Protein AF-A0A5C7LJS3-F1 (afdb_monomer_lite)

pLDDT: mean 74.93, std 19.71, range [31.5, 96.81]

Sequence (397 aa):
MSAGTLSPSPAVNRETEIKSALKTMIDAKRKWSLSEDRFFPDWLENAISAALNIALNGDVPASCIKIHTACVRLADAWGWIITDGEGLDQKTGIPGRQFWALFESVEVQMKSMDVSKSRSLRPVKELLEEYKNDGGRKWAYIARDYGWLDKSGEDHVWRGPFFQNGNVMQFLIEQEAREPGSVVPAGWHPEDENEKTRKNIIADSGSALARIRQHLKSQGKIQETPEDPATIEELLRQGQFVSVIARVKKVSEDEVRAVADRLKITALSKQDLYQKAQVEGAADDQVYRESMVGADDTSGGSGELMKAEVPSPEVSSSPAVNSEPEISDDDAGSSDSPDDLLAKLFEANPDIDTPRAMQALKTAGITITGQAVGRKLAAMRASKPATIQASAESSES

Secondary structure (DSSP, 8-state):
------PPPP---HHHHHHHHHHHHHHHHHHHHTSS--S--HHHHHHHHHHHHHHHSS---GGGHHHHHHHHHHHHHHHHHHHH-TTB-TTT-SBPHHHHHHHHHHHHHHHHHTT----PPPPHHHHHHHTTTSTTHHHHHHHHHS-EEE-SSTT-EEESTTEETTEE-HHHHHHHHHSTTSSS-TT--HHHHHHHHHHHHHTTHHHHHHHHHHHHHHTT-S---------HHHHHHTT--HHHHHHHHT--HHHHHHHHHHHT-----HHHHHHHHHHHHHHHHHHHHHHHS-S-------------PPPPPP---------PPPPP---------HHHHHHHHHHH-TT--HHHHHHHHHHTT----HHHHHHHHHHHHHTS-------------

Foldseek 3Di:
DDDDDPDPDPDDDLVVQLLVLLVQLVVLVVVVVPDPDLADDPSNLCSLLRSLLSLLDDDADLLCLQLSLLSLVLLVLSLCCLPPVPQQDPVRSHHHPVSVVSSVSNVVSSVVSVVPDQPPQDQLLVLCVVCVPVPPCSLVVNLPSFWDFDPPDPVGAIDGLQDDRRDGNVVSSVVCNVPPCPRAPVPRDNSSVVSVVSVVVSVPSVVSSVSSVVSCVVVVNDPDPPVPVPPLLRCLVVVHALVVSCVVVVHDSVVSVVVCVVVVGPHDHPVVVVVVCVVVVVVVVVVVVVVVVPDDDDDDDDDDDDDDDDDDDDDDDDDDDDDDDDDDDDDDDDPQDLLNLLVVVCVVPVPDDLVNSCVSCVVVVHDDDSVVSVVSSVVVVVPDPPPDPDDDDDDDD

Structure (mmCIF, N/CA/C/O backbone):
data_AF-A0A5C7LJS3-F1
#
_entry.id   AF-A0A5C7LJS3-F1
#
loop_
_atom_site.group_PDB
_atom_site.id
_atom_site.type_symbol
_atom_site.label_atom_id
_atom_site.label_alt_id
_atom_site.label_comp_id
_atom_site.label_asym_id
_atom_site.label_entity_id
_atom_site.label_seq_id
_atom_site.pdbx_PDB_ins_code
_atom_site.Cartn_x
_atom_site.Cartn_y
_atom_site.Cartn_z
_atom_site.occupancy
_atom_site.B_iso_or_equiv
_atom_site.auth_seq_id
_atom_site.auth_comp_id
_atom_site.auth_asym_id
_atom_site.auth_atom_id
_atom_site.pdbx_PDB_model_num
ATOM 1 N N . MET A 1 1 ? 22.559 -50.914 5.778 1.00 41.03 1 MET A N 1
ATOM 2 C CA . MET A 1 1 ? 22.353 -49.755 4.886 1.00 41.03 1 MET A CA 1
ATOM 3 C C . MET A 1 1 ? 21.277 -48.899 5.525 1.00 41.03 1 MET A C 1
ATOM 5 O O . MET A 1 1 ? 20.110 -49.253 5.449 1.00 41.03 1 MET A O 1
ATOM 9 N N . SER A 1 2 ? 21.680 -47.880 6.281 1.00 32.72 2 SER A N 1
ATOM 10 C CA . SER A 1 2 ? 20.750 -47.010 7.005 1.00 32.72 2 SER A CA 1
ATOM 11 C C . SER A 1 2 ? 20.243 -45.933 6.055 1.00 32.72 2 SER A C 1
ATOM 13 O O . SER A 1 2 ? 21.044 -45.196 5.482 1.00 32.72 2 SER A O 1
ATOM 15 N N . ALA A 1 3 ? 18.927 -45.883 5.862 1.00 39.19 3 ALA A N 1
ATOM 16 C CA . ALA A 1 3 ? 18.263 -44.837 5.104 1.00 39.19 3 ALA A CA 1
ATOM 17 C C . ALA A 1 3 ? 18.466 -43.500 5.829 1.00 39.19 3 ALA A C 1
ATOM 19 O O . ALA A 1 3 ? 17.999 -43.318 6.952 1.00 39.19 3 ALA A O 1
ATOM 20 N N . GLY A 1 4 ? 19.221 -42.599 5.202 1.00 35.88 4 GLY A N 1
ATOM 21 C CA . GLY A 1 4 ? 19.380 -41.230 5.665 1.00 35.88 4 GLY A CA 1
ATOM 22 C C . GLY A 1 4 ? 18.061 -40.492 5.495 1.00 35.88 4 GLY A C 1
ATOM 23 O O . GLY A 1 4 ? 17.633 -40.223 4.375 1.00 35.88 4 GLY A O 1
ATOM 24 N N . THR A 1 5 ? 17.414 -40.183 6.612 1.00 36.28 5 THR A N 1
ATOM 25 C CA . THR A 1 5 ? 16.289 -39.259 6.679 1.00 36.28 5 THR A CA 1
ATOM 26 C C . THR A 1 5 ? 16.794 -37.890 6.230 1.00 36.28 5 THR A C 1
ATOM 28 O O . THR A 1 5 ? 17.538 -37.224 6.950 1.00 36.28 5 THR A O 1
ATOM 31 N N . LEU A 1 6 ? 16.439 -37.487 5.008 1.00 36.75 6 LEU A N 1
ATOM 32 C CA . LEU A 1 6 ? 16.627 -36.119 4.535 1.00 36.75 6 LEU A CA 1
ATOM 33 C C . LEU A 1 6 ? 15.762 -35.215 5.412 1.00 36.75 6 LEU A C 1
ATOM 35 O O . LEU A 1 6 ? 14.539 -35.184 5.286 1.00 36.75 6 LEU A O 1
ATOM 39 N N . SER A 1 7 ? 16.412 -34.532 6.350 1.00 31.50 7 SER A N 1
ATOM 40 C CA . SER A 1 7 ? 15.787 -33.490 7.152 1.00 31.50 7 SER A CA 1
ATOM 41 C C . SER A 1 7 ? 15.275 -32.401 6.201 1.00 31.50 7 SER A C 1
ATOM 43 O O . SER A 1 7 ? 16.067 -31.907 5.393 1.00 31.50 7 SER A O 1
ATOM 45 N N . PRO A 1 8 ? 13.986 -32.018 6.252 1.00 39.09 8 PRO A N 1
ATOM 46 C CA . PRO A 1 8 ? 13.489 -30.905 5.460 1.00 39.09 8 PRO A CA 1
ATOM 47 C C . PRO A 1 8 ? 14.254 -29.640 5.860 1.00 39.09 8 PRO A C 1
ATOM 49 O O . PRO A 1 8 ? 14.424 -29.352 7.047 1.00 39.09 8 PRO A O 1
ATOM 52 N N . SER A 1 9 ? 14.762 -28.925 4.855 1.00 37.12 9 SER A N 1
ATOM 53 C CA . SER A 1 9 ? 15.405 -27.621 5.024 1.00 37.12 9 SER A CA 1
ATOM 54 C C . SER A 1 9 ? 14.495 -26.713 5.866 1.00 37.12 9 SER A C 1
ATOM 56 O O . SER A 1 9 ? 13.285 -26.707 5.618 1.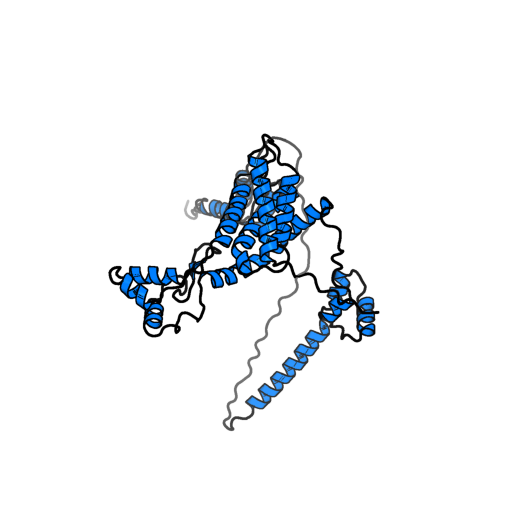00 37.12 9 SER A O 1
ATOM 58 N N . PRO A 1 10 ? 15.014 -25.979 6.869 1.00 43.34 10 PRO A N 1
ATOM 59 C CA . PRO A 1 10 ? 14.183 -25.106 7.686 1.00 43.34 10 PRO A CA 1
ATOM 60 C C . PRO A 1 10 ? 13.516 -24.079 6.771 1.00 43.34 10 PRO A C 1
ATOM 62 O O . PRO A 1 10 ? 14.202 -23.351 6.053 1.00 43.34 10 PRO A O 1
ATOM 65 N N . ALA A 1 11 ? 12.181 -24.055 6.770 1.00 50.94 11 ALA A N 1
ATOM 66 C CA . ALA A 1 11 ? 11.406 -23.062 6.043 1.00 50.94 11 ALA A CA 1
ATOM 67 C C . ALA A 1 11 ? 11.946 -21.675 6.413 1.00 50.94 11 ALA A C 1
ATOM 69 O O . ALA A 1 11 ? 11.902 -21.277 7.580 1.00 50.94 11 ALA A O 1
ATOM 70 N N . VAL A 1 12 ? 12.537 -20.980 5.439 1.00 60.66 12 VAL A N 1
ATOM 71 C CA . VAL A 1 12 ? 13.052 -19.627 5.645 1.00 60.66 12 VAL A CA 1
ATOM 72 C C . VAL A 1 12 ? 11.880 -18.788 6.136 1.00 60.66 12 VAL A C 1
ATOM 74 O O . VAL A 1 12 ? 10.824 -18.764 5.506 1.00 60.66 12 VAL A O 1
ATOM 77 N N . ASN A 1 13 ? 12.042 -18.147 7.296 1.00 84.75 13 ASN A N 1
ATOM 78 C CA . ASN A 1 13 ? 11.010 -17.281 7.845 1.00 84.75 13 ASN A CA 1
ATOM 79 C C . ASN A 1 13 ? 10.700 -16.196 6.807 1.00 84.75 13 ASN A C 1
ATOM 81 O O . ASN A 1 13 ? 11.559 -15.375 6.475 1.00 84.75 13 ASN A O 1
ATOM 85 N N . ARG A 1 14 ? 9.470 -16.216 6.296 1.00 85.50 14 ARG A N 1
ATOM 86 C CA . ARG A 1 14 ? 9.000 -15.349 5.217 1.00 85.50 14 ARG A CA 1
ATOM 87 C C . ARG A 1 14 ? 9.227 -13.866 5.511 1.00 85.50 14 ARG A C 1
ATOM 89 O O . ARG A 1 14 ? 9.609 -13.111 4.624 1.00 85.50 14 ARG A O 1
ATOM 96 N N . GLU A 1 15 ? 9.068 -13.456 6.768 1.00 87.00 15 GLU A N 1
ATOM 97 C CA . GLU A 1 15 ? 9.364 -12.087 7.197 1.00 87.00 15 GLU A CA 1
ATOM 98 C C . GLU A 1 15 ? 10.846 -11.740 6.991 1.00 87.00 15 GLU A C 1
ATOM 100 O O . GLU A 1 15 ? 11.177 -10.660 6.503 1.00 87.00 15 GLU A O 1
ATOM 105 N N . THR A 1 16 ? 11.751 -12.659 7.334 1.00 89.31 16 THR A N 1
ATOM 106 C CA . THR A 1 16 ? 13.197 -12.472 7.154 1.00 89.31 16 THR A CA 1
ATOM 107 C C . THR A 1 16 ? 13.569 -12.374 5.678 1.00 89.31 16 THR A C 1
ATOM 109 O O . THR A 1 16 ? 14.402 -11.545 5.316 1.00 89.31 16 THR A O 1
ATOM 112 N N . GLU A 1 17 ? 12.927 -13.169 4.824 1.00 91.06 17 GLU A N 1
ATOM 113 C CA . GLU A 1 17 ? 13.127 -13.126 3.375 1.00 91.06 17 GLU A CA 1
ATOM 114 C C . GLU A 1 17 ? 12.719 -11.766 2.786 1.00 91.06 17 GLU A C 1
ATOM 116 O O . GLU A 1 17 ? 13.524 -11.118 2.112 1.00 91.06 17 GLU A O 1
ATOM 121 N N . ILE A 1 18 ? 11.511 -11.286 3.114 1.00 91.12 18 ILE A N 1
ATOM 122 C CA . ILE A 1 18 ? 11.006 -9.976 2.674 1.00 91.12 18 ILE A CA 1
ATOM 123 C C . ILE A 1 18 ? 11.935 -8.856 3.161 1.00 91.12 18 ILE A C 1
ATOM 125 O O . ILE A 1 18 ? 12.358 -8.012 2.369 1.00 91.12 18 ILE A O 1
ATOM 129 N N . LYS A 1 19 ? 12.311 -8.865 4.449 1.00 92.12 19 LYS A N 1
ATOM 130 C CA . LYS A 1 19 ? 13.229 -7.866 5.017 1.00 92.12 19 LYS A CA 1
ATOM 131 C C . LYS A 1 19 ? 14.588 -7.880 4.321 1.00 92.12 19 LYS A C 1
ATOM 133 O O . LYS A 1 19 ? 15.116 -6.817 4.006 1.00 92.12 19 LYS A O 1
ATOM 138 N N . SER A 1 20 ? 15.155 -9.060 4.072 1.00 93.25 20 SER A N 1
ATOM 139 C CA . SER A 1 20 ? 16.452 -9.191 3.403 1.00 93.25 20 SER A CA 1
ATOM 140 C C . SER A 1 20 ? 16.405 -8.625 1.985 1.00 93.25 20 SER A C 1
ATOM 142 O O . SER A 1 20 ? 17.282 -7.850 1.611 1.00 93.25 20 SER A O 1
ATOM 144 N N . ALA A 1 21 ? 15.368 -8.956 1.214 1.00 94.31 21 ALA A N 1
ATOM 145 C CA . ALA A 1 21 ? 15.220 -8.484 -0.158 1.00 94.31 21 ALA A CA 1
ATOM 146 C C . ALA A 1 21 ? 15.065 -6.955 -0.232 1.00 94.31 21 ALA A C 1
ATOM 148 O O . ALA A 1 21 ? 15.764 -6.286 -0.997 1.00 94.31 21 ALA A O 1
ATOM 149 N N . LEU A 1 22 ? 14.210 -6.379 0.620 1.00 95.81 22 LEU A N 1
ATOM 150 C CA . LEU A 1 22 ? 14.022 -4.927 0.690 1.00 95.81 22 LEU A CA 1
ATOM 151 C C . LEU A 1 22 ? 15.283 -4.210 1.186 1.00 95.81 22 LEU A C 1
ATOM 153 O O . LEU A 1 22 ? 15.601 -3.128 0.695 1.00 95.81 22 LEU A O 1
ATOM 157 N N . LYS A 1 23 ? 16.059 -4.830 2.085 1.00 95.75 23 LYS A N 1
ATOM 158 C CA . LYS A 1 23 ? 17.366 -4.306 2.496 1.00 95.75 23 LYS A CA 1
ATOM 159 C C . LYS A 1 23 ? 18.315 -4.179 1.311 1.00 95.75 23 LYS A C 1
ATOM 161 O O . LYS A 1 23 ? 18.899 -3.118 1.118 1.00 95.75 23 LYS A O 1
ATOM 166 N N . THR A 1 24 ? 18.430 -5.234 0.503 1.00 95.56 24 THR A N 1
ATOM 167 C CA . THR A 1 24 ? 19.274 -5.237 -0.698 1.00 95.56 24 THR A CA 1
ATOM 168 C C . THR A 1 24 ? 18.881 -4.117 -1.659 1.00 95.56 24 THR A C 1
ATOM 170 O O . THR A 1 24 ? 19.756 -3.409 -2.152 1.00 95.56 24 THR A O 1
ATOM 173 N N . MET A 1 25 ? 17.581 -3.899 -1.873 1.00 96.81 25 MET A N 1
ATOM 174 C CA . MET A 1 25 ? 17.072 -2.794 -2.692 1.00 96.81 25 MET A CA 1
ATOM 175 C C . MET A 1 25 ? 17.450 -1.412 -2.129 1.00 96.81 25 MET A C 1
ATOM 177 O O . MET A 1 25 ? 17.894 -0.537 -2.873 1.00 96.81 25 MET A O 1
ATOM 181 N N . ILE A 1 26 ? 17.310 -1.198 -0.819 1.00 96.38 26 ILE A N 1
ATOM 182 C CA . ILE A 1 26 ? 17.641 0.085 -0.172 1.00 96.38 26 ILE A CA 1
ATOM 183 C C . ILE A 1 26 ? 19.149 0.350 -0.204 1.00 96.38 26 ILE A C 1
ATOM 185 O O . ILE A 1 26 ? 19.578 1.466 -0.504 1.00 96.38 26 ILE A O 1
ATOM 189 N N . ASP A 1 27 ? 19.961 -0.666 0.077 1.00 95.50 27 ASP A N 1
ATOM 190 C CA . ASP A 1 27 ? 21.419 -0.558 0.031 1.00 95.50 27 ASP A CA 1
ATOM 191 C C . ASP A 1 27 ? 21.903 -0.302 -1.404 1.00 95.50 27 ASP A C 1
ATOM 193 O O . ASP A 1 27 ? 22.801 0.516 -1.616 1.00 95.50 27 ASP A O 1
ATOM 197 N N . ALA A 1 28 ? 21.248 -0.910 -2.399 1.00 95.38 28 ALA A N 1
ATOM 198 C CA . ALA A 1 28 ? 21.481 -0.623 -3.806 1.00 95.38 28 ALA A CA 1
ATOM 199 C C . ALA A 1 28 ? 21.211 0.858 -4.134 1.00 95.38 28 ALA A C 1
ATOM 201 O O . ALA A 1 28 ? 22.078 1.545 -4.677 1.00 95.38 28 ALA A O 1
ATOM 202 N N . LYS A 1 29 ? 20.056 1.395 -3.724 1.00 95.25 29 LYS A N 1
ATOM 203 C CA . LYS A 1 29 ? 19.724 2.814 -3.928 1.00 95.25 29 LYS A CA 1
ATOM 204 C C . LYS A 1 29 ? 20.739 3.740 -3.262 1.00 95.25 29 LYS A C 1
ATOM 206 O O . LYS A 1 29 ? 21.177 4.705 -3.881 1.00 95.25 29 LYS A O 1
ATOM 211 N N . ARG A 1 30 ? 21.162 3.440 -2.028 1.00 94.69 30 ARG A N 1
ATOM 212 C CA . ARG A 1 30 ? 22.198 4.218 -1.322 1.00 94.69 30 ARG A CA 1
ATOM 213 C C . ARG A 1 30 ? 23.530 4.201 -2.057 1.00 94.69 30 ARG A C 1
ATOM 215 O O . ARG A 1 30 ? 24.144 5.252 -2.198 1.00 94.69 30 ARG A O 1
ATOM 222 N N . LYS A 1 31 ? 23.961 3.033 -2.542 1.00 94.56 31 LYS A N 1
ATOM 223 C CA . LYS A 1 31 ? 25.190 2.901 -3.330 1.00 94.56 31 LYS A CA 1
ATOM 224 C C . LYS A 1 31 ? 25.139 3.776 -4.582 1.00 94.56 31 LYS A C 1
ATOM 226 O O . LYS A 1 31 ? 26.120 4.444 -4.883 1.00 94.56 31 LYS A O 1
ATOM 231 N N . TRP A 1 32 ? 24.000 3.807 -5.271 1.00 94.06 32 TRP A N 1
ATOM 232 C CA . TRP A 1 32 ? 23.818 4.637 -6.460 1.00 94.06 32 TRP A CA 1
ATOM 233 C C . TRP A 1 32 ? 23.785 6.131 -6.119 1.00 94.06 32 TRP A C 1
ATOM 235 O O . TRP A 1 32 ? 24.467 6.917 -6.760 1.00 94.06 32 TRP A O 1
ATOM 245 N N . SER A 1 33 ? 23.095 6.529 -5.045 1.00 89.94 33 SER A N 1
ATOM 246 C CA . SER A 1 33 ? 23.076 7.931 -4.590 1.00 89.94 33 SER A CA 1
ATOM 247 C C . SER A 1 33 ? 24.456 8.471 -4.188 1.00 89.94 33 SER A C 1
ATOM 249 O O . SER A 1 33 ? 24.647 9.682 -4.154 1.00 89.94 33 SER A O 1
ATOM 251 N N . LEU A 1 34 ? 25.398 7.586 -3.848 1.00 90.88 34 LEU A N 1
ATOM 252 C CA . LEU A 1 34 ? 26.791 7.928 -3.544 1.00 90.88 34 LEU A CA 1
ATOM 253 C C . LEU A 1 34 ? 27.718 7.824 -4.763 1.00 90.88 34 LEU A C 1
ATOM 255 O O . LEU A 1 34 ? 28.882 8.206 -4.665 1.00 90.88 34 LEU A O 1
ATOM 259 N N . SER A 1 35 ? 27.238 7.278 -5.881 1.00 87.88 35 SER A N 1
ATOM 260 C CA . SER A 1 35 ? 28.008 7.182 -7.119 1.00 87.88 35 SER A CA 1
ATOM 261 C C . SER A 1 35 ? 27.945 8.491 -7.905 1.00 87.88 35 SER A C 1
ATOM 263 O O . SER A 1 35 ? 26.979 9.243 -7.806 1.00 87.88 35 SER A O 1
ATOM 265 N N . GLU A 1 36 ? 28.971 8.756 -8.713 1.00 83.25 36 GLU A N 1
ATOM 266 C CA . GLU A 1 36 ? 28.977 9.889 -9.651 1.00 83.25 36 GLU A CA 1
ATOM 267 C C . GLU A 1 36 ? 28.141 9.606 -10.917 1.00 83.25 36 GLU A C 1
ATOM 269 O O . GLU A 1 36 ? 27.979 10.480 -11.775 1.00 83.25 36 GLU A O 1
ATOM 274 N N . ASP A 1 37 ? 27.597 8.389 -11.032 1.00 78.69 37 ASP A N 1
ATOM 275 C 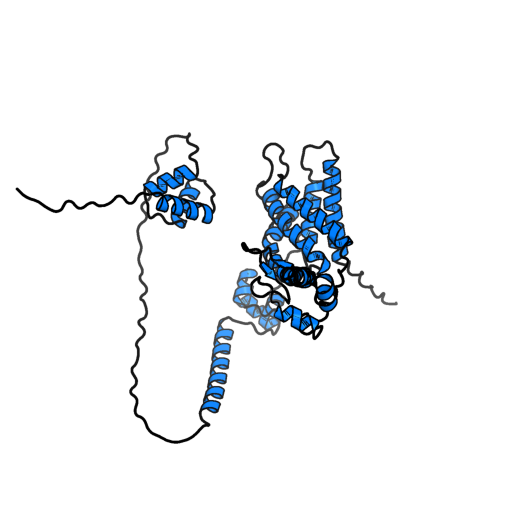CA . ASP A 1 37 ? 26.815 7.944 -12.176 1.00 78.69 37 ASP A CA 1
ATOM 276 C C . ASP A 1 37 ? 25.484 8.695 -12.239 1.00 78.69 37 ASP A C 1
ATOM 278 O O . ASP A 1 37 ? 24.624 8.592 -11.365 1.00 78.69 37 ASP A O 1
ATOM 282 N N . ARG A 1 38 ? 25.286 9.429 -13.336 1.00 76.12 38 ARG A N 1
ATOM 283 C CA . ARG A 1 38 ? 24.026 10.139 -13.610 1.00 76.12 38 ARG A CA 1
ATOM 284 C C . ARG A 1 38 ? 22.971 9.254 -14.263 1.00 76.12 38 ARG A C 1
ATOM 286 O O . ARG A 1 38 ? 21.862 9.718 -14.488 1.00 76.12 38 ARG A O 1
ATOM 293 N N . PHE A 1 39 ? 23.320 8.019 -14.605 1.00 82.81 39 PHE A N 1
ATOM 294 C CA . PHE A 1 39 ? 22.422 7.082 -15.265 1.00 82.81 39 PHE A CA 1
ATOM 295 C C . PHE A 1 39 ? 21.817 6.125 -14.254 1.00 82.81 39 PHE A C 1
ATOM 297 O O . PHE A 1 39 ? 22.440 5.804 -13.241 1.00 82.81 39 PHE A O 1
ATOM 304 N N . PHE A 1 40 ? 20.601 5.676 -14.545 1.00 85.94 40 PHE A N 1
ATOM 305 C CA . PHE A 1 40 ? 19.920 4.664 -13.758 1.00 85.94 40 PHE A CA 1
ATOM 306 C C . PHE A 1 40 ? 20.482 3.281 -14.123 1.00 85.94 40 PHE A C 1
ATOM 308 O O . PHE A 1 40 ? 20.330 2.865 -15.270 1.00 85.94 40 PHE A O 1
ATOM 315 N N . PRO A 1 41 ? 21.190 2.586 -13.217 1.00 89.56 41 PRO A N 1
ATOM 316 C CA . PRO A 1 41 ? 21.949 1.409 -13.607 1.00 89.56 41 PRO A CA 1
ATOM 317 C C . PRO A 1 41 ? 21.124 0.121 -13.500 1.00 89.56 41 PRO A C 1
ATOM 319 O O . PRO A 1 41 ? 20.381 -0.071 -12.534 1.00 89.56 41 PRO A O 1
ATOM 322 N N . ASP A 1 42 ? 21.373 -0.828 -14.407 1.00 88.38 42 ASP A N 1
ATOM 323 C CA . ASP A 1 42 ? 20.689 -2.130 -14.459 1.00 88.38 42 ASP A CA 1
ATOM 324 C C . ASP A 1 42 ? 20.718 -2.875 -13.119 1.00 88.38 42 ASP A C 1
ATOM 326 O O . ASP A 1 42 ? 19.776 -3.572 -12.753 1.00 88.38 42 ASP A O 1
ATOM 330 N N . TRP A 1 43 ? 21.803 -2.768 -12.348 1.00 91.75 43 TRP A N 1
ATOM 331 C CA . TRP A 1 43 ? 21.904 -3.464 -11.063 1.00 91.75 43 TRP A CA 1
ATOM 332 C C . TRP A 1 43 ? 20.943 -2.899 -10.005 1.00 91.75 43 TRP A C 1
ATOM 334 O O . TRP A 1 43 ? 20.499 -3.651 -9.137 1.00 91.75 43 TRP A O 1
ATOM 344 N N . LEU A 1 44 ? 20.598 -1.609 -10.075 1.00 92.75 44 LEU A N 1
ATOM 345 C CA . LEU A 1 44 ? 19.594 -0.994 -9.206 1.00 92.75 44 LEU A CA 1
ATOM 346 C C . LEU A 1 44 ? 18.187 -1.374 -9.671 1.00 92.75 44 LEU A C 1
ATOM 348 O O . LEU A 1 44 ? 17.363 -1.766 -8.846 1.00 92.75 44 LEU A O 1
ATOM 352 N N . GLU A 1 45 ? 17.950 -1.334 -10.983 1.00 91.12 45 GLU A N 1
ATOM 353 C CA . GLU A 1 45 ? 16.717 -1.812 -11.620 1.00 91.12 45 GLU A CA 1
ATOM 354 C C . GLU A 1 45 ? 16.388 -3.250 -11.188 1.00 91.12 45 GLU A C 1
ATOM 356 O O . GLU A 1 45 ? 15.315 -3.532 -10.653 1.00 91.12 45 GLU A O 1
ATOM 361 N N . ASN A 1 46 ? 17.369 -4.147 -11.316 1.00 89.38 46 ASN A N 1
ATOM 362 C CA . ASN A 1 46 ? 17.259 -5.546 -10.915 1.00 89.38 46 ASN A CA 1
ATOM 363 C C . ASN A 1 46 ? 16.994 -5.699 -9.412 1.00 89.38 46 ASN A C 1
ATOM 365 O O . ASN A 1 46 ? 16.185 -6.538 -9.016 1.00 89.38 46 ASN A O 1
ATOM 369 N N . ALA A 1 47 ? 17.657 -4.904 -8.564 1.00 93.75 47 ALA A N 1
ATOM 370 C CA . ALA A 1 47 ? 17.451 -4.961 -7.118 1.00 93.75 47 ALA A CA 1
ATOM 371 C C . ALA A 1 47 ? 16.022 -4.547 -6.729 1.00 93.75 47 ALA A C 1
ATOM 373 O O . ALA A 1 47 ? 15.424 -5.182 -5.860 1.00 93.75 47 ALA A O 1
ATOM 374 N N . ILE A 1 48 ? 15.462 -3.531 -7.395 1.00 94.38 48 ILE A N 1
ATOM 375 C CA . ILE A 1 48 ? 14.076 -3.084 -7.197 1.00 94.38 48 ILE A CA 1
ATOM 376 C C . ILE A 1 48 ? 13.100 -4.169 -7.653 1.00 94.38 48 ILE A C 1
ATOM 378 O O . ILE A 1 48 ? 12.271 -4.621 -6.862 1.00 94.38 48 ILE A O 1
ATOM 382 N N . SER A 1 49 ? 13.233 -4.646 -8.891 1.00 92.06 49 SER A N 1
ATOM 383 C CA . SER A 1 49 ? 12.347 -5.670 -9.454 1.00 92.06 49 SER A CA 1
ATOM 384 C C . SER A 1 49 ? 12.375 -6.970 -8.642 1.00 92.06 49 SER A C 1
ATOM 386 O O . SER A 1 49 ? 11.322 -7.530 -8.331 1.00 92.06 49 SER A O 1
ATOM 388 N N . ALA A 1 50 ? 13.560 -7.436 -8.232 1.00 90.31 50 ALA A N 1
ATOM 389 C CA . ALA A 1 50 ? 13.703 -8.640 -7.417 1.00 90.31 50 ALA A CA 1
ATOM 390 C C . ALA A 1 50 ? 13.079 -8.473 -6.026 1.00 90.31 50 ALA A C 1
ATOM 392 O O . ALA A 1 50 ? 12.343 -9.353 -5.574 1.00 90.31 50 ALA A O 1
ATOM 393 N N . ALA A 1 51 ? 13.330 -7.343 -5.357 1.00 94.19 51 ALA A N 1
ATOM 394 C CA . ALA A 1 51 ? 12.799 -7.103 -4.023 1.00 94.19 51 ALA A CA 1
ATOM 395 C C . ALA A 1 51 ? 11.276 -6.969 -4.016 1.00 94.19 51 ALA A C 1
ATOM 397 O O . ALA A 1 51 ? 10.629 -7.523 -3.132 1.00 94.19 51 ALA A O 1
ATOM 398 N N . LEU A 1 52 ? 10.698 -6.306 -5.020 1.00 93.00 52 LEU A N 1
ATOM 399 C CA . LEU A 1 52 ? 9.249 -6.206 -5.175 1.00 93.00 52 LEU A CA 1
ATOM 400 C C . LEU A 1 52 ? 8.616 -7.559 -5.509 1.00 93.00 52 LEU A C 1
ATOM 402 O O . LEU A 1 52 ? 7.609 -7.916 -4.904 1.00 93.00 52 LEU A O 1
ATOM 406 N N . ASN A 1 53 ? 9.220 -8.350 -6.401 1.00 88.56 53 ASN A N 1
ATOM 407 C CA . ASN A 1 53 ? 8.734 -9.699 -6.688 1.00 88.56 53 ASN A CA 1
ATOM 408 C C . ASN A 1 53 ? 8.763 -10.584 -5.434 1.00 88.56 53 ASN A C 1
ATOM 410 O O . ASN A 1 53 ? 7.799 -11.296 -5.173 1.00 88.56 53 ASN A O 1
ATOM 414 N N . ILE A 1 54 ? 9.826 -10.510 -4.625 1.00 89.56 54 ILE A N 1
ATOM 415 C CA . ILE A 1 54 ? 9.877 -11.230 -3.350 1.00 89.56 54 ILE A CA 1
ATOM 416 C C . ILE A 1 54 ? 8.824 -10.672 -2.398 1.00 89.56 54 ILE A C 1
ATOM 418 O O . ILE A 1 54 ? 8.040 -11.455 -1.897 1.00 89.56 54 ILE A O 1
ATOM 422 N N . ALA A 1 55 ? 8.744 -9.364 -2.157 1.00 89.38 55 ALA A N 1
ATOM 423 C CA . ALA A 1 55 ? 7.839 -8.783 -1.160 1.00 89.38 55 ALA A CA 1
ATOM 424 C C . ALA A 1 55 ? 6.345 -8.977 -1.470 1.00 89.38 55 ALA A C 1
ATOM 426 O O . ALA A 1 55 ? 5.527 -8.997 -0.546 1.00 89.38 55 ALA A O 1
ATOM 427 N N . LEU A 1 56 ? 5.992 -9.099 -2.752 1.00 86.56 56 LEU A N 1
ATOM 428 C CA . LEU A 1 56 ? 4.606 -9.173 -3.212 1.00 86.56 56 LEU A CA 1
ATOM 429 C C . LEU A 1 56 ? 4.117 -10.591 -3.537 1.00 86.56 56 LEU A C 1
ATOM 431 O O . LEU A 1 56 ? 2.916 -10.796 -3.668 1.00 86.56 56 LEU A O 1
ATOM 435 N N . ASN A 1 57 ? 5.015 -11.566 -3.680 1.00 82.88 57 ASN A N 1
ATOM 436 C CA . ASN A 1 57 ? 4.645 -12.938 -4.027 1.00 82.88 57 ASN A CA 1
ATOM 437 C C . ASN A 1 57 ? 4.353 -13.797 -2.784 1.00 82.88 57 ASN A C 1
ATOM 439 O O . ASN A 1 57 ? 5.062 -13.700 -1.795 1.00 82.88 57 ASN A O 1
ATOM 443 N N . GLY A 1 58 ? 3.383 -14.707 -2.838 1.00 77.44 58 GLY A N 1
ATOM 444 C CA . GLY A 1 58 ? 3.101 -15.649 -1.746 1.00 77.44 58 GLY A CA 1
ATOM 445 C C . GLY A 1 58 ? 2.501 -15.010 -0.488 1.00 77.44 58 GLY A C 1
ATOM 446 O O . GLY A 1 58 ? 2.015 -13.880 -0.513 1.00 77.44 58 GLY A O 1
ATOM 447 N N . ASP A 1 59 ? 2.524 -15.756 0.618 1.00 76.81 59 ASP A N 1
ATOM 448 C CA . ASP A 1 59 ? 1.882 -15.329 1.861 1.00 76.81 59 ASP A CA 1
ATOM 449 C C . ASP A 1 59 ? 2.596 -14.132 2.497 1.00 76.81 59 ASP A C 1
ATOM 451 O O . ASP A 1 59 ? 3.829 -14.077 2.591 1.00 76.81 59 ASP A O 1
ATOM 455 N N . VAL A 1 60 ? 1.793 -13.178 2.971 1.00 79.19 60 VAL A N 1
ATOM 456 C CA . VAL A 1 60 ? 2.253 -11.962 3.646 1.00 79.19 60 VAL A CA 1
ATOM 457 C C . VAL A 1 60 ? 2.046 -12.132 5.151 1.00 79.19 60 VAL A C 1
ATOM 459 O O . VAL A 1 60 ? 0.895 -12.175 5.602 1.00 79.19 60 VAL A O 1
ATOM 462 N N . PRO A 1 61 ? 3.126 -12.212 5.954 1.00 78.25 61 PRO A N 1
ATOM 463 C CA . PRO A 1 61 ? 3.009 -12.208 7.406 1.00 78.25 61 PRO A CA 1
ATOM 464 C C . PRO A 1 61 ? 2.298 -10.944 7.891 1.00 78.25 61 PRO A C 1
ATOM 466 O O . PRO A 1 61 ? 2.493 -9.871 7.319 1.00 78.25 61 PRO A O 1
ATOM 469 N N . ALA A 1 62 ? 1.526 -11.059 8.972 1.00 69.69 62 ALA A N 1
ATOM 470 C CA . ALA A 1 62 ? 0.815 -9.939 9.597 1.00 69.69 62 ALA A CA 1
ATOM 471 C C . ALA A 1 62 ? 1.744 -8.723 9.831 1.00 69.69 62 ALA A C 1
ATOM 473 O O . ALA A 1 62 ? 1.568 -7.643 9.261 1.00 69.69 62 ALA A O 1
ATOM 474 N N . SER A 1 63 ? 2.882 -8.976 10.486 1.00 75.31 63 SER A N 1
ATOM 475 C CA . SER A 1 63 ? 3.953 -7.998 10.731 1.00 75.31 63 SER A CA 1
ATOM 476 C C . SER A 1 63 ? 4.433 -7.241 9.481 1.00 75.31 63 SER A C 1
ATOM 478 O O . SER A 1 63 ? 4.955 -6.130 9.587 1.00 75.31 63 SER A O 1
ATOM 480 N N . CYS A 1 64 ? 4.258 -7.812 8.285 1.00 81.69 64 CYS A N 1
ATOM 481 C CA . CYS A 1 64 ? 4.713 -7.265 7.011 1.00 81.69 64 CYS A CA 1
ATOM 482 C C . CYS A 1 64 ? 3.635 -6.488 6.236 1.00 81.69 64 CYS A C 1
ATOM 484 O O . CYS A 1 64 ? 3.930 -5.948 5.172 1.00 81.69 64 CYS A O 1
ATOM 486 N N . ILE A 1 65 ? 2.394 -6.375 6.710 1.00 77.81 65 ILE A N 1
ATOM 487 C CA . ILE A 1 65 ? 1.312 -5.792 5.894 1.00 77.81 65 ILE A CA 1
ATOM 488 C C . ILE A 1 65 ? 1.541 -4.311 5.578 1.00 77.81 65 ILE A C 1
ATOM 490 O O . ILE A 1 65 ? 1.299 -3.864 4.450 1.00 77.81 65 ILE A O 1
ATOM 494 N N . LYS A 1 66 ? 2.047 -3.533 6.544 1.00 81.12 66 LYS A N 1
ATOM 495 C CA . LYS A 1 66 ? 2.359 -2.107 6.334 1.00 81.12 66 LYS A CA 1
ATOM 496 C C . LYS A 1 66 ? 3.420 -1.929 5.241 1.00 81.12 66 LYS A C 1
ATOM 498 O O . LYS A 1 66 ? 3.243 -1.085 4.361 1.00 81.12 66 LYS A O 1
ATOM 503 N N . ILE A 1 67 ? 4.482 -2.739 5.270 1.00 88.62 67 ILE A N 1
ATOM 504 C CA . ILE A 1 67 ? 5.548 -2.681 4.265 1.00 88.62 67 ILE A CA 1
ATOM 505 C C . ILE A 1 67 ? 5.086 -3.235 2.916 1.00 88.62 67 ILE A C 1
ATOM 507 O O . ILE A 1 67 ? 5.381 -2.632 1.889 1.00 88.62 67 ILE A O 1
ATOM 511 N N . HIS A 1 68 ? 4.282 -4.299 2.907 1.00 87.19 68 HIS A N 1
ATOM 512 C CA . HIS A 1 68 ? 3.717 -4.877 1.692 1.00 87.19 68 HIS A CA 1
ATOM 513 C C . HIS A 1 68 ? 2.819 -3.865 0.970 1.00 87.19 68 HIS A C 1
ATOM 515 O O . HIS A 1 68 ? 2.978 -3.646 -0.224 1.00 87.19 68 HIS A O 1
ATOM 521 N N . THR A 1 69 ? 1.962 -3.142 1.700 1.00 83.88 69 THR A N 1
ATOM 522 C CA . THR A 1 69 ? 1.132 -2.064 1.127 1.00 83.88 69 THR A CA 1
ATOM 523 C C . THR A 1 69 ? 1.988 -0.974 0.465 1.00 83.88 69 THR A C 1
ATOM 525 O O . THR A 1 69 ? 1.649 -0.475 -0.607 1.00 83.88 69 THR A O 1
ATOM 528 N N . ALA A 1 70 ? 3.109 -0.593 1.088 1.00 89.69 70 ALA A N 1
ATOM 529 C CA . ALA A 1 70 ? 4.043 0.363 0.494 1.00 89.69 70 ALA A CA 1
ATOM 530 C C . ALA A 1 70 ? 4.721 -0.214 -0.763 1.00 89.69 70 ALA A C 1
ATOM 532 O O . ALA A 1 70 ? 4.850 0.493 -1.762 1.00 89.69 70 ALA A O 1
ATOM 533 N N . CYS A 1 71 ? 5.077 -1.503 -0.741 1.00 92.06 71 CYS A N 1
ATOM 534 C CA . CYS A 1 71 ? 5.635 -2.210 -1.892 1.00 92.06 71 CYS A CA 1
ATOM 535 C C . CYS A 1 71 ? 4.644 -2.292 -3.057 1.00 92.06 71 CYS A C 1
ATOM 537 O O . CYS A 1 71 ? 5.074 -2.123 -4.187 1.00 92.06 71 CYS A O 1
ATOM 539 N N . VAL A 1 72 ? 3.339 -2.475 -2.816 1.00 87.62 72 VAL A N 1
ATOM 540 C CA . VAL A 1 72 ? 2.317 -2.482 -3.883 1.00 87.62 72 VAL A CA 1
ATOM 541 C C . VAL A 1 72 ? 2.297 -1.145 -4.619 1.00 87.62 72 VAL A C 1
ATOM 543 O O . VAL A 1 72 ? 2.352 -1.112 -5.843 1.00 87.62 72 VAL A O 1
ATOM 546 N N . ARG A 1 73 ? 2.285 -0.027 -3.882 1.00 88.06 73 ARG A N 1
ATOM 547 C CA . ARG A 1 73 ? 2.289 1.314 -4.491 1.00 88.06 73 ARG A CA 1
ATOM 548 C C . ARG A 1 73 ? 3.573 1.583 -5.270 1.00 88.06 73 ARG A C 1
ATOM 550 O O . ARG A 1 73 ? 3.521 2.142 -6.360 1.00 88.06 73 ARG A O 1
ATOM 557 N N . LEU A 1 74 ? 4.717 1.185 -4.708 1.00 93.69 74 LEU A N 1
ATOM 558 C CA . LEU A 1 74 ? 6.006 1.296 -5.386 1.00 93.69 74 LEU A CA 1
ATOM 559 C C . LEU A 1 74 ? 6.042 0.430 -6.651 1.00 93.69 74 LEU A C 1
ATOM 561 O O . LEU A 1 74 ? 6.498 0.900 -7.685 1.00 93.69 74 LEU A O 1
ATOM 565 N N . ALA A 1 75 ? 5.531 -0.798 -6.579 1.00 90.94 75 ALA A N 1
ATOM 566 C CA . ALA A 1 75 ? 5.454 -1.728 -7.696 1.00 90.94 75 ALA A CA 1
ATOM 567 C C . ALA A 1 75 ? 4.554 -1.242 -8.821 1.00 90.94 75 ALA A C 1
ATOM 569 O O . ALA A 1 75 ? 4.877 -1.470 -9.980 1.00 90.94 75 ALA A O 1
ATOM 570 N N . ASP A 1 76 ? 3.459 -0.565 -8.496 1.00 86.94 76 ASP A N 1
ATOM 571 C CA . ASP A 1 76 ? 2.578 -0.014 -9.515 1.00 86.94 76 ASP A CA 1
ATOM 572 C C . ASP A 1 76 ? 3.281 1.103 -10.298 1.00 86.94 76 ASP A C 1
ATOM 574 O O . ASP A 1 76 ? 3.378 1.034 -11.520 1.00 86.94 76 ASP A O 1
ATOM 578 N N . ALA A 1 77 ? 3.898 2.060 -9.593 1.00 89.94 77 ALA A N 1
ATOM 579 C CA . ALA A 1 77 ? 4.713 3.104 -10.219 1.00 89.94 77 ALA A CA 1
ATOM 580 C C . ALA A 1 77 ? 5.908 2.528 -10.997 1.00 89.94 77 ALA A C 1
ATOM 582 O O . ALA A 1 77 ? 6.229 2.996 -12.085 1.00 89.94 77 ALA A O 1
ATOM 583 N N . TRP A 1 78 ? 6.556 1.498 -10.451 1.00 93.25 78 TRP A N 1
ATOM 584 C CA . TRP A 1 78 ? 7.665 0.814 -11.106 1.00 93.25 78 TRP A CA 1
ATOM 585 C C . TRP A 1 78 ? 7.234 0.089 -12.379 1.00 93.25 78 TRP A C 1
ATOM 587 O O . TRP A 1 78 ? 7.932 0.154 -13.384 1.00 93.25 78 TRP A O 1
ATOM 597 N N . GLY A 1 79 ? 6.069 -0.561 -12.344 1.00 85.12 79 GLY A N 1
ATOM 598 C CA . GLY A 1 79 ? 5.475 -1.251 -13.480 1.00 85.12 79 GLY A CA 1
ATOM 599 C C . GLY A 1 79 ? 5.318 -0.330 -14.684 1.00 85.12 79 GLY A C 1
ATOM 600 O O . GLY A 1 79 ? 5.744 -0.705 -15.765 1.00 85.12 79 GLY A O 1
ATOM 601 N N . TRP A 1 80 ? 4.792 0.879 -14.483 1.00 84.62 80 TRP A N 1
ATOM 602 C CA . TRP A 1 80 ? 4.650 1.882 -15.546 1.00 84.62 80 TRP A CA 1
ATOM 603 C C . TRP A 1 80 ? 5.993 2.371 -16.104 1.00 84.62 80 TRP A C 1
ATOM 605 O O . TRP A 1 80 ? 6.144 2.528 -17.316 1.00 84.62 80 TRP A O 1
ATOM 615 N N . ILE A 1 81 ? 6.995 2.544 -15.237 1.00 88.25 81 ILE A N 1
ATOM 616 C CA . ILE A 1 81 ? 8.346 2.943 -15.652 1.00 88.25 81 ILE A CA 1
ATOM 617 C C . ILE A 1 81 ? 8.975 1.881 -16.562 1.00 88.25 81 ILE A C 1
ATOM 619 O O . ILE A 1 81 ? 9.528 2.222 -17.605 1.00 88.25 81 ILE A O 1
ATOM 623 N N . ILE A 1 82 ? 8.899 0.602 -16.188 1.00 85.00 82 ILE A N 1
ATOM 624 C CA . ILE A 1 82 ? 9.579 -0.476 -16.924 1.00 85.00 82 ILE A CA 1
ATOM 625 C C . ILE A 1 82 ? 8.836 -0.922 -18.189 1.00 85.00 82 ILE A C 1
ATOM 627 O O . ILE A 1 82 ? 9.475 -1.475 -19.083 1.00 85.00 82 ILE A O 1
ATOM 631 N N . THR A 1 83 ? 7.511 -0.737 -18.274 1.00 79.19 83 THR A N 1
ATOM 632 C CA . THR A 1 83 ? 6.737 -1.092 -19.478 1.00 79.19 83 THR A CA 1
ATOM 633 C C . THR A 1 83 ? 6.685 0.041 -20.487 1.00 79.19 83 THR A C 1
ATOM 635 O O . THR A 1 83 ? 6.920 -0.196 -21.669 1.00 79.19 83 THR A O 1
ATOM 638 N N . ASP A 1 84 ? 6.410 1.257 -20.021 1.00 80.00 84 ASP A N 1
ATOM 639 C CA . ASP A 1 84 ? 6.021 2.372 -20.889 1.00 80.00 84 ASP A CA 1
ATOM 640 C C . ASP A 1 84 ? 6.975 3.572 -20.774 1.00 80.00 84 ASP A C 1
ATOM 642 O O . ASP A 1 84 ? 6.832 4.560 -21.491 1.00 80.00 84 ASP A O 1
ATOM 646 N N . GLY A 1 85 ? 7.958 3.518 -19.864 1.00 83.44 85 GLY A N 1
ATOM 647 C CA . GLY A 1 85 ? 8.807 4.666 -19.532 1.00 83.44 85 GLY A CA 1
ATOM 648 C C . GLY A 1 85 ? 8.056 5.779 -18.790 1.00 83.44 85 GLY A C 1
ATOM 649 O O . GLY A 1 85 ? 8.622 6.844 -18.527 1.00 83.44 85 GLY A O 1
ATOM 650 N N . GLU A 1 86 ? 6.786 5.557 -18.438 1.00 83.06 86 GLU A N 1
ATOM 651 C CA . GLU A 1 86 ? 5.948 6.541 -17.765 1.00 83.06 86 GLU A CA 1
ATOM 652 C C . GLU A 1 86 ? 6.461 6.804 -16.348 1.00 83.06 86 GLU A C 1
ATOM 654 O O . GLU A 1 86 ? 6.624 5.896 -15.537 1.00 83.06 86 GLU A O 1
ATOM 659 N N . GLY A 1 87 ? 6.715 8.075 -16.032 1.00 83.31 87 GLY A N 1
ATOM 660 C CA . GLY A 1 87 ? 7.276 8.481 -14.742 1.00 83.31 87 GLY A CA 1
ATOM 661 C C . GLY A 1 87 ? 8.801 8.607 -14.723 1.00 83.31 87 GLY A C 1
ATOM 662 O O . GLY A 1 87 ? 9.350 8.988 -13.684 1.00 83.31 87 GLY A O 1
ATOM 663 N N . LEU A 1 88 ? 9.482 8.363 -15.848 1.00 87.75 88 LEU A N 1
ATOM 664 C CA . LEU A 1 88 ? 10.864 8.795 -16.046 1.00 87.75 88 LEU A CA 1
ATOM 665 C C . LEU A 1 88 ? 10.928 10.299 -16.338 1.00 87.75 88 LEU A C 1
ATOM 667 O O . LEU A 1 88 ? 10.116 10.861 -17.075 1.00 87.75 88 LEU A O 1
ATOM 671 N N . ASP A 1 89 ? 11.928 10.963 -15.772 1.00 85.06 89 ASP A N 1
ATOM 672 C CA . ASP A 1 89 ? 12.292 12.316 -16.163 1.00 85.06 89 ASP A CA 1
ATOM 673 C C . ASP A 1 89 ? 12.912 12.284 -17.569 1.00 85.06 89 ASP A C 1
ATOM 675 O O . ASP A 1 89 ? 13.933 11.638 -17.801 1.00 85.06 89 ASP A O 1
ATOM 679 N N . GLN A 1 90 ? 12.300 13.002 -18.512 1.00 80.38 90 GLN A N 1
ATOM 680 C CA . GLN A 1 90 ? 12.680 12.973 -19.931 1.00 80.38 90 GLN A CA 1
ATOM 681 C C . GLN A 1 90 ? 14.118 13.440 -20.205 1.00 80.38 90 GLN A C 1
ATOM 683 O O . GLN A 1 90 ? 14.679 13.114 -21.248 1.00 80.38 90 GLN A O 1
ATOM 688 N N . LYS A 1 91 ? 14.721 14.227 -19.305 1.00 81.00 91 LYS A N 1
ATOM 689 C CA . LYS A 1 91 ? 16.075 14.768 -19.491 1.00 81.00 91 LYS A CA 1
ATOM 690 C C . LYS A 1 91 ? 17.146 13.827 -18.965 1.00 81.00 91 LYS A C 1
ATOM 692 O O . LYS A 1 91 ? 18.265 13.838 -19.468 1.00 81.00 91 LYS A O 1
ATOM 697 N N . THR A 1 92 ? 16.826 13.070 -17.923 1.00 82.81 92 THR A N 1
ATOM 698 C CA . THR A 1 92 ? 17.799 12.251 -17.190 1.00 82.81 92 THR A CA 1
ATOM 699 C C . THR A 1 92 ? 17.588 10.752 -17.377 1.00 82.81 92 THR A C 1
ATOM 701 O O . THR A 1 92 ? 18.521 9.988 -17.152 1.00 82.81 92 THR A O 1
ATOM 704 N N . GLY A 1 93 ? 16.395 10.317 -17.795 1.00 83.88 93 GLY A N 1
ATOM 705 C CA . GLY A 1 93 ? 16.025 8.901 -17.864 1.00 83.88 93 GLY A CA 1
ATOM 706 C C . GLY A 1 93 ? 15.913 8.242 -16.485 1.00 83.88 93 GLY A C 1
ATOM 707 O O . GLY A 1 93 ? 15.950 7.022 -16.381 1.00 83.88 93 GLY A O 1
ATOM 708 N N . ILE A 1 94 ? 15.814 9.040 -15.418 1.00 89.12 94 ILE A N 1
ATOM 709 C CA . ILE A 1 94 ? 15.743 8.580 -14.027 1.00 89.12 94 ILE A CA 1
ATOM 710 C C . ILE A 1 94 ? 14.283 8.635 -13.560 1.00 89.12 94 ILE A C 1
ATOM 712 O O . ILE A 1 94 ? 13.563 9.558 -13.947 1.00 89.12 94 ILE A O 1
ATOM 716 N N . PRO A 1 95 ? 13.831 7.720 -12.682 1.00 91.88 95 PRO A N 1
ATOM 717 C CA . PRO A 1 95 ? 12.527 7.836 -12.044 1.00 91.88 95 PRO A CA 1
ATOM 718 C C . PRO A 1 95 ? 12.296 9.204 -11.389 1.00 91.88 95 PRO A C 1
ATOM 720 O O . PRO A 1 95 ? 13.164 9.747 -10.700 1.00 91.88 95 PRO A O 1
ATOM 723 N N . GLY A 1 96 ? 11.102 9.757 -11.587 1.00 90.38 96 GLY A N 1
ATOM 724 C CA . GLY A 1 96 ? 10.724 11.066 -11.073 1.00 90.38 96 GLY A CA 1
ATOM 725 C C . GLY A 1 96 ? 10.535 11.110 -9.552 1.00 90.38 96 GLY A C 1
ATOM 726 O O . GLY A 1 96 ? 10.517 10.102 -8.844 1.00 90.38 96 GLY A O 1
ATOM 727 N N . ARG A 1 97 ? 10.323 12.322 -9.025 1.00 90.62 97 ARG A N 1
ATOM 728 C CA . ARG A 1 97 ? 10.173 12.583 -7.579 1.00 90.62 97 ARG A CA 1
ATOM 729 C C . ARG A 1 97 ? 9.087 11.734 -6.909 1.00 90.62 97 ARG A C 1
ATOM 731 O O . ARG A 1 97 ? 9.252 11.327 -5.762 1.00 90.62 97 ARG A O 1
ATOM 738 N N . GLN A 1 98 ? 7.980 11.481 -7.604 1.00 89.75 98 GLN A N 1
ATOM 739 C CA . GLN A 1 98 ? 6.867 10.700 -7.062 1.00 89.75 98 GLN A CA 1
ATOM 740 C C . GLN A 1 98 ? 7.261 9.240 -6.805 1.00 89.75 98 GLN A C 1
ATOM 742 O O . GLN A 1 98 ? 6.933 8.706 -5.748 1.00 89.75 98 GLN A O 1
ATOM 747 N N . PHE A 1 99 ? 8.014 8.623 -7.720 1.00 94.25 99 PHE A N 1
ATOM 748 C CA . PHE A 1 99 ? 8.545 7.274 -7.534 1.00 94.25 99 PHE A CA 1
ATOM 749 C C . PHE A 1 99 ? 9.441 7.203 -6.293 1.00 94.25 99 PHE A C 1
ATOM 751 O O . PHE A 1 99 ? 9.254 6.344 -5.432 1.00 94.25 99 PHE A O 1
ATOM 758 N N . TRP A 1 100 ? 10.361 8.158 -6.140 1.00 94.69 100 TRP A N 1
ATOM 759 C CA . TRP A 1 100 ? 11.261 8.181 -4.987 1.00 94.69 100 TRP A CA 1
ATOM 760 C C . TRP A 1 100 ? 10.543 8.432 -3.660 1.00 94.69 100 TRP A C 1
ATOM 762 O O . TRP A 1 100 ? 10.930 7.848 -2.654 1.00 94.69 100 TRP A O 1
ATOM 772 N N . ALA A 1 101 ? 9.455 9.206 -3.646 1.00 92.50 101 ALA A N 1
ATOM 773 C CA . ALA A 1 101 ? 8.619 9.352 -2.453 1.00 92.50 101 ALA A CA 1
ATOM 774 C C . ALA A 1 101 ? 7.946 8.023 -2.047 1.00 92.50 101 ALA A C 1
ATOM 776 O O . ALA A 1 101 ? 7.842 7.708 -0.859 1.00 92.50 101 ALA A O 1
ATOM 777 N N . LEU A 1 102 ? 7.519 7.211 -3.022 1.00 92.94 102 LEU A N 1
ATOM 778 C CA . LEU A 1 102 ? 7.001 5.862 -2.764 1.00 92.94 102 LEU A CA 1
ATOM 779 C C . LEU A 1 102 ? 8.107 4.922 -2.266 1.00 92.94 102 LEU A C 1
ATOM 781 O O . LEU A 1 102 ? 7.877 4.144 -1.341 1.00 92.94 102 LEU A O 1
ATOM 785 N N . PHE A 1 103 ? 9.317 5.040 -2.814 1.00 96.06 103 PHE A N 1
ATOM 786 C CA . PHE A 1 103 ? 10.485 4.293 -2.349 1.00 96.06 103 PHE A CA 1
ATOM 787 C C . PHE A 1 103 ? 10.837 4.640 -0.895 1.00 96.06 103 PHE A C 1
ATOM 789 O O . PHE A 1 103 ? 11.009 3.754 -0.058 1.00 96.06 103 PHE A O 1
ATOM 796 N N . GLU A 1 104 ? 10.874 5.928 -0.552 1.00 94.56 104 GLU A N 1
ATOM 797 C CA . GLU A 1 104 ? 11.094 6.398 0.819 1.00 94.56 104 GLU A CA 1
ATOM 798 C C . GLU A 1 104 ? 10.009 5.899 1.779 1.00 94.56 104 GLU A C 1
ATOM 800 O O . GLU A 1 104 ? 10.311 5.545 2.919 1.00 94.56 104 GLU A O 1
ATOM 805 N N . SER A 1 105 ? 8.757 5.789 1.324 1.00 91.62 105 SER A N 1
ATOM 806 C CA . SER A 1 105 ? 7.696 5.171 2.122 1.00 91.62 105 SER A CA 1
ATOM 807 C C . SER A 1 105 ? 8.035 3.723 2.492 1.00 91.62 105 SER A C 1
ATOM 809 O O . SER A 1 105 ? 7.766 3.319 3.624 1.00 91.62 105 SER A O 1
ATOM 811 N N . VAL A 1 106 ? 8.639 2.943 1.588 1.00 94.31 106 VAL A N 1
ATOM 812 C CA . VAL A 1 106 ? 9.120 1.585 1.903 1.00 94.31 106 VAL A CA 1
ATOM 813 C C . VAL A 1 106 ? 10.250 1.641 2.934 1.00 94.31 106 VAL A C 1
ATOM 815 O O . VAL A 1 106 ? 10.186 0.919 3.929 1.00 94.31 106 VAL A O 1
ATOM 818 N N . GLU A 1 107 ? 11.229 2.542 2.776 1.00 93.62 107 GLU A N 1
ATOM 819 C CA . GLU A 1 107 ? 12.314 2.727 3.756 1.00 93.62 107 GLU A CA 1
ATOM 820 C C . GLU A 1 107 ? 11.782 3.057 5.165 1.00 93.62 107 GLU A C 1
ATOM 822 O O . GLU A 1 107 ? 12.279 2.532 6.165 1.00 93.62 107 GLU A O 1
ATOM 827 N N . VAL A 1 108 ? 10.767 3.922 5.261 1.00 90.88 108 VAL A N 1
ATOM 828 C CA . VAL A 1 108 ? 10.139 4.310 6.533 1.00 90.88 108 VAL A CA 1
ATOM 829 C C . VAL A 1 108 ? 9.416 3.130 7.176 1.00 90.88 108 VAL A C 1
ATOM 831 O O . VAL A 1 108 ? 9.588 2.904 8.375 1.00 90.88 108 VAL A O 1
ATOM 834 N N . GLN A 1 109 ? 8.641 2.357 6.405 1.00 89.81 109 GLN A N 1
ATOM 835 C CA . GLN A 1 109 ? 7.957 1.176 6.945 1.00 89.81 109 GLN A CA 1
ATOM 836 C C . GLN A 1 109 ? 8.944 0.079 7.356 1.00 89.81 109 GLN A C 1
ATOM 838 O O . GLN A 1 109 ? 8.731 -0.609 8.348 1.00 89.81 109 GLN A O 1
ATOM 843 N N . MET A 1 110 ? 10.066 -0.056 6.650 1.00 89.69 110 MET A N 1
ATOM 844 C CA . MET A 1 110 ? 11.096 -1.016 7.030 1.00 89.69 110 MET A CA 1
ATOM 845 C C . MET A 1 110 ? 11.737 -0.670 8.376 1.00 89.69 110 MET A C 1
ATOM 847 O O . MET A 1 110 ? 11.932 -1.550 9.209 1.00 89.69 110 MET A O 1
ATOM 851 N N . LYS A 1 111 ? 11.989 0.618 8.636 1.00 86.75 111 LYS A N 1
ATOM 852 C CA . LYS A 1 111 ? 12.482 1.082 9.942 1.00 86.75 111 LYS A CA 1
ATOM 853 C C . LYS A 1 111 ? 11.449 0.900 11.058 1.00 86.75 111 LYS A C 1
ATOM 855 O O . LYS A 1 111 ? 11.839 0.680 12.199 1.00 86.75 111 LYS A O 1
ATOM 860 N N . SER A 1 112 ? 10.150 1.003 10.764 1.00 79.06 112 SER A N 1
ATOM 861 C CA . SER A 1 112 ? 9.094 0.833 11.772 1.00 79.06 112 SER A CA 1
ATOM 862 C C . SER A 1 112 ? 8.817 -0.634 12.118 1.00 79.06 112 SER A C 1
ATOM 864 O O . SER A 1 112 ? 8.417 -0.920 13.249 1.00 79.06 112 SER A O 1
ATOM 866 N N . MET A 1 113 ? 9.093 -1.572 11.205 1.00 74.25 113 MET A N 1
ATOM 867 C CA . MET A 1 113 ? 9.005 -3.012 11.487 1.00 74.25 113 MET A CA 1
ATOM 868 C C . MET A 1 113 ? 9.955 -3.451 12.605 1.00 74.25 113 MET A C 1
ATOM 870 O O . MET A 1 113 ? 9.586 -4.292 13.418 1.00 74.25 113 MET A O 1
ATOM 874 N N . ASP A 1 114 ? 11.145 -2.854 12.696 1.00 62.66 114 ASP A N 1
ATOM 875 C CA . ASP A 1 114 ? 12.108 -3.168 13.762 1.00 62.66 114 ASP A CA 1
ATOM 876 C C . ASP A 1 114 ? 11.749 -2.504 15.107 1.00 62.66 114 ASP A C 1
ATOM 878 O O . ASP A 1 114 ? 12.321 -2.830 16.146 1.00 62.66 114 ASP A O 1
ATOM 882 N N . VAL A 1 115 ? 10.778 -1.580 15.106 1.00 57.16 115 VAL A N 1
ATOM 883 C CA . VAL A 1 115 ? 10.391 -0.753 16.264 1.00 57.16 115 VAL A CA 1
ATOM 884 C C . VAL A 1 115 ? 8.947 -1.015 16.700 1.00 57.16 115 VAL A C 1
ATOM 886 O O . VAL A 1 115 ? 8.433 -0.296 17.553 1.00 57.16 115 VAL A O 1
ATOM 889 N N . SER A 1 116 ? 8.282 -2.051 16.175 1.00 50.31 116 SER A N 1
ATOM 890 C CA . SER A 1 116 ? 6.903 -2.395 16.551 1.00 50.31 116 SER A CA 1
ATOM 891 C C . SER A 1 116 ? 6.844 -2.952 17.978 1.00 50.31 116 SER A C 1
ATOM 893 O O . SER A 1 116 ? 6.678 -4.140 18.227 1.00 50.31 116 SER A O 1
ATOM 895 N N . LYS A 1 117 ? 7.008 -2.054 18.949 1.00 49.31 117 LYS A N 1
ATOM 896 C CA . LYS A 1 117 ? 6.586 -2.240 20.326 1.00 49.31 117 LYS A CA 1
ATOM 897 C C . LYS A 1 117 ? 5.069 -2.219 20.278 1.00 49.31 117 LYS A C 1
ATOM 899 O O . LYS A 1 117 ? 4.498 -1.163 20.007 1.00 49.31 117 LYS A O 1
ATOM 904 N N . SER A 1 118 ? 4.425 -3.353 20.545 1.00 54.03 118 SER A N 1
ATOM 905 C CA . SER A 1 118 ? 3.002 -3.363 20.870 1.00 54.03 118 SER A CA 1
ATOM 906 C C . SER A 1 118 ? 2.807 -2.352 21.997 1.00 54.03 118 SER A C 1
ATOM 908 O O . SER A 1 118 ? 3.272 -2.562 23.123 1.00 54.03 118 SER A O 1
ATOM 910 N N . ARG A 1 119 ? 2.213 -1.197 21.695 1.00 57.19 119 ARG A N 1
ATOM 911 C CA . ARG A 1 119 ? 1.858 -0.238 22.734 1.00 57.19 119 ARG A CA 1
ATOM 912 C C . ARG A 1 119 ? 0.789 -0.946 23.556 1.00 57.19 119 ARG A C 1
ATOM 914 O O . ARG A 1 119 ? -0.312 -1.162 23.058 1.00 57.19 119 ARG A O 1
ATOM 921 N N . SER A 1 120 ? 1.136 -1.388 24.765 1.00 65.69 120 SER A N 1
ATOM 922 C CA . SER A 1 120 ? 0.154 -1.986 25.665 1.00 65.69 120 SER A CA 1
ATOM 923 C C . SER A 1 120 ? -0.935 -0.942 25.894 1.00 65.69 120 SER A C 1
ATOM 925 O O . SER A 1 120 ? -0.634 0.163 26.360 1.00 65.69 120 SER A O 1
ATOM 927 N N . LEU A 1 121 ? -2.169 -1.254 25.508 1.00 80.56 121 LEU A N 1
ATOM 928 C CA . LEU A 1 121 ? -3.290 -0.350 25.726 1.00 80.56 121 LEU A CA 1
ATOM 929 C C . LEU A 1 121 ? -3.486 -0.180 27.232 1.00 80.56 121 LEU A C 1
ATOM 931 O O . LEU A 1 121 ? -3.531 -1.159 27.977 1.00 80.56 121 LEU A O 1
ATOM 935 N N . ARG A 1 122 ? -3.551 1.074 27.682 1.00 87.25 122 ARG A N 1
ATOM 936 C CA . ARG A 1 122 ? -3.811 1.400 29.088 1.00 87.25 122 ARG A CA 1
ATOM 937 C C . ARG A 1 122 ? -5.307 1.272 29.357 1.00 87.25 122 ARG A C 1
ATOM 939 O O . ARG A 1 122 ? -6.065 1.787 28.533 1.00 87.25 122 ARG A O 1
ATOM 946 N N . PRO A 1 123 ? -5.748 0.662 30.470 1.00 90.75 123 PRO A N 1
ATOM 947 C CA . PRO A 1 123 ? -7.165 0.513 30.787 1.00 90.75 123 PRO A CA 1
ATOM 948 C C . PRO A 1 123 ? -7.941 1.832 30.678 1.00 90.75 123 PRO 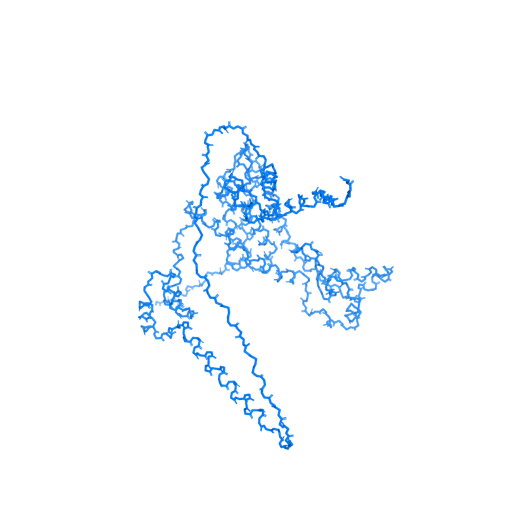A C 1
ATOM 950 O O . PRO A 1 123 ? -7.482 2.871 31.154 1.00 90.75 123 PRO A O 1
ATOM 953 N N . VAL A 1 124 ? -9.149 1.795 30.105 1.00 92.12 124 VAL A N 1
ATOM 954 C CA . VAL A 1 124 ? -9.994 2.993 29.910 1.00 92.12 124 VAL A CA 1
ATOM 955 C C . VAL A 1 124 ? -10.210 3.766 31.212 1.00 92.12 124 VAL A C 1
ATOM 957 O O . VAL A 1 124 ? -10.186 4.996 31.221 1.00 92.12 124 VAL A O 1
ATOM 960 N N . LYS A 1 125 ? -10.361 3.049 32.329 1.00 92.12 125 LYS A N 1
ATOM 961 C CA . LYS A 1 125 ? -10.533 3.643 33.657 1.00 92.12 125 LYS A CA 1
ATOM 962 C C . LYS A 1 125 ? -9.358 4.543 34.065 1.00 92.12 125 LYS A C 1
ATOM 964 O O . LYS A 1 125 ? -9.588 5.600 34.638 1.00 92.12 125 LYS A O 1
ATOM 969 N N . GLU A 1 126 ? -8.123 4.161 33.740 1.00 92.19 126 GLU A N 1
ATOM 970 C CA . GLU A 1 126 ? -6.932 4.973 34.031 1.00 92.19 126 GLU A CA 1
ATOM 971 C C . GLU A 1 126 ? -6.892 6.234 33.163 1.00 92.19 126 GLU A C 1
ATOM 973 O O . GLU A 1 126 ? -6.603 7.323 33.656 1.00 92.19 126 GLU A O 1
ATOM 978 N N . LEU A 1 127 ? -7.249 6.105 31.883 1.00 91.69 127 LEU A N 1
ATOM 979 C CA . LEU A 1 127 ? -7.292 7.237 30.957 1.00 91.69 127 LEU A CA 1
ATOM 980 C C . LEU A 1 127 ? -8.375 8.255 31.334 1.00 91.69 127 LEU A C 1
ATOM 982 O O . LEU A 1 127 ? -8.186 9.457 31.161 1.00 91.69 127 LEU A O 1
ATOM 986 N N . LEU A 1 128 ? -9.513 7.797 31.862 1.00 92.12 128 LEU A N 1
ATOM 987 C CA . LEU A 1 128 ? -10.572 8.688 32.341 1.00 92.12 128 LEU A CA 1
ATOM 988 C C . LEU A 1 128 ? -10.132 9.531 33.539 1.00 92.12 128 LEU A C 1
ATOM 990 O O . LEU A 1 128 ? -10.535 10.691 33.633 1.00 92.12 128 LEU A O 1
ATOM 994 N N . GLU A 1 129 ? -9.306 8.970 34.421 1.00 91.31 129 GLU A N 1
ATOM 995 C CA . GLU A 1 129 ? -8.715 9.706 35.541 1.00 91.31 129 GLU A CA 1
ATOM 996 C C . GLU A 1 129 ? -7.637 10.691 35.075 1.00 91.31 129 GLU A C 1
ATOM 998 O O . GLU A 1 129 ? -7.602 11.829 35.548 1.00 91.31 129 GLU A O 1
ATOM 1003 N N . GLU A 1 130 ? -6.796 10.289 34.115 1.00 89.50 130 GLU A N 1
ATOM 1004 C CA . GLU A 1 130 ? -5.783 11.160 33.503 1.00 89.50 130 GLU A CA 1
ATOM 1005 C C . GLU A 1 130 ? -6.432 12.388 32.848 1.00 89.50 130 GLU A C 1
ATOM 1007 O O . GLU A 1 130 ? -6.044 13.523 33.125 1.00 89.50 130 GLU A O 1
ATOM 1012 N N . TYR A 1 131 ? -7.479 12.171 32.049 1.00 91.06 131 TYR A N 1
ATOM 1013 C CA . TYR A 1 131 ? -8.157 13.218 31.279 1.00 91.06 131 TYR A CA 1
ATOM 1014 C C . TYR A 1 131 ? -9.383 13.816 31.983 1.00 91.06 131 TYR A C 1
ATOM 1016 O O . TYR A 1 131 ? -10.250 14.424 31.344 1.00 91.06 131 TYR A O 1
ATOM 1024 N N . LYS A 1 132 ? -9.499 13.670 33.310 1.00 89.94 132 LYS A N 1
ATOM 1025 C CA . LYS A 1 132 ? -10.674 14.148 34.064 1.00 89.94 132 LYS A CA 1
ATOM 1026 C C . LYS A 1 132 ? -10.935 15.651 33.904 1.00 89.94 132 LYS A C 1
ATOM 1028 O O . LYS A 1 132 ? -12.088 16.078 33.954 1.00 89.94 132 LYS A O 1
ATOM 1033 N N . ASN A 1 133 ? -9.878 16.430 33.663 1.00 90.19 133 ASN A N 1
ATOM 1034 C CA . ASN A 1 133 ? -9.925 17.887 33.531 1.00 90.19 133 ASN A CA 1
ATOM 1035 C C . ASN A 1 133 ? -10.129 18.372 32.081 1.00 90.19 133 ASN A C 1
ATOM 1037 O O . ASN A 1 133 ? -10.345 19.562 31.870 1.00 90.19 133 ASN A O 1
ATOM 1041 N N . ASP A 1 134 ? -10.111 17.482 31.083 1.00 87.81 134 ASP A N 1
ATOM 1042 C CA . ASP A 1 134 ? -10.174 17.852 29.656 1.00 87.81 134 ASP A CA 1
ATOM 1043 C C . ASP A 1 134 ? -11.604 18.027 29.112 1.00 87.81 134 ASP A C 1
ATOM 1045 O O . ASP A 1 134 ? -11.829 18.153 27.901 1.00 87.81 134 ASP A O 1
ATOM 1049 N N . GLY A 1 135 ? -12.601 18.035 30.000 1.00 86.38 135 GLY A N 1
ATOM 1050 C CA . GLY A 1 135 ? -14.005 18.231 29.645 1.00 86.38 135 GLY A CA 1
ATOM 1051 C C . GLY A 1 135 ? -14.487 17.215 28.604 1.00 86.38 135 GLY A C 1
ATOM 1052 O O . GLY A 1 135 ? -14.231 16.020 28.725 1.00 86.38 135 GLY A O 1
ATOM 1053 N N . GLY A 1 136 ? -15.184 17.681 27.563 1.00 84.19 136 GLY A N 1
ATOM 1054 C CA . GLY A 1 136 ? -15.698 16.817 26.491 1.00 84.19 136 GLY A CA 1
ATOM 1055 C C . GLY A 1 136 ? -14.627 16.244 25.551 1.00 84.19 136 GLY A C 1
ATOM 1056 O O . GLY A 1 136 ? -14.904 15.290 24.828 1.00 84.19 136 GLY A O 1
ATOM 1057 N N . ARG A 1 137 ? -13.394 16.778 25.555 1.00 89.06 137 ARG A N 1
ATOM 1058 C CA . ARG A 1 137 ? -12.324 16.317 24.647 1.00 89.06 137 ARG A CA 1
ATOM 1059 C C . ARG A 1 137 ? -11.719 14.981 25.069 1.00 89.06 137 ARG A C 1
ATOM 1061 O O . ARG A 1 137 ? -11.222 14.257 24.207 1.00 89.06 137 ARG A O 1
ATOM 1068 N N . LYS A 1 138 ? -11.819 14.624 26.354 1.00 92.56 138 LYS A N 1
ATOM 1069 C CA . LYS A 1 138 ? -11.304 13.357 26.895 1.00 92.56 138 LYS A CA 1
ATOM 1070 C C . LYS A 1 138 ? -11.818 12.137 26.136 1.00 92.56 138 LYS A C 1
ATOM 1072 O O . LYS A 1 138 ? -11.056 11.219 25.859 1.00 92.56 138 LYS A O 1
ATOM 1077 N N . TRP A 1 139 ? -13.086 12.163 25.722 1.00 93.88 139 TRP A N 1
ATOM 1078 C CA . TRP A 1 139 ? -13.711 11.067 24.986 1.00 93.88 139 TRP A CA 1
ATOM 1079 C C . TRP A 1 139 ? -13.025 10.827 23.646 1.00 93.88 139 TRP A C 1
ATOM 1081 O O . TRP A 1 139 ? -12.746 9.688 23.292 1.00 93.88 139 TRP A O 1
ATOM 1091 N N . ALA A 1 140 ? -12.685 11.901 22.931 1.00 91.81 140 ALA A N 1
ATOM 1092 C CA . ALA A 1 140 ? -11.970 11.800 21.668 1.00 91.81 140 ALA A CA 1
ATOM 1093 C C . ALA A 1 140 ? -10.538 11.285 21.855 1.00 91.81 140 ALA A C 1
ATOM 1095 O O . ALA A 1 140 ? -10.067 10.511 21.026 1.00 91.81 140 ALA A O 1
ATOM 1096 N N . TYR A 1 141 ? -9.844 11.680 22.926 1.00 91.38 141 TYR A N 1
ATOM 1097 C CA . TYR A 1 141 ? -8.494 11.180 23.209 1.00 91.38 141 TYR A CA 1
ATOM 1098 C C . TYR A 1 141 ? -8.495 9.690 23.539 1.00 91.38 141 TYR A C 1
ATOM 1100 O O . TYR A 1 141 ? -7.746 8.933 22.927 1.00 91.38 141 TYR A O 1
ATOM 1108 N N . ILE A 1 142 ? -9.404 9.261 24.414 1.00 92.75 142 ILE A N 1
ATOM 1109 C CA . ILE A 1 142 ? -9.561 7.851 24.776 1.00 92.75 142 ILE A CA 1
ATOM 1110 C C . ILE A 1 142 ? -9.960 7.026 23.552 1.00 92.75 142 ILE A C 1
ATOM 1112 O O . ILE A 1 142 ? -9.342 6.003 23.277 1.00 92.75 142 ILE A O 1
ATOM 1116 N N . ALA A 1 143 ? -10.935 7.492 22.765 1.00 92.94 143 ALA A N 1
ATOM 1117 C CA . ALA A 1 143 ? -11.364 6.785 21.563 1.00 92.94 143 ALA A CA 1
ATOM 1118 C C . ALA A 1 143 ? -10.215 6.583 20.563 1.00 92.94 143 ALA A C 1
ATOM 1120 O O . ALA A 1 143 ? -10.082 5.505 19.989 1.00 92.94 143 ALA A O 1
ATOM 1121 N N . ARG A 1 144 ? -9.352 7.592 20.388 1.00 90.25 144 ARG A N 1
ATOM 1122 C CA . ARG A 1 144 ? -8.199 7.531 19.476 1.00 90.25 144 ARG A CA 1
ATOM 1123 C C . ARG A 1 144 ? -7.103 6.574 19.934 1.00 90.25 144 ARG A C 1
ATOM 1125 O O . ARG A 1 144 ? -6.465 5.986 19.071 1.00 90.25 144 ARG A O 1
ATOM 1132 N N . ASP A 1 145 ? -6.900 6.390 21.238 1.00 88.56 145 ASP A N 1
ATOM 1133 C CA . ASP A 1 145 ? -5.932 5.405 21.749 1.00 88.56 145 ASP A CA 1
ATOM 1134 C C . ASP A 1 145 ? -6.350 3.959 21.404 1.00 88.56 145 ASP A C 1
ATOM 1136 O O . ASP A 1 145 ? -5.498 3.080 21.290 1.00 88.56 145 ASP A O 1
ATOM 1140 N N . TYR A 1 146 ? -7.648 3.725 21.175 1.00 90.56 146 TYR A N 1
ATOM 1141 C CA . TYR A 1 146 ? -8.232 2.416 20.853 1.00 90.56 146 TYR A CA 1
ATOM 1142 C C . TYR A 1 146 ? -8.708 2.278 19.401 1.00 90.56 146 TYR A C 1
ATOM 1144 O O . TYR A 1 146 ? -9.195 1.214 19.010 1.00 90.56 146 TYR A O 1
ATOM 1152 N N . GLY A 1 147 ? -8.580 3.334 18.601 1.00 89.00 147 GLY A N 1
ATOM 1153 C CA . GLY A 1 147 ? -9.037 3.379 17.220 1.00 89.00 147 GLY A CA 1
ATOM 1154 C C . GLY A 1 147 ? -7.917 3.682 16.236 1.00 89.00 147 GLY A C 1
ATOM 1155 O O . GLY A 1 147 ? -6.784 3.987 16.600 1.00 89.00 147 GLY A O 1
ATOM 1156 N N . TRP A 1 148 ? -8.249 3.619 14.956 1.00 86.62 148 TRP A N 1
ATOM 1157 C CA . TRP A 1 148 ? -7.361 4.015 13.874 1.00 86.62 148 TRP A CA 1
ATOM 1158 C C . TRP A 1 148 ? -8.108 4.883 12.869 1.00 86.62 148 TRP A C 1
ATOM 1160 O O . TRP A 1 148 ? -9.330 4.824 12.740 1.00 86.62 148 TRP A O 1
ATOM 1170 N N . LEU A 1 149 ? -7.349 5.698 12.144 1.00 83.50 149 LEU A N 1
ATOM 1171 C CA . LEU A 1 149 ? -7.881 6.485 11.045 1.00 83.50 149 LEU A CA 1
ATOM 1172 C C . LEU A 1 149 ? -7.827 5.654 9.763 1.00 83.50 149 LEU A C 1
ATOM 1174 O O . LEU A 1 149 ? -6.737 5.325 9.281 1.00 83.50 149 LEU A O 1
ATOM 1178 N N . ASP A 1 150 ? -8.993 5.328 9.219 1.00 79.81 150 ASP A N 1
ATOM 1179 C CA . ASP A 1 150 ? -9.123 4.713 7.908 1.00 79.81 150 ASP A CA 1
ATOM 1180 C C . ASP A 1 150 ? -8.951 5.784 6.826 1.00 79.81 150 ASP A C 1
ATOM 1182 O O . ASP A 1 150 ? -9.743 6.719 6.713 1.00 79.81 150 ASP A O 1
ATOM 1186 N N . LYS A 1 151 ? -7.873 5.664 6.050 1.00 75.38 151 LYS A N 1
ATOM 1187 C CA . LYS A 1 151 ? -7.522 6.610 4.982 1.00 75.38 151 LYS A CA 1
ATOM 1188 C C . LYS A 1 151 ? -7.848 6.078 3.586 1.00 75.38 151 LYS A C 1
ATOM 1190 O O . LYS A 1 151 ? -7.398 6.680 2.617 1.00 75.38 151 LYS A O 1
ATOM 1195 N N . SER A 1 152 ? -8.539 4.942 3.464 1.00 62.19 152 SER A N 1
ATOM 1196 C CA . SER A 1 152 ? -8.801 4.340 2.151 1.00 62.19 152 SER A CA 1
ATOM 1197 C C . SER A 1 152 ? -9.898 5.054 1.354 1.00 62.19 152 SER A C 1
ATOM 1199 O O . SER A 1 152 ? -9.940 4.890 0.141 1.00 62.19 152 SER A O 1
ATOM 1201 N N . GLY A 1 153 ? -10.763 5.839 2.006 1.00 61.97 153 GLY A N 1
ATOM 1202 C CA . GLY A 1 153 ? -11.814 6.645 1.365 1.00 61.97 153 GLY A CA 1
ATOM 1203 C C . GLY A 1 153 ? -11.562 8.157 1.424 1.00 61.97 153 GLY A C 1
ATOM 1204 O O . GLY A 1 153 ? -10.685 8.615 2.164 1.00 61.97 153 GLY A O 1
ATOM 1205 N N . GLU A 1 154 ? -12.363 8.923 0.670 1.00 57.78 154 GLU A N 1
ATOM 1206 C CA . GLU A 1 154 ? -12.292 10.396 0.592 1.00 57.78 154 GLU A CA 1
ATOM 1207 C C . GLU A 1 154 ? -12.521 11.074 1.957 1.00 57.78 154 GLU A C 1
ATOM 1209 O O . GLU A 1 154 ? -11.841 12.045 2.279 1.00 57.78 154 GLU A O 1
ATOM 1214 N N . ASP A 1 155 ? -13.384 10.504 2.804 1.00 70.56 155 ASP A N 1
ATOM 1215 C CA . ASP A 1 155 ? -13.841 11.151 4.045 1.00 70.56 155 ASP A CA 1
ATOM 1216 C C . ASP A 1 155 ? -13.022 10.826 5.306 1.00 70.56 155 ASP A C 1
ATOM 1218 O O . ASP A 1 155 ? -13.412 11.224 6.400 1.00 70.56 155 ASP A O 1
ATOM 1222 N N . HIS A 1 156 ? -11.892 10.115 5.186 1.00 78.75 156 HIS A N 1
ATOM 1223 C CA . HIS A 1 156 ? -10.975 9.782 6.295 1.00 78.75 156 HIS A CA 1
ATOM 1224 C C . HIS A 1 156 ? -11.675 9.483 7.640 1.00 78.75 156 HIS A C 1
ATOM 1226 O O . HIS A 1 156 ? -11.719 10.314 8.552 1.00 78.75 156 HIS A O 1
ATOM 1232 N N . VAL A 1 157 ? -12.211 8.273 7.787 1.00 86.00 157 VAL A N 1
ATOM 1233 C CA . VAL A 1 157 ? -13.123 7.938 8.890 1.00 86.00 157 VAL A CA 1
ATOM 1234 C C . VAL A 1 157 ? -12.380 7.233 10.026 1.00 86.00 157 VAL A C 1
ATOM 1236 O O . VAL A 1 157 ? -11.626 6.287 9.805 1.00 86.00 157 VAL A O 1
ATOM 1239 N N . TRP A 1 158 ? -12.594 7.660 11.272 1.00 87.75 158 TRP A N 1
ATOM 1240 C CA . TRP A 1 158 ? -12.087 6.924 12.434 1.00 87.75 158 TRP A CA 1
ATOM 1241 C C . TRP A 1 158 ? -12.884 5.637 12.662 1.00 87.75 158 TRP A C 1
ATOM 1243 O O . TRP A 1 158 ? -14.116 5.641 12.652 1.00 87.75 158 TRP A O 1
ATOM 1253 N N . ARG A 1 159 ? -12.171 4.537 12.904 1.00 87.25 159 ARG A N 1
ATOM 1254 C CA . ARG A 1 159 ? -12.731 3.218 13.213 1.00 87.25 159 ARG A CA 1
ATOM 1255 C C . ARG A 1 159 ? -12.152 2.686 14.519 1.00 87.25 159 ARG A C 1
ATOM 1257 O O . ARG A 1 159 ? -11.042 3.043 14.909 1.00 87.25 159 ARG A O 1
ATOM 1264 N N . GLY A 1 160 ? -12.915 1.843 15.204 1.00 90.38 160 GLY A N 1
ATOM 1265 C CA . GLY A 1 160 ? -12.525 1.224 16.469 1.00 90.38 160 GLY A CA 1
ATOM 1266 C C . GLY A 1 160 ? -13.733 0.932 17.361 1.00 90.38 160 GLY A C 1
ATOM 1267 O O . GLY A 1 160 ? -14.854 1.271 16.984 1.00 90.38 160 GLY A O 1
ATOM 1268 N N . PRO A 1 161 ? -13.523 0.360 18.558 1.00 92.19 161 PRO A N 1
ATOM 1269 C CA . PRO A 1 161 ? -14.599 -0.120 19.430 1.00 92.19 161 PRO A CA 1
ATOM 1270 C C . PRO A 1 161 ? -15.485 1.020 19.940 1.00 92.19 161 PRO A C 1
ATOM 1272 O O . PRO A 1 161 ? -16.655 0.825 20.242 1.00 92.19 161 PRO A O 1
ATOM 1275 N N . PHE A 1 162 ? -14.929 2.231 19.998 1.00 95.50 162 PHE A N 1
ATOM 1276 C CA . PHE A 1 162 ? -15.614 3.435 20.463 1.00 95.50 162 PHE A CA 1
ATOM 1277 C C . PHE A 1 162 ? -16.111 4.337 19.330 1.00 95.50 162 PHE A C 1
ATOM 1279 O O . PHE A 1 162 ? -16.558 5.451 19.604 1.00 95.50 162 PHE A O 1
ATOM 1286 N N . PHE A 1 163 ? -16.027 3.895 18.072 1.00 93.25 163 PHE A N 1
ATOM 1287 C CA . PHE A 1 163 ? -16.485 4.665 16.918 1.00 93.25 163 PHE A CA 1
ATOM 1288 C C . PHE A 1 163 ? -17.696 4.006 16.257 1.00 93.25 163 PHE A C 1
ATOM 1290 O O . PHE A 1 163 ? -17.667 2.824 15.927 1.00 93.25 163 PHE A O 1
ATOM 1297 N N . GLN A 1 164 ? -18.736 4.794 15.986 1.00 90.81 164 GLN A N 1
ATOM 1298 C CA . GLN A 1 164 ? -19.838 4.411 15.100 1.00 90.81 164 GLN A CA 1
ATOM 1299 C C . GLN A 1 164 ? -19.996 5.479 14.020 1.00 90.81 164 GLN A C 1
ATOM 1301 O O . GLN A 1 164 ? -20.179 6.656 14.326 1.00 90.81 164 GLN A O 1
ATOM 1306 N N . ASN A 1 165 ? -19.885 5.077 12.750 1.00 84.94 165 ASN A N 1
ATOM 1307 C CA . ASN A 1 165 ? -19.928 5.982 11.593 1.00 84.94 165 ASN A CA 1
ATOM 1308 C C . ASN A 1 165 ? -18.971 7.186 11.730 1.00 84.94 165 ASN A C 1
ATOM 1310 O O . ASN A 1 165 ? -19.339 8.318 11.436 1.00 84.94 165 ASN A O 1
ATOM 1314 N N . GLY A 1 166 ? -17.760 6.956 12.253 1.00 85.19 166 GLY A N 1
ATOM 1315 C CA . GLY A 1 166 ? -16.753 8.001 12.481 1.00 85.19 166 GLY A CA 1
ATOM 1316 C C . GLY A 1 166 ? -16.953 8.854 13.737 1.00 85.19 166 GLY A C 1
ATOM 1317 O O . GLY A 1 166 ? -16.048 9.603 14.105 1.00 85.19 166 GLY A O 1
ATOM 1318 N N . ASN A 1 167 ? -18.084 8.719 14.431 1.00 91.75 167 ASN A N 1
ATOM 1319 C CA . ASN A 1 167 ? -18.389 9.481 15.637 1.00 91.75 167 ASN A CA 1
ATOM 1320 C C . ASN A 1 167 ? -17.984 8.723 16.901 1.00 91.75 167 ASN A C 1
ATOM 1322 O O . ASN A 1 167 ? -18.172 7.511 17.000 1.00 91.75 167 ASN A O 1
ATOM 1326 N N . VAL A 1 168 ? -17.447 9.456 17.878 1.00 94.75 168 VAL A N 1
ATOM 1327 C CA . VAL A 1 168 ? -17.067 8.908 19.185 1.00 94.75 168 VAL A CA 1
ATOM 1328 C C . VAL A 1 168 ? -18.319 8.624 20.008 1.00 94.75 168 VAL A C 1
ATOM 1330 O O . VAL A 1 168 ? -19.106 9.528 20.285 1.00 94.75 168 VAL A O 1
ATOM 1333 N N . MET A 1 169 ? -18.460 7.383 20.457 1.00 95.31 169 MET A N 1
ATOM 1334 C CA . MET A 1 169 ? -19.580 6.932 21.273 1.00 95.31 169 MET A CA 1
ATOM 1335 C C . MET A 1 169 ? -19.194 6.918 22.751 1.00 95.31 169 MET A C 1
ATOM 1337 O O . MET A 1 169 ? -18.629 5.949 23.255 1.00 95.31 169 MET A O 1
ATOM 1341 N N . GLN A 1 170 ? -19.521 8.002 23.463 1.00 94.25 170 GLN A N 1
ATOM 1342 C CA . GLN A 1 170 ? -19.206 8.164 24.890 1.00 94.25 170 GLN A CA 1
ATOM 1343 C C . GLN A 1 170 ? -19.718 6.997 25.746 1.00 94.25 170 GLN A C 1
ATOM 1345 O O . GLN A 1 170 ? -18.989 6.508 26.605 1.00 94.25 170 GLN A O 1
ATOM 1350 N N . PHE A 1 171 ? -20.941 6.521 25.495 1.00 94.88 171 PHE A N 1
ATOM 1351 C CA . PHE A 1 171 ? -21.543 5.453 26.299 1.00 94.88 171 PHE A CA 1
ATOM 1352 C C . PHE A 1 171 ? -20.746 4.140 26.236 1.00 94.88 171 PHE A C 1
ATOM 1354 O O . PHE A 1 171 ? -20.687 3.424 27.229 1.00 94.88 171 PHE A O 1
ATOM 1361 N N . LEU A 1 172 ? -20.082 3.852 25.110 1.00 95.25 172 LEU A N 1
ATOM 1362 C CA . LEU A 1 172 ? -19.227 2.672 24.961 1.00 95.25 172 LEU A CA 1
ATOM 1363 C C . LEU A 1 172 ? -17.942 2.797 25.793 1.00 95.25 172 LEU A C 1
ATOM 1365 O O . LEU A 1 172 ? -17.487 1.825 26.389 1.00 95.25 172 LEU A O 1
ATOM 1369 N N . ILE A 1 173 ? -17.383 4.006 25.891 1.00 94.69 173 ILE A N 1
ATOM 1370 C CA . ILE A 1 173 ? -16.211 4.277 26.737 1.00 94.69 173 ILE A CA 1
ATOM 1371 C C . ILE A 1 173 ? -16.579 4.112 28.217 1.00 94.69 173 ILE A C 1
ATOM 1373 O O . ILE A 1 173 ? -15.835 3.510 28.988 1.00 94.69 173 ILE A O 1
ATOM 1377 N N . GLU A 1 174 ? -17.737 4.629 28.627 1.00 94.00 174 GLU A N 1
ATOM 1378 C CA . GLU A 1 174 ? -18.227 4.489 30.002 1.00 94.00 174 GLU A CA 1
ATOM 1379 C C . GLU A 1 174 ? -18.565 3.036 30.359 1.00 94.00 174 GLU A C 1
ATOM 1381 O O . GLU A 1 174 ? -18.316 2.608 31.488 1.00 94.00 174 GLU A O 1
ATOM 1386 N N . GLN A 1 175 ? -19.099 2.274 29.401 1.00 94.31 175 GLN A N 1
ATOM 1387 C CA . GLN A 1 175 ? -19.375 0.849 29.557 1.00 94.31 175 GLN A CA 1
ATOM 1388 C C . GLN A 1 175 ? -18.080 0.058 29.781 1.00 94.31 175 GLN A C 1
ATOM 1390 O O . GLN A 1 175 ? -17.974 -0.642 30.786 1.00 94.31 175 GLN A O 1
ATOM 1395 N N . GLU A 1 176 ? -17.066 0.258 28.936 1.00 95.31 176 GLU A N 1
ATOM 1396 C CA . GLU A 1 176 ? -15.749 -0.375 29.091 1.00 95.31 176 GLU A CA 1
ATOM 1397 C C . GLU A 1 176 ? -15.061 0.017 30.411 1.00 95.31 176 GLU A C 1
ATOM 1399 O O . GLU A 1 176 ? -14.392 -0.793 31.047 1.00 95.31 176 GLU A O 1
ATOM 1404 N N . ALA A 1 177 ? -15.237 1.261 30.870 1.00 93.38 177 ALA A N 1
ATOM 1405 C CA . ALA A 1 177 ? -14.684 1.713 32.146 1.00 93.38 177 ALA A CA 1
ATOM 1406 C C . ALA A 1 177 ? -15.328 1.028 33.362 1.00 93.38 177 ALA A C 1
ATOM 1408 O O . ALA A 1 177 ? -14.670 0.847 34.393 1.00 93.38 177 ALA A O 1
ATOM 1409 N N . ARG A 1 178 ? -16.621 0.694 33.263 1.00 94.00 178 ARG A N 1
ATOM 1410 C CA . ARG A 1 178 ? -17.379 0.004 34.314 1.00 94.00 178 ARG A CA 1
ATOM 1411 C C . ARG A 1 178 ? -17.101 -1.494 34.304 1.00 94.00 178 ARG A C 1
ATOM 1413 O O . ARG A 1 178 ? -16.932 -2.079 35.370 1.00 94.00 178 ARG A O 1
ATOM 1420 N N . GLU A 1 179 ? -17.048 -2.080 33.115 1.00 92.38 179 GLU A N 1
ATOM 1421 C CA . GLU A 1 179 ? -16.853 -3.506 32.884 1.00 92.38 179 GLU A CA 1
ATOM 1422 C C . GLU A 1 179 ? -15.775 -3.704 31.805 1.00 92.38 179 GLU A C 1
ATOM 1424 O O . GLU A 1 179 ? -16.090 -3.729 30.610 1.00 92.38 179 GLU A O 1
ATOM 1429 N N . PRO A 1 180 ? -14.493 -3.802 32.207 1.00 90.69 180 PRO A N 1
ATOM 1430 C CA . PRO A 1 180 ? -13.393 -4.004 31.270 1.00 90.69 180 PRO A CA 1
ATOM 1431 C C . PRO A 1 180 ? -13.569 -5.293 30.460 1.00 90.69 180 PRO A C 1
ATOM 1433 O O . PRO A 1 180 ? -13.830 -6.354 31.027 1.00 90.69 180 PRO A O 1
ATOM 1436 N N . GLY A 1 181 ? -13.397 -5.203 29.143 1.00 86.81 181 GLY A N 1
ATOM 1437 C CA . GLY A 1 181 ? -13.600 -6.289 28.186 1.00 86.81 181 GLY A CA 1
ATOM 1438 C C . GLY A 1 181 ? -15.015 -6.383 27.604 1.00 86.81 181 GLY A C 1
ATOM 1439 O O . GLY A 1 181 ? -15.266 -7.270 26.790 1.00 86.81 181 GLY A O 1
ATOM 1440 N N . SER A 1 182 ? -15.946 -5.507 28.005 1.00 91.88 182 SER A N 1
ATOM 1441 C CA . SER A 1 182 ? -17.334 -5.525 27.511 1.00 91.88 182 SER A CA 1
ATOM 1442 C C . SER A 1 182 ? -17.488 -4.924 26.112 1.00 91.88 182 SER A C 1
ATOM 1444 O O . SER A 1 182 ? -18.341 -5.366 25.343 1.00 91.88 182 SER A O 1
ATOM 1446 N N . VAL A 1 183 ? -16.668 -3.928 25.772 1.00 91.62 183 VAL A N 1
ATOM 1447 C CA . VAL A 1 183 ? -16.669 -3.254 24.468 1.00 91.62 183 VAL A CA 1
ATOM 1448 C C . VAL A 1 183 ? -15.382 -3.548 23.710 1.00 91.62 183 VAL A C 1
ATOM 1450 O O . VAL A 1 183 ? -15.418 -3.743 22.497 1.00 91.62 183 VAL A O 1
ATOM 1453 N N . VAL A 1 184 ? -14.243 -3.570 24.405 1.00 88.44 184 VAL A N 1
ATOM 1454 C CA . VAL A 1 184 ? -12.935 -3.843 23.805 1.00 88.44 184 VAL A CA 1
ATOM 1455 C C . VAL A 1 184 ? -12.652 -5.348 23.884 1.00 88.44 184 VAL A C 1
ATOM 1457 O O . VAL A 1 184 ? -12.473 -5.870 24.983 1.00 88.44 184 VAL A O 1
ATOM 1460 N N . PRO A 1 185 ? -12.578 -6.072 22.750 1.00 83.44 185 PRO A N 1
ATOM 1461 C CA . PRO A 1 185 ? -12.314 -7.508 22.763 1.00 83.44 185 PRO A CA 1
ATOM 1462 C C . PRO A 1 185 ? -10.970 -7.861 23.412 1.00 83.44 185 PRO A C 1
ATOM 1464 O O . PRO A 1 185 ? -10.000 -7.103 23.340 1.00 83.44 185 PRO A O 1
ATOM 1467 N N . ALA A 1 186 ? -10.876 -9.058 23.993 1.00 78.19 186 ALA A N 1
ATOM 1468 C CA . ALA A 1 186 ? -9.612 -9.561 24.523 1.00 78.19 186 ALA A CA 1
ATOM 1469 C C . ALA A 1 186 ? -8.541 -9.631 23.417 1.00 78.19 186 ALA A C 1
ATOM 1471 O O . ALA A 1 186 ? -8.779 -10.191 22.348 1.00 78.19 186 ALA A O 1
ATOM 1472 N N . GLY A 1 187 ? -7.359 -9.063 23.679 1.00 72.69 187 GLY A N 1
ATOM 1473 C CA . GLY A 1 187 ? -6.267 -8.991 22.700 1.00 72.69 187 GLY A CA 1
ATOM 1474 C C . GLY A 1 187 ? -6.470 -7.951 21.593 1.00 72.69 187 GLY A C 1
ATOM 1475 O O . GLY A 1 187 ? -5.733 -7.969 20.613 1.00 72.69 187 GLY A O 1
ATOM 1476 N N . TRP A 1 188 ? -7.452 -7.053 21.724 1.00 79.31 188 TRP A N 1
ATOM 1477 C CA . TRP A 1 188 ? -7.665 -5.971 20.769 1.00 79.31 188 TRP A CA 1
ATOM 1478 C C . TRP A 1 188 ? -6.438 -5.065 20.646 1.00 79.31 188 TRP A C 1
ATOM 1480 O O . TRP A 1 188 ? -5.991 -4.467 21.626 1.00 79.31 188 TRP A O 1
ATOM 1490 N N . HIS A 1 189 ? -5.977 -4.873 19.412 1.00 77.50 189 HIS A N 1
ATOM 1491 C CA . HIS A 1 189 ? -5.024 -3.834 19.057 1.00 77.50 189 HIS A CA 1
ATOM 1492 C C . HIS A 1 189 ? -5.514 -3.079 17.811 1.00 77.50 189 HIS A C 1
ATOM 1494 O O . HIS A 1 189 ? -5.855 -3.709 16.808 1.00 77.50 189 HIS A O 1
ATOM 1500 N N . PRO A 1 190 ? -5.524 -1.729 17.819 1.00 73.62 190 PRO A N 1
ATOM 1501 C CA . PRO A 1 190 ? -5.995 -0.939 16.677 1.00 73.62 190 PRO A CA 1
ATOM 1502 C C . PRO A 1 190 ? -5.177 -1.190 15.404 1.00 73.62 190 PRO A C 1
ATOM 1504 O O . PRO A 1 190 ? -5.661 -0.987 14.292 1.00 73.62 190 PRO A O 1
ATOM 1507 N N . GLU A 1 191 ? -3.918 -1.607 15.565 1.00 67.19 191 GLU A N 1
ATOM 1508 C CA . GLU A 1 191 ? -3.028 -1.920 14.451 1.00 67.19 191 GLU A CA 1
ATOM 1509 C C . GLU A 1 191 ? -3.445 -3.202 13.720 1.00 67.19 191 GLU A C 1
ATOM 1511 O O . GLU A 1 191 ? -3.454 -3.187 12.491 1.00 67.19 191 GLU A O 1
ATOM 1516 N N . ASP A 1 192 ? -3.883 -4.234 14.447 1.00 65.25 192 ASP A N 1
ATOM 1517 C CA . ASP A 1 192 ? -4.239 -5.556 13.909 1.00 65.25 192 ASP A CA 1
ATOM 1518 C C . ASP A 1 192 ? -5.514 -5.508 13.042 1.00 65.25 192 ASP A C 1
ATOM 1520 O O . ASP A 1 192 ? -5.636 -6.194 12.025 1.00 65.25 192 ASP A O 1
ATOM 1524 N N . GLU A 1 193 ? -6.475 -4.655 13.398 1.00 64.81 193 GLU A N 1
ATOM 1525 C CA . GLU A 1 193 ? -7.731 -4.478 12.650 1.00 64.81 193 GLU A CA 1
ATOM 1526 C C . GLU A 1 193 ? -7.581 -3.546 11.437 1.00 64.81 193 GLU A C 1
ATOM 1528 O O . GLU A 1 193 ? -8.146 -3.791 10.362 1.00 64.81 193 GLU A O 1
ATOM 1533 N N . ASN A 1 194 ? -6.728 -2.522 11.552 1.00 62.47 194 ASN A N 1
ATOM 1534 C CA . ASN A 1 194 ? -6.243 -1.771 10.392 1.00 62.47 194 ASN A CA 1
ATOM 1535 C C . ASN A 1 194 ? -5.523 -2.716 9.414 1.00 62.47 194 ASN A C 1
ATOM 1537 O O . ASN A 1 194 ? -5.675 -2.604 8.199 1.00 62.47 194 ASN A O 1
ATOM 1541 N N . GLU A 1 195 ? -4.792 -3.695 9.944 1.00 59.34 195 GLU A N 1
ATOM 1542 C CA . GLU A 1 195 ? -4.146 -4.753 9.176 1.00 59.34 195 GLU A CA 1
ATOM 1543 C C . GLU A 1 195 ? -5.135 -5.635 8.411 1.00 59.34 195 GLU A C 1
ATOM 1545 O O . GLU A 1 195 ? -4.963 -5.829 7.206 1.00 59.34 195 GLU A O 1
ATOM 1550 N N . LYS A 1 196 ? -6.207 -6.112 9.059 1.00 60.50 196 LYS A N 1
ATOM 1551 C CA . LYS A 1 196 ? -7.281 -6.872 8.390 1.00 60.50 196 LYS A CA 1
ATOM 1552 C C . LYS A 1 196 ? -7.942 -6.070 7.272 1.00 60.50 196 LYS A C 1
ATOM 1554 O O . LYS A 1 196 ? -8.157 -6.601 6.188 1.00 60.50 196 LYS A O 1
ATOM 1559 N N . THR A 1 197 ? -8.196 -4.783 7.497 1.00 57.81 197 THR A N 1
ATOM 1560 C CA . THR A 1 197 ? -8.778 -3.896 6.475 1.00 57.81 197 THR A CA 1
ATOM 1561 C C . THR A 1 197 ? -7.817 -3.698 5.295 1.00 57.81 197 THR A C 1
ATOM 1563 O O . THR A 1 197 ? -8.233 -3.689 4.137 1.00 57.81 197 THR A O 1
ATOM 1566 N N . ARG A 1 198 ? -6.505 -3.621 5.557 1.00 59.03 198 ARG A N 1
ATOM 1567 C CA . ARG A 1 198 ? -5.469 -3.542 4.513 1.00 59.03 198 ARG A CA 1
ATOM 1568 C C . ARG A 1 198 ? -5.269 -4.844 3.748 1.00 59.03 198 ARG A C 1
ATOM 1570 O O . ARG A 1 198 ? -4.872 -4.767 2.592 1.00 59.03 198 ARG A O 1
ATOM 1577 N N . LYS A 1 199 ? -5.587 -6.016 4.313 1.00 56.97 199 LYS A N 1
ATOM 1578 C CA . LYS A 1 199 ? -5.583 -7.278 3.547 1.00 56.97 199 LYS A CA 1
ATOM 1579 C C . LYS A 1 199 ? -6.516 -7.226 2.335 1.00 56.97 199 LYS A C 1
ATOM 1581 O O . LYS A 1 199 ? -6.192 -7.819 1.317 1.00 56.97 199 LYS A O 1
ATOM 1586 N N . ASN A 1 200 ? -7.598 -6.449 2.384 1.00 52.81 200 ASN A N 1
ATOM 1587 C CA . ASN A 1 200 ? -8.468 -6.266 1.219 1.00 52.81 200 ASN A CA 1
ATOM 1588 C C . ASN A 1 200 ? -7.808 -5.424 0.108 1.00 52.81 200 ASN A C 1
ATOM 1590 O O . ASN A 1 200 ? -8.098 -5.647 -1.059 1.00 52.81 200 ASN A O 1
ATOM 1594 N N . ILE A 1 201 ? -6.865 -4.530 0.439 1.00 54.44 201 ILE A N 1
ATOM 1595 C CA . ILE A 1 201 ? -6.052 -3.781 -0.545 1.00 54.44 201 ILE A CA 1
ATOM 1596 C C . ILE A 1 201 ? -5.027 -4.707 -1.234 1.00 54.44 201 ILE A C 1
ATOM 1598 O O . ILE A 1 201 ? -4.605 -4.447 -2.357 1.00 54.44 201 ILE A O 1
ATOM 1602 N N . ILE A 1 202 ? -4.645 -5.823 -0.600 1.00 56.38 202 ILE A N 1
ATOM 1603 C CA . ILE A 1 202 ? -3.722 -6.817 -1.180 1.00 56.38 202 ILE A CA 1
ATOM 1604 C C . ILE A 1 202 ? -4.350 -7.520 -2.397 1.00 56.38 202 ILE A C 1
ATOM 1606 O O . ILE A 1 202 ? -3.616 -7.946 -3.289 1.00 56.38 202 ILE A O 1
ATOM 1610 N N . ALA A 1 203 ? -5.684 -7.567 -2.504 1.00 54.50 203 ALA A N 1
ATOM 1611 C CA . ALA A 1 203 ? -6.375 -8.133 -3.666 1.00 54.50 203 ALA A CA 1
ATOM 1612 C C . ALA A 1 203 ? -6.059 -7.393 -4.988 1.00 54.50 203 ALA A C 1
ATOM 1614 O O . ALA A 1 203 ? -6.108 -8.012 -6.049 1.00 54.50 203 ALA A O 1
ATOM 1615 N N . ASP A 1 204 ? -5.628 -6.125 -4.927 1.00 53.78 204 ASP A N 1
ATOM 1616 C CA . ASP A 1 204 ? -5.271 -5.312 -6.103 1.00 53.78 204 ASP A CA 1
ATOM 1617 C C . ASP A 1 204 ? -3.790 -5.433 -6.519 1.00 53.78 204 ASP A C 1
ATOM 1619 O O . ASP A 1 204 ? -3.374 -4.891 -7.543 1.00 53.78 204 ASP A O 1
ATOM 1623 N N . SER A 1 205 ? -2.967 -6.176 -5.769 1.00 59.69 205 SER A N 1
ATOM 1624 C CA . SER A 1 205 ? -1.530 -6.337 -6.060 1.00 59.69 205 SER A CA 1
ATOM 1625 C C . SER A 1 205 ? -1.229 -7.171 -7.317 1.00 59.69 205 SER A C 1
ATOM 1627 O O . SER A 1 205 ? -0.107 -7.135 -7.831 1.00 59.69 205 SER A O 1
ATOM 1629 N N . GLY A 1 206 ? -2.221 -7.897 -7.845 1.00 63.75 206 GLY A N 1
ATOM 1630 C CA . GLY A 1 206 ? -2.048 -8.828 -8.961 1.00 63.75 206 GLY A CA 1
ATOM 1631 C C . GLY A 1 206 ? -1.589 -8.170 -10.267 1.00 63.75 206 GLY A C 1
ATOM 1632 O O . GLY A 1 206 ? -0.761 -8.742 -10.976 1.00 63.75 206 GLY A O 1
ATOM 1633 N N . SER A 1 207 ? -2.063 -6.959 -10.578 1.00 67.62 207 SER A N 1
ATOM 1634 C CA . SER A 1 207 ? -1.712 -6.254 -11.824 1.00 67.62 207 SER A CA 1
ATOM 1635 C C . SER A 1 207 ? -0.273 -5.721 -11.808 1.00 67.62 207 SER A C 1
ATOM 1637 O O . SER A 1 207 ? 0.476 -5.915 -12.768 1.00 67.62 207 SER A O 1
ATOM 1639 N N . ALA A 1 208 ? 0.152 -5.114 -10.696 1.00 67.31 208 ALA A N 1
ATOM 1640 C CA . ALA A 1 208 ? 1.519 -4.635 -10.503 1.00 67.31 208 ALA A CA 1
ATOM 1641 C C . ALA A 1 208 ? 2.525 -5.799 -10.465 1.00 67.31 208 ALA A C 1
ATOM 1643 O O . ALA A 1 208 ? 3.567 -5.749 -11.122 1.00 67.31 208 ALA A O 1
ATOM 1644 N N . LEU A 1 209 ? 2.183 -6.891 -9.770 1.00 74.62 209 LEU A N 1
ATOM 1645 C CA . LEU A 1 209 ? 2.999 -8.105 -9.735 1.00 74.62 209 LEU A CA 1
ATOM 1646 C C . LEU A 1 209 ? 3.157 -8.726 -11.132 1.00 74.62 209 LEU A C 1
ATOM 1648 O O . LEU A 1 209 ? 4.258 -9.138 -11.499 1.00 74.62 209 LEU A O 1
ATOM 1652 N N . ALA A 1 210 ? 2.080 -8.780 -11.923 1.00 77.06 210 ALA A N 1
ATOM 1653 C CA . ALA A 1 210 ? 2.115 -9.323 -13.279 1.00 77.06 210 ALA A CA 1
ATOM 1654 C C . ALA A 1 210 ? 3.092 -8.552 -14.182 1.00 77.06 210 ALA A C 1
ATOM 1656 O O . ALA A 1 210 ? 3.904 -9.181 -14.864 1.00 77.06 210 ALA A O 1
ATOM 1657 N N . ARG A 1 211 ? 3.085 -7.211 -14.122 1.00 78.12 211 ARG A N 1
ATOM 1658 C CA . ARG A 1 211 ? 4.026 -6.355 -14.871 1.00 78.12 211 ARG A CA 1
ATOM 1659 C C . ARG A 1 211 ? 5.479 -6.609 -14.480 1.00 78.12 211 ARG A C 1
ATOM 1661 O O . ARG A 1 211 ? 6.321 -6.841 -15.345 1.00 78.12 211 ARG A O 1
ATOM 1668 N N . ILE A 1 212 ? 5.767 -6.655 -13.178 1.00 77.00 212 ILE A N 1
ATOM 1669 C CA . ILE A 1 212 ? 7.124 -6.921 -12.674 1.00 77.00 212 ILE A CA 1
ATOM 1670 C C . ILE A 1 212 ? 7.603 -8.313 -13.095 1.00 77.00 212 ILE A C 1
ATOM 1672 O O . ILE A 1 212 ? 8.739 -8.470 -13.543 1.00 77.00 212 ILE A O 1
ATOM 1676 N N . ARG A 1 213 ? 6.740 -9.332 -13.007 1.00 77.62 213 ARG A N 1
ATOM 1677 C CA . ARG A 1 213 ? 7.069 -10.692 -13.454 1.00 77.62 213 ARG A CA 1
ATOM 1678 C C . ARG A 1 213 ? 7.336 -10.749 -14.952 1.00 77.62 213 ARG A C 1
ATOM 1680 O O . ARG A 1 213 ? 8.287 -11.407 -15.356 1.00 77.62 213 ARG A O 1
ATOM 1687 N N . GLN A 1 214 ? 6.528 -10.081 -15.772 1.00 76.69 214 GLN A N 1
ATOM 1688 C CA . GLN A 1 214 ? 6.748 -10.020 -17.217 1.00 76.69 214 GLN A CA 1
ATOM 1689 C C . GLN A 1 214 ? 8.099 -9.374 -17.552 1.00 76.69 214 GLN A C 1
ATOM 1691 O O . GLN A 1 214 ? 8.845 -9.906 -18.373 1.00 76.69 214 GLN A O 1
ATOM 1696 N N . HIS A 1 215 ? 8.451 -8.285 -16.873 1.00 75.56 215 HIS A N 1
ATOM 1697 C CA . HIS A 1 215 ? 9.741 -7.629 -17.052 1.00 75.56 215 HIS A CA 1
ATOM 1698 C C . HIS A 1 215 ? 10.917 -8.531 -16.626 1.00 75.56 215 HIS A C 1
ATOM 1700 O O . HIS A 1 215 ? 11.828 -8.772 -17.419 1.00 75.56 215 HIS A O 1
ATOM 1706 N N . LEU A 1 216 ? 10.859 -9.147 -15.441 1.00 74.31 216 LEU A N 1
ATOM 1707 C CA . LEU A 1 216 ? 11.886 -10.097 -14.982 1.00 74.31 216 LEU A CA 1
ATOM 1708 C C . LEU A 1 216 ? 12.021 -11.328 -15.899 1.00 74.31 216 LEU A C 1
ATOM 1710 O O . LEU A 1 216 ? 13.126 -11.853 -16.069 1.00 74.31 216 LEU A O 1
ATOM 1714 N N . LYS A 1 217 ? 10.916 -11.776 -16.514 1.00 77.25 217 LYS A N 1
ATOM 1715 C CA . LYS A 1 217 ? 10.918 -12.815 -17.557 1.00 77.25 217 LYS A CA 1
ATOM 1716 C C . LYS A 1 217 ? 11.652 -12.340 -18.810 1.00 77.25 217 LYS A C 1
ATOM 1718 O O . LYS A 1 217 ? 12.517 -13.059 -19.298 1.00 77.25 217 LYS A O 1
ATOM 1723 N N . SER A 1 218 ? 11.371 -11.128 -19.298 1.00 74.19 218 SER A N 1
ATOM 1724 C CA . SER A 1 218 ? 12.051 -10.569 -20.480 1.00 74.19 218 SER A CA 1
ATOM 1725 C C . SER A 1 218 ? 13.569 -10.430 -20.297 1.00 74.19 218 SER A C 1
ATOM 1727 O O . SER A 1 218 ? 14.320 -10.567 -21.256 1.00 74.19 218 SER A O 1
ATOM 1729 N N . GLN A 1 219 ? 14.030 -10.256 -19.054 1.00 74.62 219 GLN A N 1
ATOM 1730 C CA . GLN A 1 219 ? 15.451 -10.201 -18.694 1.00 74.62 219 GLN A CA 1
ATOM 1731 C C . GLN A 1 219 ? 16.087 -11.582 -18.425 1.00 74.62 219 GLN A C 1
ATOM 1733 O O . GLN A 1 219 ? 17.251 -11.658 -18.024 1.00 74.62 219 GLN A O 1
ATOM 1738 N N . GLY A 1 220 ? 15.339 -12.682 -18.587 1.00 71.81 220 GLY A N 1
ATOM 1739 C CA . GLY A 1 220 ? 15.819 -14.048 -18.338 1.00 71.81 220 GLY A CA 1
ATOM 1740 C C . GLY A 1 220 ? 16.169 -14.338 -16.873 1.00 71.81 220 GLY A C 1
ATOM 1741 O O . GLY A 1 220 ? 16.914 -15.275 -16.588 1.00 71.81 220 GLY A O 1
ATOM 1742 N N . LYS A 1 221 ? 15.679 -13.521 -15.931 1.00 67.06 221 LYS A N 1
ATOM 1743 C CA . LYS A 1 221 ? 15.996 -13.620 -14.493 1.00 67.06 221 LYS A CA 1
ATOM 1744 C C . LYS A 1 221 ? 15.089 -14.588 -13.744 1.00 67.06 221 LYS A C 1
ATOM 1746 O O . LYS A 1 221 ? 15.466 -15.087 -12.688 1.00 67.06 221 LYS A O 1
ATOM 1751 N N . ILE A 1 222 ? 13.911 -14.857 -14.295 1.00 59.81 222 ILE A N 1
ATOM 1752 C CA . ILE A 1 222 ? 13.013 -15.915 -13.844 1.00 59.81 222 ILE A CA 1
ATOM 1753 C C . ILE A 1 222 ? 12.986 -16.945 -14.971 1.00 59.81 222 ILE A C 1
ATOM 1755 O O . ILE A 1 222 ? 12.542 -16.631 -16.074 1.00 59.81 222 ILE A O 1
ATOM 1759 N N . GLN A 1 223 ? 13.502 -18.149 -14.711 1.00 45.75 223 GLN A N 1
ATOM 1760 C CA . GLN A 1 223 ? 13.283 -19.276 -15.617 1.00 45.75 223 GLN A CA 1
ATOM 1761 C C . GLN A 1 223 ? 11.783 -19.557 -15.668 1.00 45.75 223 GLN A C 1
ATOM 1763 O O . GLN A 1 223 ? 11.106 -19.453 -14.643 1.00 45.75 223 GLN A O 1
ATOM 1768 N N . GLU A 1 224 ? 11.269 -19.928 -16.839 1.00 44.19 224 GLU A N 1
ATOM 1769 C CA . GLU A 1 224 ? 10.004 -20.647 -16.908 1.00 44.19 224 GLU A CA 1
ATOM 1770 C C . GLU A 1 224 ? 10.132 -21.875 -15.992 1.00 44.19 224 GLU A C 1
ATOM 1772 O O . GLU A 1 224 ? 10.584 -22.936 -16.401 1.00 44.19 224 GLU A O 1
ATOM 1777 N N . THR A 1 225 ? 9.685 -21.782 -14.742 1.00 41.06 225 THR A N 1
ATOM 1778 C CA . THR A 1 225 ? 8.690 -22.777 -14.393 1.00 41.06 225 THR A CA 1
ATOM 1779 C C . THR A 1 225 ? 7.557 -22.450 -15.339 1.00 41.06 225 THR A C 1
ATOM 1781 O O . THR A 1 225 ? 7.065 -21.313 -15.288 1.00 41.06 225 THR A O 1
ATOM 1784 N N . PRO A 1 226 ? 7.154 -23.370 -16.226 1.00 43.50 226 PRO A N 1
ATOM 1785 C CA . PRO A 1 226 ? 5.786 -23.326 -16.674 1.00 43.50 226 PRO A CA 1
ATOM 1786 C C . PRO A 1 226 ? 4.997 -23.115 -15.380 1.00 43.50 226 PRO A C 1
ATOM 1788 O O . PRO A 1 226 ? 5.049 -23.950 -14.474 1.00 43.50 226 PRO A O 1
ATOM 1791 N N . GLU A 1 227 ? 4.327 -21.972 -15.229 1.00 45.88 227 GLU A N 1
ATOM 1792 C CA . GLU A 1 227 ? 3.036 -22.033 -14.568 1.00 45.88 227 GLU A CA 1
ATOM 1793 C C . GLU A 1 227 ? 2.291 -22.974 -15.498 1.00 45.88 227 GLU A C 1
ATOM 1795 O O . GLU A 1 227 ? 1.710 -22.529 -16.479 1.00 45.88 227 GLU A O 1
ATOM 1800 N N . ASP A 1 228 ? 2.482 -24.282 -15.313 1.00 48.56 228 ASP A N 1
ATOM 1801 C CA . ASP A 1 228 ? 1.628 -25.260 -15.918 1.00 48.56 228 ASP A CA 1
ATOM 1802 C C . ASP A 1 228 ? 0.316 -24.869 -15.254 1.00 48.56 228 ASP A C 1
ATOM 1804 O O . ASP A 1 228 ? 0.200 -25.009 -14.027 1.00 48.56 228 ASP A O 1
ATOM 1808 N N . PRO A 1 229 ? -0.620 -24.215 -15.978 1.00 54.22 229 PRO A N 1
ATOM 1809 C CA . PRO A 1 229 ? -1.920 -23.981 -15.379 1.00 54.22 229 PRO A CA 1
ATOM 1810 C C . PRO A 1 229 ? -2.335 -25.366 -14.897 1.00 54.22 229 PRO A C 1
ATOM 1812 O O . PRO A 1 229 ? -2.082 -26.310 -15.633 1.00 54.22 229 PRO A O 1
ATOM 1815 N N . ALA A 1 230 ? -2.795 -25.529 -13.661 1.00 64.38 230 ALA A N 1
ATOM 1816 C CA . ALA A 1 230 ? -3.032 -26.844 -13.059 1.00 64.38 230 ALA A CA 1
ATOM 1817 C C . ALA A 1 230 ? -3.471 -27.895 -14.106 1.00 64.38 230 ALA A C 1
ATOM 1819 O O . ALA A 1 230 ? -4.299 -27.604 -14.982 1.00 64.38 230 ALA A O 1
ATOM 1820 N N . THR A 1 231 ? -2.832 -29.068 -14.119 1.00 78.19 231 THR A N 1
ATOM 1821 C CA . THR A 1 231 ? -3.123 -30.117 -15.117 1.00 78.19 231 THR A CA 1
ATOM 1822 C C . THR A 1 231 ? -4.635 -30.367 -15.193 1.00 78.19 231 THR A C 1
ATOM 1824 O O . THR A 1 231 ? -5.358 -30.096 -14.234 1.00 78.19 231 THR A O 1
ATOM 1827 N N . ILE A 1 232 ? -5.150 -30.884 -16.320 1.00 79.62 232 ILE A N 1
ATOM 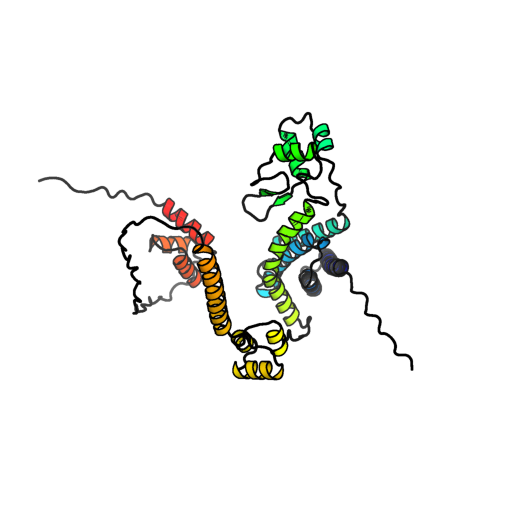1828 C CA . ILE A 1 232 ? -6.588 -31.220 -16.444 1.00 79.62 232 ILE A CA 1
ATOM 1829 C C . ILE A 1 232 ? -7.050 -32.020 -15.209 1.00 79.62 232 ILE A C 1
ATOM 1831 O O . ILE A 1 232 ? -8.125 -31.776 -14.673 1.00 79.62 232 ILE A O 1
ATOM 1835 N N . GLU A 1 233 ? -6.182 -32.895 -14.700 1.00 82.38 233 GLU A N 1
ATOM 1836 C CA . GLU A 1 233 ? -6.380 -33.704 -13.497 1.00 82.38 233 GLU A CA 1
ATOM 1837 C C . GLU A 1 233 ? -6.527 -32.874 -12.210 1.00 82.38 233 GLU A C 1
ATOM 1839 O O . GLU A 1 233 ? -7.441 -33.109 -11.420 1.00 82.38 233 GLU A O 1
ATOM 1844 N N . GLU A 1 234 ? -5.651 -31.894 -11.984 1.00 78.44 234 GLU A N 1
ATOM 1845 C CA . GLU A 1 234 ? -5.714 -31.005 -10.819 1.00 78.44 234 GLU A CA 1
ATOM 1846 C C . GLU A 1 234 ? -6.930 -30.081 -10.869 1.00 78.44 234 GLU A C 1
ATOM 1848 O O . GLU A 1 234 ? -7.603 -29.914 -9.854 1.00 78.44 234 GLU A O 1
ATOM 1853 N N . LEU A 1 235 ? -7.262 -29.536 -12.043 1.00 83.44 235 LEU A N 1
ATOM 1854 C CA . LEU A 1 235 ? -8.454 -28.702 -12.215 1.00 83.44 235 LEU A CA 1
ATOM 1855 C C . LEU A 1 235 ? -9.744 -29.502 -11.987 1.00 83.44 235 LEU A C 1
ATOM 1857 O O . LEU A 1 235 ? -10.684 -28.993 -11.374 1.00 83.44 235 LEU A O 1
ATOM 1861 N N . LEU A 1 236 ? -9.775 -30.769 -12.416 1.00 84.06 236 LEU A N 1
ATOM 1862 C CA . LEU A 1 236 ? -10.878 -31.687 -12.124 1.00 84.06 236 LEU A CA 1
ATOM 1863 C C . LEU A 1 236 ? -10.985 -31.980 -10.620 1.00 84.06 236 LEU A C 1
ATOM 1865 O O . LEU A 1 236 ? -12.084 -31.938 -10.072 1.00 84.06 236 LEU A O 1
ATOM 1869 N N . ARG A 1 237 ? -9.864 -32.212 -9.921 1.00 81.56 237 ARG A N 1
ATOM 1870 C CA . ARG A 1 237 ? -9.860 -32.400 -8.454 1.00 81.56 237 ARG A CA 1
ATOM 1871 C C . ARG A 1 237 ? -10.304 -31.155 -7.688 1.00 81.56 237 ARG A C 1
ATOM 1873 O O . ARG A 1 237 ? -10.907 -31.285 -6.629 1.00 81.56 237 ARG A O 1
ATOM 1880 N N . GLN A 1 238 ? -10.029 -29.967 -8.221 1.00 78.94 238 GLN A N 1
ATOM 1881 C CA . GLN A 1 238 ? -10.487 -28.686 -7.673 1.00 78.94 238 GLN A CA 1
ATOM 1882 C C . GLN A 1 238 ? -11.975 -28.402 -7.954 1.00 78.94 238 GLN A C 1
ATOM 1884 O O . GLN A 1 238 ? -12.481 -27.364 -7.532 1.00 78.94 238 GLN A O 1
ATOM 1889 N N . GLY A 1 239 ? -12.683 -29.291 -8.661 1.00 80.44 239 GLY A N 1
ATOM 1890 C CA . GLY A 1 239 ? -14.108 -29.135 -8.958 1.00 80.44 239 GLY A CA 1
ATOM 1891 C C . GLY A 1 239 ? -14.413 -28.068 -10.012 1.00 80.44 239 GLY A C 1
ATOM 1892 O O . GLY A 1 239 ? -15.514 -27.523 -10.032 1.00 80.44 239 GLY A O 1
ATOM 1893 N N . GLN A 1 240 ? -13.456 -27.736 -10.883 1.00 82.62 240 GLN A N 1
ATOM 1894 C CA . GLN A 1 240 ? -13.685 -26.790 -11.978 1.00 82.62 240 GLN A CA 1
ATOM 1895 C C . GLN A 1 240 ? -14.538 -27.418 -13.092 1.00 82.62 240 GLN A C 1
ATOM 1897 O O . GLN A 1 240 ? -14.464 -28.617 -13.361 1.00 82.62 240 GLN A O 1
ATOM 1902 N N . PHE A 1 241 ? -15.339 -26.599 -13.782 1.00 86.19 241 PHE A N 1
ATOM 1903 C CA . PHE A 1 241 ? -16.206 -27.085 -14.862 1.00 86.19 241 PHE A CA 1
ATOM 1904 C C . PHE A 1 241 ? -15.415 -27.528 -16.089 1.00 86.19 241 PHE A C 1
ATOM 1906 O O . PHE A 1 241 ? -14.508 -26.824 -16.540 1.00 86.19 241 PHE A O 1
ATOM 1913 N N . VAL A 1 242 ? -15.882 -28.597 -16.736 1.00 86.50 242 VAL A N 1
ATOM 1914 C CA . VAL A 1 242 ? -15.316 -29.133 -17.988 1.00 86.50 242 VAL A CA 1
ATOM 1915 C C . VAL A 1 242 ? -15.109 -28.041 -19.046 1.00 86.50 242 VAL A C 1
ATOM 1917 O O . VAL A 1 242 ? -14.022 -27.917 -19.603 1.00 86.50 242 VAL A O 1
ATOM 1920 N N . SER A 1 243 ? -16.106 -27.171 -19.254 1.00 83.94 243 SER A N 1
ATOM 1921 C CA . SER A 1 243 ? -16.042 -26.077 -20.239 1.00 83.94 243 SER A CA 1
ATOM 1922 C C . SER A 1 243 ? -14.980 -25.010 -19.923 1.00 83.94 243 SER A C 1
ATOM 1924 O O . SER A 1 243 ? -14.498 -24.312 -20.815 1.00 83.94 243 SER A O 1
ATOM 1926 N N . VAL A 1 244 ? -14.646 -24.835 -18.638 1.00 79.94 244 VAL A N 1
ATOM 1927 C CA . VAL A 1 244 ? -13.627 -23.875 -18.185 1.00 79.94 244 VAL A CA 1
ATOM 1928 C C . VAL A 1 244 ? -12.246 -24.486 -18.385 1.00 79.94 244 VAL A C 1
ATOM 1930 O O . VAL A 1 244 ? -11.374 -23.839 -18.960 1.00 79.94 244 VAL A O 1
ATOM 1933 N N . ILE A 1 245 ? -12.080 -25.755 -18.008 1.00 83.12 245 ILE A N 1
ATOM 1934 C CA . ILE A 1 245 ? -10.840 -26.511 -18.205 1.00 83.12 245 ILE A CA 1
ATOM 1935 C C . ILE A 1 245 ? -10.493 -26.590 -19.694 1.00 83.12 245 ILE A C 1
ATOM 1937 O O . ILE A 1 245 ? -9.384 -26.223 -20.074 1.00 83.12 245 ILE A O 1
ATOM 1941 N N . ALA A 1 246 ? -11.453 -26.971 -20.543 1.00 84.56 246 ALA A N 1
ATOM 1942 C CA . ALA A 1 246 ? -11.280 -27.065 -21.994 1.00 84.56 246 ALA A CA 1
ATOM 1943 C C . ALA A 1 246 ? -10.787 -25.745 -22.609 1.00 84.56 246 ALA A C 1
ATOM 1945 O O . ALA A 1 246 ? -9.858 -25.723 -23.416 1.00 84.56 246 ALA A O 1
ATOM 1946 N N . ARG A 1 247 ? -11.343 -24.617 -22.154 1.00 82.00 247 ARG A N 1
ATOM 1947 C CA . ARG A 1 247 ? -10.964 -23.276 -22.617 1.00 82.00 247 ARG A CA 1
ATOM 1948 C C . ARG A 1 247 ? -9.569 -22.861 -22.161 1.00 82.00 247 ARG A C 1
ATOM 1950 O O . ARG A 1 247 ? -8.801 -22.344 -22.966 1.00 82.00 247 ARG A O 1
ATOM 1957 N N . VAL A 1 248 ? -9.247 -23.075 -20.885 1.00 79.56 248 VAL A N 1
ATOM 1958 C CA . VAL A 1 248 ? -7.950 -22.699 -20.297 1.00 79.56 248 VAL A CA 1
ATOM 1959 C C . VAL A 1 248 ? -6.825 -23.559 -20.871 1.00 79.56 248 VAL A C 1
ATOM 1961 O O . VAL A 1 248 ? -5.742 -23.053 -21.155 1.00 79.56 248 VAL A O 1
ATOM 1964 N N . LYS A 1 249 ? -7.095 -24.849 -21.095 1.00 81.69 249 LYS A N 1
ATOM 1965 C CA . LYS A 1 249 ? -6.129 -25.818 -21.623 1.00 81.69 249 LYS A CA 1
ATOM 1966 C C . LYS A 1 249 ? -6.126 -25.945 -23.144 1.00 81.69 249 LYS A C 1
ATOM 1968 O O . LYS A 1 249 ? -5.261 -26.632 -23.671 1.00 81.69 249 LYS A O 1
ATOM 1973 N N . LYS A 1 250 ? -7.029 -25.247 -23.841 1.00 78.62 250 LYS A N 1
ATOM 1974 C CA . LYS A 1 250 ? -7.191 -25.301 -25.305 1.00 78.62 250 LYS A CA 1
ATOM 1975 C C . LYS A 1 250 ? -7.350 -26.738 -25.829 1.00 78.62 250 LYS A C 1
ATOM 1977 O O . LYS A 1 250 ? -6.805 -27.084 -26.872 1.00 78.62 250 LYS A O 1
ATOM 1982 N N . VAL A 1 251 ? -8.104 -27.555 -25.096 1.00 86.94 251 VAL A N 1
ATOM 1983 C CA . VAL A 1 251 ? -8.443 -28.948 -25.434 1.00 86.94 251 VAL A CA 1
ATOM 1984 C C . VAL A 1 251 ? -9.947 -29.081 -25.656 1.00 86.94 251 VAL A C 1
ATOM 1986 O O . VAL A 1 251 ? -10.716 -28.187 -25.299 1.00 86.94 251 VAL A O 1
ATOM 1989 N N . SER A 1 252 ? -10.384 -30.193 -26.244 1.00 87.81 252 SER A N 1
ATOM 1990 C CA . SER A 1 252 ? -11.817 -30.466 -26.403 1.00 87.81 252 SER A CA 1
ATOM 1991 C C . SER A 1 252 ? -12.473 -30.826 -25.062 1.00 87.81 252 SER A C 1
ATOM 1993 O O . SER A 1 252 ? -11.827 -31.356 -24.158 1.00 87.81 252 SER A O 1
ATOM 1995 N N . GLU A 1 253 ? -13.775 -30.567 -24.916 1.00 86.19 253 GLU A N 1
ATOM 1996 C CA . GLU A 1 253 ? -14.507 -31.002 -23.717 1.00 86.19 253 GLU A CA 1
ATOM 1997 C C . GLU A 1 253 ? -14.532 -32.531 -23.575 1.00 86.19 253 GLU A C 1
ATOM 1999 O O . GLU A 1 253 ? -14.524 -33.040 -22.456 1.00 86.19 253 GLU A O 1
ATOM 2004 N N . ASP A 1 254 ? -14.513 -33.259 -24.693 1.00 87.19 254 ASP A N 1
ATOM 2005 C CA . ASP A 1 254 ? -14.482 -34.725 -24.710 1.00 87.19 254 ASP A CA 1
ATOM 2006 C C . ASP A 1 254 ? -13.166 -35.273 -24.159 1.00 87.19 254 ASP A C 1
ATOM 2008 O O . ASP A 1 254 ? -13.160 -36.251 -23.416 1.00 87.19 254 ASP A O 1
ATOM 2012 N N . GLU A 1 255 ? -12.056 -34.595 -24.441 1.00 85.31 255 GLU A N 1
ATOM 2013 C CA . GLU A 1 255 ? -10.750 -34.925 -23.875 1.00 85.31 255 GLU A CA 1
ATOM 2014 C C . GLU A 1 255 ? -10.725 -34.709 -22.354 1.00 85.31 255 GLU A C 1
ATOM 2016 O O . GLU A 1 255 ? -10.224 -35.551 -21.611 1.00 85.31 255 GLU A O 1
ATOM 2021 N N . VAL A 1 256 ? -11.349 -33.634 -21.862 1.00 87.69 256 VAL A N 1
ATOM 2022 C CA . VAL A 1 256 ? -11.484 -33.384 -20.417 1.00 87.69 256 VAL A CA 1
ATOM 2023 C C . VAL A 1 256 ? -12.385 -34.431 -19.747 1.00 87.69 256 VAL A C 1
ATOM 2025 O O . VAL A 1 256 ? -12.048 -34.907 -18.661 1.00 87.69 256 VAL A O 1
ATOM 2028 N N . ARG A 1 257 ? -13.493 -34.842 -20.387 1.00 87.50 257 ARG A N 1
ATOM 2029 C CA . ARG A 1 257 ? -14.367 -35.927 -19.892 1.00 87.50 257 ARG A CA 1
ATOM 2030 C C . ARG A 1 257 ? -13.639 -37.269 -19.851 1.00 87.50 257 ARG A C 1
ATOM 2032 O O . ARG A 1 257 ? -13.696 -37.948 -18.834 1.00 87.50 257 ARG A O 1
ATOM 2039 N N . ALA A 1 258 ? -12.874 -37.602 -20.891 1.00 86.50 258 ALA A N 1
ATOM 2040 C CA . ALA A 1 258 ? -12.079 -38.828 -20.927 1.00 86.50 258 ALA A CA 1
ATOM 2041 C C . ALA A 1 258 ? -11.048 -38.886 -19.782 1.00 86.50 258 ALA A C 1
ATOM 2043 O O . ALA A 1 258 ? -10.823 -39.945 -19.192 1.00 86.50 258 ALA A O 1
ATOM 2044 N N . VAL A 1 259 ? -10.442 -37.745 -19.426 1.00 86.19 259 VAL A N 1
ATOM 2045 C CA . VAL A 1 259 ? -9.542 -37.647 -18.265 1.00 86.19 259 VAL A CA 1
ATOM 2046 C C . VAL A 1 259 ? -10.310 -37.788 -16.944 1.00 86.19 259 VAL A C 1
ATOM 2048 O O . VAL A 1 259 ? -9.834 -38.481 -16.043 1.00 86.19 259 VAL A O 1
ATOM 2051 N N . ALA A 1 260 ? -11.500 -37.196 -16.822 1.00 88.25 260 ALA A N 1
ATOM 2052 C CA . ALA A 1 260 ? -12.351 -37.337 -15.638 1.00 88.25 260 ALA A CA 1
ATOM 2053 C C . ALA A 1 260 ? -12.796 -38.792 -15.405 1.00 88.25 260 ALA A C 1
ATOM 2055 O O . ALA A 1 260 ? -12.659 -39.298 -14.288 1.00 88.25 260 ALA A O 1
ATOM 2056 N N . ASP A 1 261 ? -13.212 -39.489 -16.466 1.00 87.06 261 ASP A N 1
ATOM 2057 C CA . ASP A 1 261 ? -13.601 -40.903 -16.435 1.00 87.06 261 ASP A CA 1
ATOM 2058 C C . ASP A 1 261 ? -12.426 -41.798 -16.030 1.00 87.06 261 ASP A C 1
ATOM 2060 O O . ASP A 1 261 ? -12.559 -42.665 -15.160 1.00 87.06 261 ASP A O 1
ATOM 2064 N N . ARG A 1 262 ? -11.236 -41.543 -16.592 1.00 87.25 262 ARG A N 1
ATOM 2065 C CA . ARG A 1 262 ? -9.998 -42.252 -16.228 1.00 87.25 262 ARG A CA 1
ATOM 2066 C C . ARG A 1 262 ? -9.668 -42.104 -14.742 1.00 87.25 262 ARG A C 1
ATOM 2068 O O . ARG A 1 262 ? -9.195 -43.055 -14.121 1.00 87.25 262 ARG A O 1
ATOM 2075 N N . LEU A 1 263 ? -9.904 -40.921 -14.177 1.00 84.88 263 LEU A N 1
ATOM 2076 C CA . LEU A 1 263 ? -9.608 -40.599 -12.780 1.00 84.88 263 LEU A CA 1
ATOM 2077 C C . LEU A 1 263 ? -10.766 -40.901 -11.818 1.00 84.88 263 LEU A C 1
ATOM 2079 O O . LEU A 1 263 ? -10.587 -40.749 -10.610 1.00 84.88 263 LEU A O 1
ATOM 2083 N N . LYS A 1 264 ? -11.925 -41.344 -12.328 1.00 85.62 264 LYS A N 1
ATOM 2084 C CA . LYS A 1 264 ? -13.169 -41.539 -11.563 1.00 85.62 264 LYS A CA 1
ATOM 2085 C C . LYS A 1 264 ? -13.600 -40.280 -10.793 1.00 85.62 264 LYS A C 1
ATOM 2087 O O . LYS A 1 264 ? -14.082 -40.375 -9.666 1.00 85.62 264 LYS A O 1
ATOM 2092 N N . ILE A 1 265 ? -13.400 -39.104 -11.387 1.00 82.50 265 ILE A N 1
ATOM 2093 C CA . ILE A 1 265 ? -13.832 -37.817 -10.829 1.00 82.50 265 ILE A CA 1
ATOM 2094 C C . ILE A 1 265 ? -15.138 -37.419 -11.514 1.00 82.50 265 ILE A C 1
ATOM 2096 O O . ILE A 1 265 ? -15.214 -37.424 -12.740 1.00 82.50 265 ILE A O 1
ATOM 2100 N N . THR A 1 266 ? -16.159 -37.045 -10.739 1.00 81.38 266 THR A N 1
ATOM 2101 C CA . THR A 1 266 ? -17.424 -36.550 -11.295 1.00 81.38 266 THR A CA 1
ATOM 2102 C C . THR A 1 266 ? -17.185 -35.234 -12.027 1.00 81.38 266 THR A C 1
ATOM 2104 O O . THR A 1 266 ? -16.956 -34.196 -11.406 1.00 81.38 266 THR A O 1
ATOM 2107 N N . ALA A 1 267 ? -17.227 -35.277 -13.356 1.00 78.31 267 ALA A N 1
ATOM 2108 C CA . ALA A 1 267 ? -17.100 -34.098 -14.195 1.00 78.31 267 ALA A CA 1
ATOM 2109 C C . ALA A 1 267 ? -18.330 -33.198 -14.013 1.00 78.31 267 ALA A C 1
ATOM 2111 O O . ALA A 1 267 ? -19.442 -33.584 -14.362 1.00 78.31 267 ALA A O 1
ATOM 2112 N N . LEU A 1 268 ? -18.138 -31.998 -13.466 1.00 75.69 268 LEU A N 1
ATOM 2113 C CA . LEU A 1 268 ? -19.228 -31.045 -13.273 1.00 75.69 268 LEU A CA 1
ATOM 2114 C C . LEU A 1 268 ? -19.523 -30.312 -14.584 1.00 75.69 268 LEU A C 1
ATOM 2116 O O . LEU A 1 268 ? -18.649 -29.637 -15.146 1.00 75.69 268 LEU A O 1
ATOM 2120 N N . SER A 1 269 ? -20.769 -30.389 -15.051 1.00 73.88 269 SER A N 1
ATOM 2121 C CA . SER A 1 269 ? -21.290 -29.484 -16.071 1.00 73.88 269 SER A CA 1
ATOM 2122 C C . SER A 1 269 ? -22.099 -28.353 -15.432 1.00 73.88 269 SER A C 1
ATOM 2124 O O . SER A 1 269 ? -22.637 -28.471 -14.329 1.00 73.88 269 SER A O 1
ATOM 2126 N N . LYS A 1 270 ? -22.220 -27.223 -16.140 1.00 65.69 270 LYS A N 1
ATOM 2127 C CA . LYS A 1 270 ? -23.112 -26.137 -15.703 1.00 65.69 270 LYS A CA 1
ATOM 2128 C C . LYS A 1 270 ? -24.567 -26.606 -15.612 1.00 65.69 270 LYS A C 1
ATOM 2130 O O . LYS A 1 270 ? -25.292 -26.126 -14.751 1.00 65.69 270 LYS A O 1
ATOM 2135 N N . GLN A 1 271 ? -24.981 -27.528 -16.481 1.00 63.91 271 GLN A N 1
ATOM 2136 C CA . GLN A 1 271 ? -26.342 -28.068 -16.501 1.00 63.91 271 GLN A CA 1
ATOM 2137 C C . GLN A 1 271 ? -26.639 -28.911 -15.254 1.00 63.91 271 GLN A C 1
ATOM 2139 O O . GLN A 1 271 ? -27.745 -28.816 -14.726 1.00 63.91 271 GLN A O 1
ATOM 2144 N N . ASP A 1 272 ? -25.646 -29.623 -14.717 1.00 63.16 272 ASP A N 1
ATOM 2145 C CA . ASP A 1 272 ? -25.811 -30.430 -13.499 1.00 63.16 272 ASP A CA 1
ATOM 2146 C C . ASP A 1 272 ? -26.075 -29.565 -12.262 1.00 63.16 272 ASP A C 1
ATOM 2148 O O . ASP A 1 272 ? -26.853 -29.949 -11.392 1.00 63.16 272 ASP A O 1
ATOM 2152 N N . LEU A 1 273 ? -25.487 -28.364 -12.189 1.00 60.56 273 LEU A N 1
ATOM 2153 C CA . LEU A 1 273 ? -25.782 -27.419 -11.106 1.00 60.56 273 LEU A CA 1
ATOM 2154 C C . LEU A 1 273 ? -27.194 -26.844 -11.197 1.00 60.56 273 LEU A C 1
ATOM 2156 O O . LEU A 1 273 ? -27.844 -26.691 -10.167 1.00 60.56 273 LEU A O 1
ATOM 2160 N N . TYR A 1 274 ? -27.687 -26.560 -12.405 1.00 58.44 274 TYR A N 1
ATOM 2161 C CA . TYR A 1 274 ? -29.066 -26.096 -12.582 1.00 58.44 274 TYR A CA 1
ATOM 2162 C C . TYR A 1 274 ? -30.084 -27.188 -12.238 1.00 58.44 274 TYR A C 1
ATOM 2164 O O . TYR A 1 274 ? -31.098 -26.894 -11.611 1.00 58.44 274 TYR A O 1
ATOM 2172 N N . GLN A 1 275 ? -29.800 -28.447 -12.583 1.00 58.97 275 GLN A N 1
ATOM 2173 C CA . GLN A 1 275 ? -30.662 -29.571 -12.211 1.00 58.97 275 GLN A CA 1
ATOM 2174 C C . GLN A 1 275 ? -30.617 -29.850 -10.707 1.00 58.97 275 GLN A C 1
ATOM 2176 O O . GLN A 1 275 ? -31.664 -30.029 -10.090 1.00 58.97 2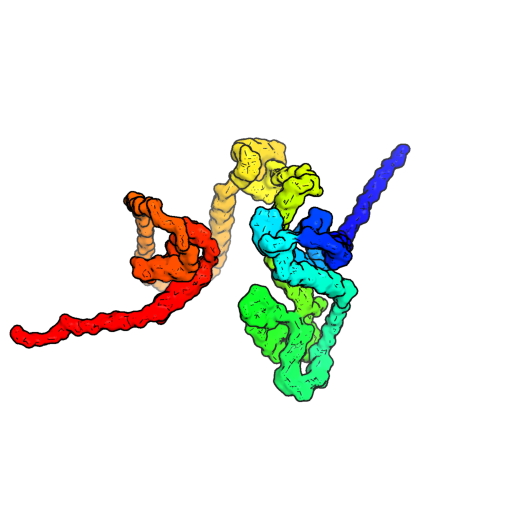75 GLN A O 1
ATOM 2181 N N . LYS A 1 276 ? -29.432 -29.820 -10.086 1.00 56.31 276 LYS A N 1
ATOM 2182 C CA . LYS A 1 276 ? -29.300 -30.028 -8.640 1.00 56.31 276 LYS A CA 1
ATOM 2183 C C . LYS A 1 276 ? -29.985 -28.920 -7.831 1.00 56.31 276 LYS A C 1
ATOM 2185 O O . LYS A 1 276 ? -30.697 -29.231 -6.883 1.00 56.31 276 LYS A O 1
ATOM 2190 N N . ALA A 1 277 ? -29.868 -27.662 -8.259 1.00 52.47 277 ALA A N 1
ATOM 2191 C CA . ALA A 1 277 ? -30.570 -26.539 -7.636 1.00 52.47 277 ALA A CA 1
ATOM 2192 C C . ALA A 1 277 ? -32.102 -26.623 -7.793 1.00 52.47 277 ALA A C 1
ATOM 2194 O O . ALA A 1 277 ? -32.828 -26.238 -6.881 1.00 52.47 277 ALA A O 1
ATOM 2195 N N . GLN A 1 278 ? -32.612 -27.160 -8.909 1.00 52.53 278 GLN A N 1
ATOM 2196 C CA . GLN A 1 278 ? -34.050 -27.413 -9.072 1.00 52.53 278 GLN A CA 1
ATOM 2197 C C . GLN A 1 278 ? -34.561 -28.544 -8.172 1.00 52.53 278 GLN A C 1
ATOM 2199 O O . GLN A 1 278 ? -35.671 -28.452 -7.656 1.00 52.53 278 GLN A O 1
ATOM 2204 N N . VAL A 1 279 ? -33.766 -29.597 -7.969 1.00 56.44 279 VAL A N 1
ATOM 2205 C CA . VAL A 1 279 ? -34.145 -30.731 -7.111 1.00 56.44 279 VAL A CA 1
ATOM 2206 C C . VAL A 1 279 ? -34.076 -30.356 -5.625 1.00 56.44 279 VAL A C 1
ATOM 2208 O O . VAL A 1 279 ? -34.986 -30.702 -4.877 1.00 56.44 279 VAL A O 1
ATOM 2211 N N . GLU A 1 280 ? -33.053 -29.610 -5.197 1.00 52.84 280 GLU A N 1
ATOM 2212 C CA . GLU A 1 280 ? -32.933 -29.126 -3.810 1.00 52.84 280 GLU A CA 1
ATOM 2213 C C . GLU A 1 280 ? -33.985 -28.049 -3.490 1.00 52.84 280 GLU A C 1
ATOM 2215 O O . GLU A 1 280 ? -34.615 -28.111 -2.437 1.00 52.84 280 GLU A O 1
ATOM 2220 N N . GLY A 1 281 ? -34.279 -27.141 -4.429 1.00 47.28 281 GLY A N 1
ATOM 2221 C CA . GLY A 1 281 ? -35.362 -26.164 -4.274 1.00 47.28 281 GLY A CA 1
ATOM 2222 C C . GLY A 1 281 ? -36.758 -26.797 -4.210 1.00 47.28 281 GLY A C 1
ATOM 2223 O O . GLY A 1 281 ? -37.612 -26.307 -3.481 1.00 47.28 281 GLY A O 1
ATOM 2224 N N . ALA A 1 282 ? -36.991 -27.909 -4.916 1.00 50.41 282 ALA A N 1
ATOM 2225 C CA . ALA A 1 282 ? -38.258 -28.641 -4.850 1.00 50.41 282 ALA A CA 1
ATOM 2226 C C . ALA A 1 282 ? -38.429 -29.441 -3.544 1.00 50.41 282 ALA A C 1
ATOM 2228 O O . ALA A 1 282 ? -39.556 -29.617 -3.082 1.00 50.41 282 ALA A O 1
ATOM 2229 N N . ALA A 1 283 ? -37.331 -29.914 -2.945 1.00 50.41 283 ALA A N 1
ATOM 2230 C CA . ALA A 1 283 ? -37.360 -30.630 -1.671 1.00 50.41 283 ALA A CA 1
ATOM 2231 C C . ALA A 1 283 ? -37.644 -29.687 -0.487 1.00 50.41 283 ALA A C 1
ATOM 2233 O O . ALA A 1 283 ? -38.463 -30.021 0.371 1.00 50.41 283 ALA A O 1
ATOM 2234 N N . ASP A 1 284 ? -37.044 -28.492 -0.475 1.00 51.34 284 ASP A N 1
ATOM 2235 C CA . ASP A 1 284 ? -37.309 -27.479 0.557 1.00 51.34 284 ASP A CA 1
ATOM 2236 C C . ASP A 1 284 ? -38.744 -26.931 0.477 1.00 51.34 284 ASP A C 1
ATOM 2238 O O . ASP A 1 284 ? -39.390 -26.745 1.509 1.00 51.34 284 ASP A O 1
ATOM 2242 N N . ASP A 1 285 ? -39.301 -26.769 -0.729 1.00 52.56 285 ASP A N 1
ATOM 2243 C CA . ASP A 1 285 ? -40.696 -26.339 -0.914 1.00 52.56 285 ASP A CA 1
ATOM 2244 C C . ASP A 1 285 ? -41.709 -27.384 -0.409 1.00 52.56 285 ASP A C 1
ATOM 2246 O O . ASP A 1 285 ? -42.812 -27.043 0.030 1.00 52.56 285 ASP A O 1
ATOM 2250 N N . GLN A 1 286 ? -41.343 -28.670 -0.436 1.00 54.34 286 GLN A N 1
ATOM 2251 C CA . GLN A 1 286 ? -42.188 -29.759 0.054 1.00 54.34 286 GLN A CA 1
ATOM 2252 C C . GLN A 1 286 ? -42.193 -29.823 1.591 1.00 54.34 286 GLN A C 1
ATOM 2254 O O . GLN A 1 286 ? -43.262 -29.935 2.190 1.00 54.34 286 GLN A O 1
ATOM 2259 N N . VAL A 1 287 ? -41.033 -29.630 2.231 1.00 54.97 287 VAL A N 1
ATOM 2260 C CA . VAL A 1 287 ? -40.910 -29.527 3.700 1.00 54.97 287 VAL A CA 1
ATOM 2261 C C . VAL A 1 287 ? -41.585 -28.254 4.229 1.00 54.97 287 VAL A C 1
ATOM 2263 O O . VAL A 1 287 ? -42.230 -28.276 5.284 1.00 54.97 287 VAL A O 1
ATOM 2266 N N . TYR A 1 288 ? -41.503 -27.150 3.480 1.00 53.09 288 TYR A N 1
ATOM 2267 C CA . TYR A 1 288 ? -42.170 -25.895 3.824 1.00 53.09 288 TYR A CA 1
ATOM 2268 C C . TYR A 1 288 ? -43.697 -25.987 3.662 1.00 53.09 288 TYR A C 1
ATOM 2270 O O . TYR A 1 288 ? -44.437 -25.511 4.525 1.00 53.09 288 TYR A O 1
ATOM 2278 N N . ARG A 1 289 ? -44.193 -26.672 2.618 1.00 55.53 289 ARG A N 1
ATOM 2279 C CA . ARG A 1 289 ? -45.630 -26.972 2.470 1.00 55.53 289 ARG A CA 1
ATOM 2280 C C . ARG A 1 289 ? -46.156 -27.884 3.568 1.00 55.53 289 ARG A C 1
ATOM 2282 O O . ARG A 1 289 ? -47.209 -27.589 4.120 1.00 55.53 289 ARG A O 1
ATOM 2289 N N . GLU A 1 290 ? -45.449 -28.957 3.910 1.00 53.56 290 GLU A N 1
ATOM 2290 C CA . GLU A 1 290 ? -45.892 -29.875 4.968 1.00 53.56 290 GLU A CA 1
ATOM 2291 C C . GLU A 1 290 ? -45.875 -29.214 6.357 1.00 53.56 290 GLU A C 1
ATOM 2293 O O . GLU A 1 290 ? -46.739 -29.509 7.180 1.00 53.56 290 GLU A O 1
ATOM 2298 N N . SER A 1 291 ? -44.987 -28.239 6.591 1.00 55.91 291 SER A N 1
ATOM 2299 C CA . SER A 1 291 ? -44.979 -27.441 7.830 1.00 55.91 291 SER A CA 1
ATOM 2300 C C . SER A 1 291 ? -46.065 -26.354 7.894 1.00 55.91 291 SER A C 1
ATOM 2302 O O . SER A 1 291 ? -46.398 -25.898 8.985 1.00 55.91 291 SER A O 1
ATOM 2304 N N . MET A 1 292 ? -46.643 -25.939 6.760 1.00 51.22 292 MET A N 1
ATOM 2305 C CA . MET A 1 292 ? -47.697 -24.909 6.691 1.00 51.22 292 MET A CA 1
ATOM 2306 C C . MET A 1 292 ? -49.132 -25.468 6.746 1.00 51.22 292 MET A C 1
ATOM 2308 O O . MET A 1 292 ? -50.071 -24.696 6.907 1.00 51.22 292 MET A O 1
ATOM 2312 N N . VAL A 1 293 ? -49.334 -26.786 6.632 1.00 53.34 293 VAL A N 1
ATOM 2313 C CA . VAL A 1 293 ? -50.679 -27.413 6.585 1.00 53.34 293 VAL A CA 1
ATOM 2314 C C . VAL A 1 293 ? -51.142 -27.933 7.966 1.00 53.34 293 VAL A C 1
ATOM 2316 O O . VAL A 1 293 ? -52.196 -28.547 8.092 1.00 53.34 293 VAL A O 1
ATOM 2319 N N . GLY A 1 294 ? -50.389 -27.654 9.035 1.00 47.59 294 GLY A N 1
ATOM 2320 C CA . GLY A 1 294 ? -50.650 -28.167 10.388 1.00 47.59 294 GLY A CA 1
ATOM 2321 C C . GLY A 1 294 ? -51.399 -27.248 11.363 1.00 47.59 294 GLY A C 1
ATOM 2322 O O . GLY A 1 294 ? -51.446 -27.585 12.543 1.00 47.59 294 GLY A O 1
ATOM 2323 N N . ALA A 1 295 ? -51.950 -26.107 10.936 1.00 42.12 295 ALA A N 1
ATOM 2324 C CA . ALA A 1 295 ? -52.654 -25.183 11.832 1.00 42.12 295 ALA A CA 1
ATOM 2325 C C . ALA A 1 295 ? -54.078 -24.871 11.339 1.00 42.12 295 ALA A C 1
ATOM 2327 O O . ALA A 1 295 ? -54.264 -24.091 10.412 1.00 42.12 295 ALA A O 1
ATOM 2328 N N . ASP A 1 296 ? -55.035 -25.525 12.000 1.00 37.94 296 ASP A N 1
ATOM 2329 C CA . ASP A 1 296 ? -56.439 -25.173 12.244 1.00 37.94 296 ASP A CA 1
ATOM 2330 C C . ASP A 1 296 ? -57.332 -24.657 11.098 1.00 37.94 296 ASP A C 1
ATOM 2332 O O . ASP A 1 296 ? -57.286 -23.513 10.657 1.00 37.94 296 ASP A O 1
ATOM 2336 N N . ASP A 1 297 ? -58.233 -25.556 10.697 1.00 45.53 297 ASP A N 1
ATOM 2337 C CA . ASP A 1 297 ? -59.695 -25.450 10.803 1.00 45.53 297 ASP A CA 1
ATOM 2338 C C . ASP A 1 297 ? -60.381 -24.061 10.807 1.00 45.53 297 ASP A C 1
ATOM 2340 O O . ASP A 1 297 ? -60.128 -23.182 11.625 1.00 45.53 297 ASP A O 1
ATOM 2344 N N . THR A 1 298 ? -61.463 -24.018 10.017 1.00 41.97 298 THR A N 1
ATOM 2345 C CA . THR A 1 298 ? -62.621 -23.100 10.022 1.00 41.97 298 THR A CA 1
ATOM 2346 C C . THR A 1 298 ? -62.580 -21.787 9.229 1.00 41.97 298 THR A C 1
ATOM 2348 O O . THR A 1 298 ? -61.646 -21.000 9.261 1.00 41.97 298 THR A O 1
ATOM 2351 N N . SER A 1 299 ? -63.751 -21.527 8.629 1.00 38.16 299 SER A N 1
ATOM 2352 C CA . SER A 1 299 ? -64.278 -20.248 8.141 1.00 38.16 299 SER A CA 1
ATOM 2353 C C . SER A 1 299 ? -64.028 -19.922 6.670 1.00 38.16 299 SER A C 1
ATOM 2355 O O . SER A 1 299 ? -62.924 -19.623 6.230 1.00 38.16 299 SER A O 1
ATOM 2357 N N . GLY A 1 300 ? -65.129 -19.936 5.916 1.00 39.41 300 GLY A N 1
ATOM 2358 C CA . GLY A 1 300 ? -65.177 -19.581 4.509 1.00 39.41 300 GLY A CA 1
ATOM 2359 C C . GLY A 1 300 ? -64.915 -18.104 4.232 1.00 39.41 300 GLY A C 1
ATOM 2360 O O . GLY A 1 300 ? -64.964 -17.244 5.108 1.00 39.41 300 GLY A O 1
ATOM 2361 N N . GLY A 1 301 ? -64.673 -17.825 2.958 1.00 34.22 301 GLY A N 1
ATOM 2362 C CA . GLY A 1 301 ? -64.444 -16.478 2.470 1.00 34.22 301 GLY A CA 1
ATOM 2363 C C . GLY A 1 301 ? -64.009 -16.515 1.019 1.00 34.22 301 GLY A C 1
ATOM 2364 O O . GLY A 1 301 ? -62.822 -16.579 0.723 1.00 34.22 301 GLY A O 1
ATOM 2365 N N . SER A 1 302 ? -64.992 -16.520 0.123 1.00 46.25 302 SER A N 1
ATOM 2366 C CA . SER A 1 302 ? -64.821 -16.294 -1.308 1.00 46.25 302 SER A CA 1
ATOM 2367 C C . SER A 1 302 ? -64.003 -15.023 -1.559 1.00 46.25 302 SER A C 1
ATOM 2369 O O . SER A 1 302 ? -64.353 -13.958 -1.056 1.00 46.25 302 SER A O 1
ATOM 2371 N N . GLY A 1 303 ? -62.945 -15.133 -2.360 1.00 36.38 303 GLY A N 1
ATOM 2372 C CA . GLY A 1 303 ? -62.112 -14.008 -2.775 1.00 36.38 303 GLY A CA 1
ATOM 2373 C C . GLY A 1 303 ? -61.489 -14.285 -4.136 1.00 36.38 303 GLY A C 1
ATOM 2374 O O . GLY A 1 303 ? -60.576 -15.093 -4.257 1.00 36.38 303 GLY A O 1
ATOM 2375 N N . GLU A 1 304 ? -62.057 -13.644 -5.150 1.00 37.88 304 GLU A N 1
ATOM 2376 C CA . GLU A 1 304 ? -61.736 -13.708 -6.574 1.00 37.88 304 GLU A CA 1
ATOM 2377 C C . GLU A 1 304 ? -60.254 -13.465 -6.906 1.00 37.88 304 GLU A C 1
ATOM 2379 O O . GLU A 1 304 ? -59.628 -12.505 -6.460 1.00 37.88 304 GLU A O 1
ATOM 2384 N N . LEU A 1 305 ? -59.733 -14.328 -7.779 1.00 40.38 305 LEU A N 1
ATOM 2385 C CA . LEU A 1 305 ? -58.449 -14.214 -8.464 1.00 40.38 305 LEU A CA 1
ATOM 2386 C C . LEU A 1 305 ? -58.488 -13.076 -9.496 1.00 40.38 305 LEU A C 1
ATOM 2388 O O . LEU A 1 305 ? -59.119 -13.221 -10.543 1.00 40.38 305 LEU A O 1
ATOM 2392 N N . MET A 1 306 ? -57.732 -11.999 -9.270 1.00 37.44 306 MET A N 1
ATOM 2393 C CA . MET A 1 306 ? -57.302 -11.111 -10.354 1.00 37.44 306 MET A CA 1
ATOM 2394 C C . MET A 1 306 ? -55.870 -11.441 -10.773 1.00 37.44 306 MET A C 1
ATOM 2396 O O . MET A 1 306 ? -54.899 -11.274 -10.039 1.00 37.44 306 MET A O 1
ATOM 2400 N N . LYS A 1 307 ? -55.796 -11.965 -11.993 1.00 40.28 307 LYS A N 1
ATOM 2401 C CA . LYS A 1 307 ? -54.618 -12.372 -12.748 1.00 40.28 307 LYS A CA 1
ATOM 2402 C C . LYS A 1 307 ? -53.954 -11.109 -13.310 1.00 40.28 307 LYS A C 1
ATOM 2404 O O . LYS A 1 307 ? -54.499 -10.495 -14.220 1.00 40.28 307 LYS A O 1
ATOM 2409 N N . ALA A 1 308 ? -52.812 -10.704 -12.758 1.00 37.56 308 ALA A N 1
ATOM 2410 C CA . ALA A 1 308 ? -52.006 -9.622 -13.321 1.00 37.56 308 ALA A CA 1
ATOM 2411 C C . ALA A 1 308 ? -51.045 -10.196 -14.375 1.00 37.56 308 ALA A C 1
ATOM 2413 O O . ALA A 1 308 ? -50.089 -10.904 -14.058 1.00 37.56 308 ALA A O 1
ATOM 2414 N N . GLU A 1 309 ? -51.364 -9.924 -15.636 1.00 35.28 309 GLU A N 1
ATOM 2415 C CA . GLU A 1 309 ? -50.549 -10.182 -16.822 1.00 35.28 309 GLU A CA 1
ATOM 2416 C C . GLU A 1 309 ? -49.308 -9.276 -16.805 1.00 35.28 309 GLU A C 1
ATOM 2418 O O . GLU A 1 309 ? -49.418 -8.053 -16.726 1.00 35.28 309 GLU A O 1
ATOM 2423 N N . VAL A 1 310 ? -48.119 -9.876 -16.868 1.00 41.50 310 VAL A N 1
ATOM 2424 C CA . VAL A 1 310 ? -46.842 -9.165 -17.020 1.00 41.50 310 VAL A CA 1
ATOM 2425 C C . VAL A 1 310 ? -46.523 -9.092 -18.517 1.00 41.50 310 VAL A C 1
ATOM 2427 O O . VAL A 1 310 ? -46.367 -10.148 -19.136 1.00 41.50 310 VAL A O 1
ATOM 2430 N N . PRO A 1 311 ? -46.406 -7.900 -19.132 1.00 41.53 311 PRO A N 1
ATOM 2431 C CA . PRO A 1 311 ? -46.014 -7.799 -20.529 1.00 41.53 311 PRO A CA 1
ATOM 2432 C C . PRO A 1 311 ? -44.500 -7.998 -20.672 1.00 41.53 311 PRO A C 1
ATOM 2434 O O . PRO A 1 311 ? -43.693 -7.345 -20.010 1.00 41.53 311 PRO A O 1
ATOM 2437 N N . SER A 1 312 ? -44.126 -8.917 -21.561 1.00 46.56 312 SER A N 1
ATOM 2438 C CA . SER A 1 312 ? -42.754 -9.095 -22.043 1.00 46.56 312 SER A CA 1
ATOM 2439 C C . SER A 1 312 ? -42.383 -7.956 -22.999 1.00 46.56 312 SER A C 1
ATOM 2441 O O . SER A 1 312 ? -43.180 -7.663 -23.890 1.00 46.56 312 SER A O 1
ATOM 2443 N N . PRO A 1 313 ? -41.197 -7.331 -22.886 1.00 42.16 313 PRO A N 1
ATOM 2444 C CA . PRO A 1 313 ? -40.726 -6.418 -23.913 1.00 42.16 313 PRO A CA 1
ATOM 2445 C C . PRO A 1 313 ? -40.083 -7.188 -25.073 1.00 42.16 313 PRO A C 1
ATOM 2447 O O . PRO A 1 313 ? -39.235 -8.063 -24.890 1.00 42.16 313 PRO A O 1
ATOM 2450 N N . GLU A 1 314 ? -40.541 -6.831 -26.269 1.00 36.62 314 GLU A N 1
ATOM 2451 C CA . GLU A 1 314 ? -40.148 -7.364 -27.564 1.00 36.62 314 GLU A CA 1
ATOM 2452 C C . GLU A 1 314 ? -38.692 -7.050 -27.930 1.00 36.62 314 GLU A C 1
ATOM 2454 O O . GLU A 1 314 ? -38.131 -5.995 -27.626 1.00 36.62 314 GLU A O 1
ATOM 2459 N N . VAL A 1 315 ? -38.105 -7.995 -28.659 1.00 40.62 315 VAL A N 1
ATOM 2460 C CA . VAL A 1 315 ? -36.802 -7.907 -29.309 1.00 40.62 315 VAL A CA 1
ATOM 2461 C C . VAL A 1 315 ? -36.965 -7.085 -30.589 1.00 40.62 315 VAL A C 1
ATOM 2463 O O . VAL A 1 315 ? -37.590 -7.548 -31.540 1.00 40.62 315 VAL A O 1
ATOM 2466 N N . SER A 1 316 ? -36.389 -5.882 -30.636 1.00 42.12 316 SER A N 1
ATOM 2467 C CA . SER A 1 316 ? -36.323 -5.084 -31.865 1.00 42.12 316 SER A CA 1
ATOM 2468 C C . SER A 1 316 ? -34.950 -5.220 -32.514 1.00 42.12 316 SER A C 1
ATOM 2470 O O . SER A 1 316 ? -33.920 -4.864 -31.942 1.00 42.12 316 SER A O 1
ATOM 2472 N N . SER A 1 317 ? -34.967 -5.782 -33.719 1.00 35.69 317 SER A N 1
ATOM 2473 C CA . SER A 1 317 ? -33.828 -5.970 -34.612 1.00 35.69 317 SER A CA 1
ATOM 2474 C C . SER A 1 317 ? -33.905 -4.923 -35.721 1.00 35.69 317 SER A C 1
ATOM 2476 O O . SER A 1 317 ? -34.983 -4.784 -36.298 1.00 35.69 317 SER A O 1
ATOM 2478 N N . SER A 1 318 ? -32.768 -4.311 -36.088 1.00 41.00 318 SER A N 1
ATOM 2479 C CA . SER A 1 318 ? -32.343 -3.920 -37.461 1.00 41.00 318 SER A CA 1
ATOM 2480 C C . SER A 1 318 ? -31.642 -2.547 -37.547 1.00 41.00 318 SER A C 1
ATOM 2482 O O . SER A 1 318 ? -31.792 -1.719 -36.650 1.00 41.00 318 SER A O 1
ATOM 2484 N N . PRO A 1 319 ? -30.793 -2.338 -38.578 1.00 47.06 319 PRO A N 1
ATOM 2485 C CA . PRO A 1 319 ? -29.510 -1.652 -38.453 1.00 47.06 319 PRO A CA 1
ATOM 2486 C C . PRO A 1 319 ? -29.551 -0.199 -38.940 1.00 47.06 319 PRO A C 1
ATOM 2488 O O . PRO A 1 319 ? -30.303 0.138 -39.852 1.00 47.06 319 PRO A O 1
ATOM 2491 N N . ALA A 1 320 ? -28.681 0.645 -38.383 1.00 35.25 320 ALA A N 1
ATOM 2492 C CA . ALA A 1 320 ? -28.432 1.986 -38.897 1.00 35.25 320 ALA A CA 1
ATOM 2493 C C . ALA A 1 320 ? -27.035 2.067 -39.526 1.00 35.25 320 ALA A C 1
ATOM 2495 O O . ALA A 1 320 ? -26.038 1.615 -38.967 1.00 35.25 320 ALA A O 1
ATOM 2496 N N . VAL A 1 321 ? -27.049 2.610 -40.735 1.00 35.31 321 VAL A N 1
ATOM 2497 C CA . VAL A 1 321 ? -26.004 2.713 -41.747 1.00 35.31 321 VAL A CA 1
ATOM 2498 C C . VAL A 1 321 ? -24.882 3.659 -41.304 1.00 35.31 321 VAL A C 1
ATOM 2500 O O . VAL A 1 321 ? -25.141 4.750 -40.804 1.00 35.31 321 VAL A O 1
ATOM 2503 N N . ASN A 1 322 ? -23.639 3.224 -41.525 1.00 38.72 322 ASN A N 1
ATOM 2504 C CA . ASN A 1 322 ? -22.425 4.033 -41.424 1.00 38.72 322 ASN A CA 1
ATOM 2505 C C . ASN A 1 322 ? -22.489 5.217 -42.397 1.00 38.72 322 ASN A C 1
ATOM 2507 O O . ASN A 1 322 ? -22.743 5.039 -43.587 1.00 38.72 322 ASN A O 1
ATOM 2511 N N . SER A 1 323 ? -22.179 6.414 -41.915 1.00 35.12 323 SER A N 1
ATOM 2512 C CA . SER A 1 323 ? -21.761 7.531 -42.762 1.00 35.12 323 SER A CA 1
ATOM 2513 C C . SER A 1 323 ? -20.475 8.091 -42.168 1.00 35.12 323 SER A C 1
ATOM 2515 O O . SER A 1 323 ? -20.495 8.751 -41.131 1.00 35.12 323 SER A O 1
ATOM 2517 N N . GLU A 1 324 ? -19.356 7.728 -42.792 1.00 38.00 324 GLU A N 1
ATOM 2518 C CA . GLU A 1 324 ? -18.050 8.355 -42.590 1.00 38.00 324 GLU A CA 1
ATOM 2519 C C . GLU A 1 324 ? -18.110 9.808 -43.077 1.00 38.00 324 GLU A C 1
ATOM 2521 O O . GLU A 1 324 ? -18.591 10.052 -44.186 1.00 38.00 324 GLU A O 1
ATOM 2526 N N . PRO A 1 325 ? -17.614 10.783 -42.303 1.00 38.81 325 PRO A N 1
ATOM 2527 C CA . PRO A 1 325 ? -17.199 12.054 -42.863 1.00 38.81 325 PRO A CA 1
ATOM 2528 C C . PRO A 1 325 ? -15.751 11.939 -43.358 1.00 38.81 325 PRO A C 1
ATOM 2530 O O . PRO A 1 325 ? -14.848 11.596 -42.593 1.00 38.81 325 PRO A O 1
ATOM 2533 N N . GLU A 1 326 ? -15.548 12.234 -44.643 1.00 37.75 326 GLU A N 1
ATOM 2534 C CA . GLU A 1 326 ? -14.234 12.446 -45.252 1.00 37.75 326 GLU A CA 1
ATOM 2535 C C . GLU A 1 326 ? -13.492 13.571 -44.515 1.00 37.75 326 GLU A C 1
ATOM 2537 O O . GLU A 1 326 ? -13.999 14.686 -44.370 1.00 37.75 326 GLU A O 1
ATOM 2542 N N . ILE A 1 327 ? -12.288 13.259 -44.039 1.00 37.34 327 ILE A N 1
ATOM 2543 C CA . ILE A 1 327 ? -11.352 14.210 -43.442 1.00 37.34 327 ILE A CA 1
ATOM 2544 C C . ILE A 1 327 ? -10.430 14.681 -44.564 1.00 37.34 327 ILE A C 1
ATOM 2546 O O . ILE A 1 327 ? -9.729 13.880 -45.178 1.00 37.34 327 ILE A O 1
ATOM 2550 N N . SER A 1 328 ? -10.465 15.981 -44.842 1.00 36.44 328 SER A N 1
ATOM 2551 C CA . SER A 1 328 ? -9.499 16.662 -45.696 1.00 36.44 328 SER A CA 1
ATOM 2552 C C . SER A 1 328 ? -8.153 16.760 -44.978 1.00 36.44 328 SER A C 1
ATOM 2554 O O . SER A 1 328 ? -8.073 17.361 -43.905 1.00 36.44 328 SER A O 1
ATOM 2556 N N . ASP A 1 329 ? -7.117 16.193 -45.588 1.00 42.94 329 ASP A N 1
ATOM 2557 C CA . ASP A 1 329 ? -5.720 16.385 -45.212 1.00 42.94 329 ASP A CA 1
ATOM 2558 C C . ASP A 1 329 ? -5.274 17.796 -45.608 1.00 42.94 329 ASP A C 1
ATOM 2560 O O . ASP A 1 329 ? -4.974 18.034 -46.773 1.00 42.94 329 ASP A O 1
ATOM 2564 N N . ASP A 1 330 ? -5.229 18.724 -44.652 1.00 43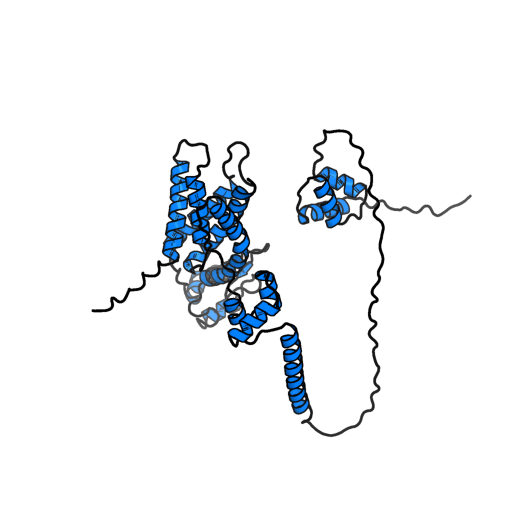.06 330 ASP A N 1
ATOM 2565 C CA . ASP A 1 330 ? -4.334 19.880 -44.712 1.00 43.06 330 ASP A CA 1
ATOM 2566 C C . ASP A 1 330 ? -4.122 20.487 -43.312 1.00 43.06 330 ASP A C 1
ATOM 2568 O O . ASP A 1 330 ? -5.052 20.671 -42.529 1.00 43.06 330 ASP A O 1
ATOM 2572 N N . ASP A 1 331 ? -2.862 20.848 -43.068 1.00 38.06 331 ASP A N 1
ATOM 2573 C CA . ASP A 1 331 ? -2.321 21.703 -42.003 1.00 38.06 331 ASP A CA 1
ATOM 2574 C C . ASP A 1 331 ? -1.804 21.040 -40.705 1.00 38.06 331 ASP A C 1
ATOM 2576 O O . ASP A 1 331 ? -2.463 20.894 -39.672 1.00 38.06 331 ASP A O 1
ATOM 2580 N N . ALA A 1 332 ? -0.518 20.685 -40.761 1.00 48.53 332 ALA A N 1
ATOM 2581 C CA . ALA A 1 332 ? 0.314 20.329 -39.624 1.00 48.53 332 ALA A CA 1
ATOM 2582 C C . ALA A 1 332 ? 0.742 21.601 -38.868 1.00 48.53 332 ALA A C 1
ATOM 2584 O O . ALA A 1 332 ? 1.673 22.285 -39.293 1.00 48.53 332 ALA A O 1
ATOM 2585 N N . GLY A 1 333 ? 0.122 21.902 -37.718 1.00 46.12 333 GLY A N 1
ATOM 2586 C CA . GLY A 1 333 ? 0.632 23.012 -36.902 1.00 46.12 333 GLY A CA 1
ATOM 2587 C C . GLY A 1 333 ? -0.140 23.514 -35.683 1.00 46.12 333 GLY A C 1
ATOM 2588 O O . GLY A 1 333 ? 0.313 24.502 -35.112 1.00 46.12 333 GLY A O 1
ATOM 2589 N N . SER A 1 334 ? -1.241 22.896 -35.238 1.00 47.41 334 SER A N 1
ATOM 2590 C CA . SER A 1 334 ? -1.931 23.337 -34.011 1.00 47.41 334 SER A CA 1
ATOM 2591 C C . SER A 1 334 ? -1.887 22.261 -32.935 1.00 47.41 334 SER A C 1
ATOM 2593 O O . SER A 1 334 ? -2.532 21.221 -33.051 1.00 47.41 334 SER A O 1
ATOM 2595 N N . SER A 1 335 ? -1.122 22.499 -31.869 1.00 53.28 335 SER A N 1
ATOM 2596 C CA . SER A 1 335 ? -1.235 21.725 -30.634 1.00 53.28 335 SER A CA 1
ATOM 2597 C C . SER A 1 335 ? -2.490 22.186 -29.892 1.00 53.28 335 SER A C 1
ATOM 2599 O O . SER A 1 335 ? -2.393 22.910 -28.899 1.00 53.28 335 SER A O 1
ATOM 2601 N N . ASP A 1 336 ? -3.665 21.842 -30.419 1.00 69.25 336 ASP A N 1
ATOM 2602 C CA . ASP A 1 336 ? -4.924 22.166 -29.759 1.00 69.25 336 ASP A CA 1
ATOM 2603 C C . ASP A 1 336 ? -4.919 21.500 -28.378 1.00 69.25 336 ASP A C 1
ATOM 2605 O O . ASP A 1 336 ? -4.771 20.280 -28.244 1.00 69.25 336 ASP A O 1
ATOM 2609 N N . SER A 1 337 ? -5.034 22.317 -27.331 1.00 85.62 337 SER A N 1
ATOM 2610 C CA . SER A 1 337 ? -5.124 21.821 -25.964 1.00 85.62 337 SER A CA 1
ATOM 2611 C C . SER A 1 337 ? -6.334 20.881 -25.850 1.00 85.62 337 SER A C 1
ATOM 2613 O O . SER A 1 337 ? -7.366 21.137 -26.479 1.00 85.62 337 SER A O 1
ATOM 2615 N N . PRO A 1 338 ? -6.279 19.819 -25.023 1.00 86.75 338 PRO A N 1
ATOM 2616 C CA . PRO A 1 338 ? -7.434 18.953 -24.757 1.00 86.75 338 PRO A CA 1
ATOM 2617 C C . PRO A 1 338 ? -8.696 19.732 -24.361 1.00 86.75 338 PRO A C 1
ATOM 2619 O O . PRO A 1 338 ? -9.810 19.306 -24.661 1.00 86.75 338 PRO A O 1
ATOM 2622 N N . ASP A 1 339 ? -8.518 20.885 -23.715 1.00 90.62 339 ASP A N 1
ATOM 2623 C CA . ASP A 1 339 ? -9.607 21.783 -23.345 1.00 90.62 339 ASP A CA 1
ATOM 2624 C C . ASP A 1 339 ? -10.240 22.494 -24.554 1.00 90.62 339 ASP A C 1
ATOM 2626 O O . ASP A 1 339 ? -11.461 22.656 -24.580 1.00 90.62 339 ASP A O 1
ATOM 2630 N N . ASP A 1 340 ? -9.448 22.867 -25.562 1.00 92.06 340 ASP A N 1
ATOM 2631 C CA . ASP A 1 340 ? -9.918 23.579 -26.758 1.00 92.06 340 ASP A CA 1
ATOM 2632 C C . ASP A 1 340 ? -10.703 22.638 -27.676 1.00 92.06 340 ASP A C 1
ATOM 2634 O O . ASP A 1 340 ? -11.769 22.992 -28.180 1.00 92.06 340 ASP A O 1
ATOM 2638 N N . LEU A 1 341 ? -10.228 21.399 -27.836 1.00 92.69 341 LEU A N 1
ATOM 2639 C CA . LEU A 1 341 ? -10.957 20.368 -28.579 1.00 92.69 341 LEU A CA 1
ATOM 2640 C C . LEU A 1 341 ? -12.259 19.981 -27.882 1.00 92.69 341 LEU A C 1
ATOM 2642 O O . LEU A 1 341 ? -13.283 19.815 -28.544 1.00 92.69 341 LEU A O 1
ATOM 2646 N N . LEU A 1 342 ? -12.255 19.879 -26.550 1.00 93.88 342 LEU A N 1
ATOM 2647 C CA . LEU A 1 342 ? -13.475 19.587 -25.805 1.00 93.88 342 LEU A CA 1
ATOM 2648 C C . LEU A 1 342 ? -14.482 20.747 -25.879 1.00 93.88 342 LEU A C 1
ATOM 2650 O O . LEU A 1 342 ? -15.681 20.493 -25.986 1.00 93.88 342 LEU A O 1
ATOM 2654 N N . ALA A 1 343 ? -14.010 21.998 -25.888 1.00 93.81 343 ALA A N 1
ATOM 2655 C CA . ALA A 1 343 ? -14.854 23.170 -26.110 1.00 93.81 343 ALA A CA 1
ATOM 2656 C C . ALA A 1 343 ? -15.468 23.168 -27.520 1.00 93.81 343 ALA A C 1
ATOM 2658 O O . ALA A 1 343 ? -16.683 23.299 -27.640 1.00 93.81 343 ALA A O 1
ATOM 2659 N N . LYS A 1 344 ? -14.672 22.908 -28.569 1.00 93.94 344 LYS A N 1
ATOM 2660 C CA . LYS A 1 344 ? -15.159 22.783 -29.957 1.00 93.94 344 LYS A CA 1
ATOM 2661 C C . LYS A 1 344 ? -16.211 21.675 -30.103 1.00 93.94 344 LYS A C 1
ATOM 2663 O O . LYS A 1 344 ? -17.242 21.879 -30.741 1.00 93.94 344 LYS A O 1
ATOM 2668 N N . LEU A 1 345 ? -15.989 20.512 -29.481 1.00 94.00 345 LEU A N 1
ATOM 2669 C CA . LEU A 1 345 ? -16.951 19.401 -29.479 1.00 94.00 345 LEU A CA 1
ATOM 2670 C C . LEU A 1 345 ? -18.259 19.768 -28.766 1.00 94.00 345 LEU A C 1
ATOM 2672 O O . LEU A 1 345 ? -19.337 19.405 -29.234 1.00 94.00 345 LEU A O 1
ATOM 2676 N N . PHE A 1 346 ? -18.167 20.491 -27.650 1.00 94.50 346 PHE A N 1
ATOM 2677 C CA . PHE A 1 346 ? -19.330 20.945 -26.892 1.00 94.50 346 PHE A CA 1
ATOM 2678 C C . PHE A 1 346 ? -20.106 22.062 -27.608 1.00 94.50 346 PHE A C 1
ATOM 2680 O O . PHE A 1 346 ? -21.333 22.094 -27.551 1.00 94.50 346 PHE A O 1
ATOM 2687 N N . GLU A 1 347 ? -19.418 22.963 -28.312 1.00 93.38 347 GLU A N 1
ATOM 2688 C CA . GLU A 1 347 ? -20.051 23.980 -29.157 1.00 93.38 347 GLU A CA 1
ATOM 2689 C C . GLU A 1 347 ? -20.800 23.351 -30.337 1.00 93.38 347 GLU A C 1
ATOM 2691 O O . GLU A 1 347 ? -21.930 23.749 -30.621 1.00 93.38 347 GLU A O 1
ATOM 2696 N N . ALA A 1 348 ? -20.208 22.336 -30.976 1.00 92.75 348 ALA A N 1
ATOM 2697 C CA . ALA A 1 348 ? -20.832 21.602 -32.075 1.00 92.75 348 ALA A CA 1
ATOM 2698 C C . ALA A 1 348 ? -22.020 20.735 -31.618 1.00 92.75 348 ALA A C 1
ATOM 2700 O O . ALA A 1 348 ? -22.991 20.579 -32.358 1.00 92.75 348 ALA A O 1
ATOM 2701 N N . ASN A 1 349 ? -21.959 20.169 -30.407 1.00 93.44 349 ASN A N 1
ATOM 2702 C CA . ASN A 1 349 ? -23.039 19.377 -29.825 1.00 93.44 349 ASN A CA 1
ATOM 2703 C C . ASN A 1 349 ? -23.126 19.573 -28.294 1.00 93.44 349 ASN A C 1
ATOM 2705 O O . ASN A 1 349 ? -22.451 18.863 -27.542 1.00 93.44 349 ASN A O 1
ATOM 2709 N N . PRO A 1 350 ? -23.993 20.484 -27.809 1.00 93.38 350 PRO A N 1
ATOM 2710 C CA . PRO A 1 350 ? -24.137 20.770 -26.375 1.00 93.38 350 PRO A CA 1
ATOM 2711 C C . PRO A 1 350 ? -24.582 19.566 -25.525 1.00 93.38 350 PRO A C 1
ATOM 2713 O O . PRO A 1 350 ? -24.299 19.494 -24.322 1.00 93.38 350 PRO A O 1
ATOM 2716 N N . ASP A 1 351 ? -25.241 18.593 -26.154 1.00 92.56 351 ASP A N 1
ATOM 2717 C CA . ASP A 1 351 ? -25.763 17.391 -25.503 1.00 92.56 351 ASP A CA 1
ATOM 2718 C C . ASP A 1 351 ? -24.790 16.205 -25.584 1.00 92.56 351 ASP A C 1
ATOM 2720 O O . ASP A 1 351 ? -25.148 15.079 -25.235 1.00 92.56 351 ASP A O 1
ATOM 2724 N N . ILE A 1 352 ? -23.539 16.433 -26.009 1.00 94.56 352 ILE A N 1
ATOM 2725 C CA . ILE A 1 352 ? -22.528 15.378 -26.098 1.00 94.56 352 ILE A CA 1
ATOM 2726 C C . ILE A 1 352 ? -22.308 14.697 -24.738 1.00 94.56 352 ILE A C 1
ATOM 2728 O O . ILE A 1 352 ? -22.026 15.333 -23.716 1.00 94.56 352 ILE A O 1
ATOM 2732 N N . ASP A 1 353 ? -22.457 13.376 -24.709 1.00 94.25 353 ASP A N 1
ATOM 2733 C CA . ASP A 1 353 ? -22.205 12.583 -23.513 1.00 94.25 353 ASP A CA 1
ATOM 2734 C C . ASP A 1 353 ? -20.695 12.367 -23.293 1.00 94.25 353 ASP A C 1
ATOM 2736 O O . ASP A 1 353 ? -19.864 12.486 -24.199 1.00 94.25 353 ASP A O 1
ATOM 2740 N N . THR A 1 354 ? -20.319 12.076 -22.045 1.00 93.94 354 THR A N 1
ATOM 2741 C CA . THR A 1 354 ? -18.916 11.850 -21.670 1.00 93.94 354 THR A CA 1
ATOM 2742 C C . THR A 1 354 ? -18.252 10.739 -22.503 1.00 93.94 354 THR A C 1
ATOM 2744 O O . THR A 1 354 ? -17.117 10.948 -22.934 1.00 93.94 354 THR A O 1
ATOM 2747 N N . PRO A 1 355 ? -18.905 9.589 -22.785 1.00 94.31 355 PRO A N 1
ATOM 2748 C CA . PRO A 1 355 ? -18.318 8.539 -23.621 1.00 94.31 355 PRO A CA 1
ATOM 2749 C C . PRO A 1 355 ? -18.011 8.979 -25.059 1.00 94.31 355 PRO A C 1
ATOM 2751 O O . PRO A 1 355 ? -16.920 8.689 -25.554 1.00 94.31 355 PRO A O 1
ATOM 2754 N N . ARG A 1 356 ? -18.914 9.711 -25.727 1.00 92.44 356 ARG A N 1
ATOM 2755 C CA . ARG A 1 356 ? -18.687 10.206 -27.096 1.00 92.44 356 ARG A CA 1
ATOM 2756 C C . ARG A 1 356 ? -17.603 11.274 -27.137 1.00 92.44 356 ARG A C 1
ATOM 2758 O O . ARG A 1 356 ? -16.754 11.235 -28.023 1.00 92.44 356 ARG A O 1
ATOM 2765 N N . ALA A 1 357 ? -17.578 12.176 -26.155 1.00 94.44 357 ALA A N 1
ATOM 2766 C CA . ALA A 1 357 ? -16.513 13.170 -26.033 1.00 94.44 357 ALA A CA 1
ATOM 2767 C C . ALA A 1 357 ? -15.138 12.508 -25.818 1.00 94.44 357 ALA A C 1
ATOM 2769 O O . ALA A 1 357 ? -14.158 12.886 -26.455 1.00 94.44 357 ALA A O 1
ATOM 2770 N N . MET A 1 358 ? -15.067 11.467 -24.980 1.00 96.12 358 MET A N 1
ATOM 2771 C CA . MET A 1 358 ? -13.844 10.679 -24.794 1.00 96.12 358 MET A CA 1
ATOM 2772 C C . MET A 1 358 ? -13.401 9.968 -26.072 1.00 96.12 358 MET A C 1
ATOM 2774 O O . MET A 1 358 ? -12.208 9.931 -26.364 1.00 96.12 358 MET A O 1
ATOM 2778 N N . GLN A 1 359 ? -14.339 9.392 -26.826 1.00 94.44 359 GLN A N 1
ATOM 2779 C CA . GLN A 1 359 ? -14.024 8.720 -28.083 1.00 94.44 359 GLN A CA 1
ATOM 2780 C C . GLN A 1 359 ? -13.443 9.706 -29.101 1.00 94.44 359 GLN A C 1
ATOM 2782 O O . GLN A 1 359 ? -12.422 9.401 -29.708 1.00 94.44 359 GLN A O 1
ATOM 2787 N N . ALA A 1 360 ? -14.025 10.901 -29.224 1.00 91.88 360 ALA A N 1
ATOM 2788 C CA . ALA A 1 360 ? -13.525 11.948 -30.112 1.00 91.88 360 ALA A CA 1
ATOM 2789 C C . ALA A 1 360 ? -12.114 12.430 -29.724 1.00 91.88 360 ALA A C 1
ATOM 2791 O O . ALA A 1 360 ? -11.240 12.524 -30.584 1.00 91.88 360 ALA A O 1
ATOM 2792 N N . LEU A 1 361 ? -11.854 12.652 -28.429 1.00 92.88 361 LEU A N 1
ATOM 2793 C CA . LEU A 1 361 ? -10.517 13.017 -27.939 1.00 92.88 361 LEU A CA 1
ATOM 2794 C C . LEU A 1 361 ? -9.491 11.898 -28.167 1.00 92.88 361 LEU A C 1
ATOM 2796 O O . LEU A 1 361 ? -8.352 12.170 -28.540 1.00 92.88 361 LEU A O 1
ATOM 2800 N N . LYS A 1 362 ? -9.902 10.634 -28.017 1.00 93.31 362 LYS A N 1
ATOM 2801 C CA . LYS A 1 362 ? -9.042 9.478 -28.284 1.00 93.31 362 LYS A CA 1
ATOM 2802 C C . LYS A 1 362 ? -8.676 9.363 -29.765 1.00 93.31 362 LYS A C 1
ATOM 2804 O O . LYS A 1 362 ? -7.526 9.064 -30.070 1.00 93.31 362 LYS A O 1
ATOM 2809 N N . THR A 1 363 ? -9.617 9.624 -30.675 1.00 92.81 363 THR A N 1
ATOM 2810 C CA . THR A 1 363 ? -9.342 9.687 -32.122 1.00 92.81 363 THR A CA 1
ATOM 2811 C C . THR A 1 363 ? -8.348 10.803 -32.451 1.00 92.81 363 THR A C 1
ATOM 2813 O O . THR A 1 363 ? -7.502 10.626 -33.318 1.00 92.81 363 THR A O 1
ATOM 2816 N N . ALA A 1 364 ? -8.386 11.911 -31.704 1.00 88.38 364 ALA A N 1
ATOM 2817 C CA . ALA A 1 364 ? -7.427 13.011 -31.810 1.00 88.38 364 ALA A CA 1
ATOM 2818 C C . ALA A 1 364 ? -6.069 12.739 -31.117 1.00 88.38 364 ALA A C 1
ATOM 2820 O O . ALA A 1 364 ? -5.243 13.641 -31.012 1.00 88.38 364 ALA A O 1
ATOM 2821 N N . GLY A 1 365 ? -5.823 11.519 -30.618 1.00 89.88 365 GLY A N 1
ATOM 2822 C CA . GLY A 1 365 ? -4.563 11.148 -29.961 1.00 89.88 365 GLY A CA 1
ATOM 2823 C C . GLY A 1 365 ? -4.411 11.666 -28.526 1.00 89.88 365 GLY A C 1
ATOM 2824 O O . GLY A 1 365 ? -3.323 11.598 -27.960 1.00 89.88 365 GLY A O 1
ATOM 2825 N N . ILE A 1 366 ? -5.489 12.166 -27.917 1.00 91.00 366 ILE A N 1
ATOM 2826 C CA . ILE A 1 366 ? -5.482 12.731 -26.567 1.00 91.00 366 ILE A CA 1
ATOM 2827 C C . ILE A 1 366 ? -6.008 11.702 -25.567 1.00 91.00 366 ILE A C 1
ATOM 2829 O O . ILE A 1 366 ? -7.167 11.282 -25.605 1.00 91.00 366 ILE A O 1
ATOM 2833 N N . THR A 1 367 ? -5.164 11.335 -24.606 1.00 89.94 367 THR A N 1
ATOM 2834 C CA . THR A 1 367 ? -5.528 10.452 -23.494 1.00 89.94 367 THR A CA 1
ATOM 2835 C C . THR A 1 367 ? -5.938 11.267 -22.269 1.00 89.94 367 THR A C 1
ATOM 2837 O O . THR A 1 367 ? -5.100 11.871 -21.602 1.00 89.94 367 THR A O 1
ATOM 2840 N N . ILE A 1 368 ? -7.233 11.267 -21.944 1.00 90.69 368 ILE A N 1
ATOM 2841 C CA . ILE A 1 368 ? -7.796 11.927 -20.758 1.00 90.69 368 ILE A CA 1
ATOM 2842 C C . ILE A 1 368 ? -8.783 10.996 -20.038 1.00 90.69 368 ILE A C 1
ATOM 2844 O O . ILE A 1 368 ? -9.448 10.165 -20.658 1.00 90.69 368 ILE A O 1
ATOM 2848 N N . THR A 1 369 ? -8.885 11.111 -18.712 1.00 93.31 369 THR A N 1
ATOM 2849 C CA . THR A 1 369 ? -9.798 10.279 -17.915 1.00 93.31 369 THR A CA 1
ATOM 2850 C C . THR A 1 369 ? -11.252 10.730 -18.073 1.00 93.31 369 THR A C 1
ATOM 2852 O O . THR A 1 369 ? -11.549 11.924 -18.151 1.00 93.31 369 THR A O 1
ATOM 2855 N N . GLY A 1 370 ? -12.196 9.783 -18.036 1.00 90.62 370 GLY A N 1
ATOM 2856 C CA . GLY A 1 370 ? -13.625 10.103 -18.154 1.00 90.62 370 GLY A CA 1
ATOM 2857 C C . GLY A 1 370 ? -14.156 11.013 -17.048 1.00 90.62 370 GLY A C 1
ATOM 2858 O O . GLY A 1 370 ? -15.025 11.843 -17.298 1.00 90.62 370 GLY A O 1
ATOM 2859 N N . GLN A 1 371 ? -13.582 10.945 -15.842 1.00 90.88 371 GLN A N 1
ATOM 2860 C CA . GLN A 1 371 ? -13.921 11.868 -14.755 1.00 90.88 371 GLN A CA 1
ATOM 2861 C C . GLN A 1 371 ? -13.489 13.314 -15.042 1.00 90.88 371 GLN A C 1
ATOM 2863 O O . GLN A 1 371 ? -14.170 14.247 -14.616 1.00 90.88 371 GLN A O 1
ATOM 2868 N N . ALA A 1 372 ? -12.359 13.527 -15.723 1.00 89.75 372 ALA A N 1
ATOM 2869 C CA . ALA A 1 372 ? -11.914 14.867 -16.101 1.00 89.75 372 ALA A CA 1
ATOM 2870 C C . ALA A 1 372 ? -12.809 15.450 -17.209 1.00 89.75 372 ALA A C 1
ATOM 2872 O O . ALA A 1 372 ? -13.297 16.571 -17.063 1.00 89.75 372 ALA A O 1
ATOM 2873 N N . VAL A 1 373 ? -13.122 14.654 -18.239 1.00 93.88 373 VAL A N 1
ATOM 2874 C CA . VAL A 1 373 ? -14.051 15.038 -19.320 1.00 93.88 373 VAL A CA 1
ATOM 2875 C C . VAL A 1 373 ? -15.443 15.347 -18.765 1.00 93.88 373 VAL A C 1
ATOM 2877 O O . VAL A 1 373 ? -16.002 16.402 -19.054 1.00 93.88 373 VAL A O 1
ATOM 2880 N N . GLY A 1 374 ? -15.980 14.481 -17.899 1.00 93.38 374 GLY A N 1
ATOM 2881 C CA . GLY A 1 374 ? -17.302 14.664 -17.296 1.00 93.38 374 GLY A CA 1
ATOM 2882 C C . GLY A 1 374 ? -17.400 15.929 -16.439 1.00 93.38 374 GLY A C 1
ATOM 2883 O O . GLY A 1 374 ? -18.369 16.677 -16.559 1.00 93.38 374 GLY A O 1
ATOM 2884 N N . ARG A 1 375 ? -16.374 16.219 -15.624 1.00 93.19 375 ARG A N 1
ATOM 2885 C CA . ARG A 1 375 ? -16.313 17.463 -14.836 1.00 93.19 375 ARG A CA 1
ATOM 2886 C C . ARG A 1 375 ? -16.262 18.703 -15.724 1.00 93.19 375 ARG A C 1
ATOM 2888 O O . ARG A 1 375 ? -16.944 19.682 -15.431 1.00 93.19 375 ARG A O 1
ATOM 2895 N N . LYS A 1 376 ? -15.490 18.664 -16.812 1.00 93.00 376 LYS A N 1
ATOM 2896 C CA . LYS A 1 376 ? -15.351 19.803 -17.725 1.00 93.00 376 LYS A CA 1
ATOM 2897 C C . LYS A 1 376 ? -16.634 20.059 -18.522 1.00 93.00 376 LYS A C 1
ATOM 2899 O O . LYS A 1 376 ? -17.080 21.200 -18.570 1.00 93.00 376 LYS A O 1
ATOM 2904 N N . LEU A 1 377 ? -17.285 19.013 -19.038 1.00 93.56 377 LEU A N 1
ATOM 2905 C CA . LEU A 1 377 ? -18.595 19.123 -19.695 1.00 93.56 377 LEU A CA 1
ATOM 2906 C C . LEU A 1 377 ? -19.670 19.660 -18.739 1.00 93.56 377 LEU A C 1
ATOM 2908 O O . LEU A 1 377 ? -20.470 20.509 -19.122 1.00 93.56 377 LEU A O 1
ATOM 2912 N N . ALA A 1 378 ? -19.674 19.215 -17.478 1.00 93.69 378 ALA A N 1
ATOM 2913 C CA . ALA A 1 378 ? -20.586 19.745 -16.464 1.00 93.69 378 ALA A CA 1
ATOM 2914 C C . ALA A 1 378 ? -20.341 21.240 -16.190 1.00 93.69 378 ALA A C 1
ATOM 2916 O O . ALA A 1 378 ? -21.296 22.011 -16.109 1.00 93.69 378 ALA A O 1
ATOM 2917 N N . ALA A 1 379 ? -19.075 21.663 -16.112 1.00 92.50 379 ALA A N 1
ATOM 2918 C CA . ALA A 1 379 ? -18.715 23.071 -15.961 1.00 92.50 379 ALA A CA 1
ATOM 2919 C C . ALA A 1 379 ? -19.140 23.915 -17.178 1.00 92.50 379 ALA A C 1
ATOM 2921 O O . ALA A 1 379 ? -19.719 24.981 -16.991 1.00 92.50 379 ALA A O 1
ATOM 2922 N N . MET A 1 380 ? -18.931 23.419 -18.404 1.00 92.94 380 MET A N 1
ATOM 2923 C CA . MET A 1 380 ? -19.338 24.094 -19.648 1.00 92.94 380 MET A CA 1
ATOM 2924 C C . MET A 1 380 ? -20.862 24.262 -19.752 1.00 92.94 380 MET A C 1
ATOM 2926 O O . MET A 1 380 ? -21.350 25.309 -20.181 1.00 92.94 380 MET A O 1
ATOM 2930 N N . ARG A 1 381 ? -21.629 23.261 -19.296 1.00 92.00 381 ARG A N 1
ATOM 2931 C CA . ARG A 1 381 ? -23.096 23.345 -19.186 1.00 92.00 381 ARG A CA 1
ATOM 2932 C C . ARG A 1 381 ? -23.535 24.377 -18.155 1.00 92.00 381 ARG A C 1
ATOM 2934 O O . ARG A 1 381 ? -24.447 25.149 -18.426 1.00 92.00 381 ARG A O 1
ATOM 2941 N N . ALA A 1 382 ? -22.874 24.412 -17.000 1.00 88.56 382 ALA A N 1
ATOM 2942 C CA . ALA A 1 382 ? -23.181 25.365 -15.938 1.00 88.56 382 ALA A CA 1
ATOM 2943 C C . ALA A 1 382 ? -22.829 26.816 -16.315 1.00 88.56 382 ALA A C 1
ATOM 2945 O O . ALA A 1 382 ? -23.473 27.744 -15.831 1.00 88.56 382 ALA A O 1
ATOM 2946 N N . SER A 1 383 ? -21.829 27.025 -17.178 1.00 81.94 383 SER A N 1
ATOM 2947 C CA . SER A 1 383 ? -21.394 28.357 -17.610 1.00 81.94 383 SER A CA 1
ATOM 2948 C C . SER A 1 383 ? -22.201 28.952 -18.764 1.00 81.94 383 SER A C 1
ATOM 2950 O O . SER A 1 383 ? -22.001 30.124 -19.078 1.00 81.94 383 SER A O 1
ATOM 2952 N N . LYS A 1 384 ? -23.086 28.190 -19.423 1.00 75.56 384 LYS A N 1
ATOM 2953 C CA . LYS A 1 384 ? -23.891 28.724 -20.529 1.00 75.56 384 LYS A CA 1
ATOM 2954 C C . LYS A 1 384 ? -25.048 29.552 -19.948 1.00 75.56 384 LYS A C 1
ATOM 2956 O O . LYS A 1 384 ? -25.924 28.976 -19.302 1.00 75.56 384 LYS A O 1
ATOM 2961 N N . PRO A 1 385 ? -25.084 30.886 -20.137 1.00 53.03 385 PRO A N 1
ATOM 2962 C CA . PRO A 1 385 ? -26.226 31.676 -19.703 1.00 53.03 385 PRO A CA 1
ATOM 2963 C C . PRO A 1 385 ? -27.455 31.202 -20.476 1.00 53.03 385 PRO A C 1
ATOM 2965 O O . PRO A 1 385 ? -27.400 31.048 -21.698 1.00 53.03 385 PRO A O 1
ATOM 2968 N N . ALA A 1 386 ? -28.552 30.947 -19.763 1.00 51.16 386 ALA A N 1
ATOM 2969 C CA . ALA A 1 386 ? -29.833 30.635 -20.372 1.00 51.16 386 ALA A CA 1
ATOM 2970 C C . ALA A 1 386 ? -30.193 31.770 -21.340 1.00 51.16 386 ALA A C 1
ATOM 2972 O O . ALA A 1 386 ? -30.553 32.868 -20.915 1.00 51.16 386 ALA A O 1
ATOM 2973 N N . THR A 1 387 ? -30.047 31.531 -22.644 1.00 48.41 387 THR A N 1
ATOM 2974 C CA . THR A 1 387 ? -30.614 32.406 -23.663 1.00 48.41 387 THR A CA 1
ATOM 2975 C C . THR A 1 387 ? -32.121 32.333 -23.482 1.00 48.41 387 THR A C 1
ATOM 2977 O O . THR A 1 387 ? -32.765 31.360 -23.866 1.00 48.41 387 THR A O 1
ATOM 2980 N N . ILE A 1 388 ? -32.649 33.346 -22.801 1.00 43.84 388 ILE A N 1
ATOM 2981 C CA . ILE A 1 388 ? -34.069 33.600 -22.618 1.00 43.84 388 ILE A CA 1
ATOM 2982 C C . ILE A 1 388 ? -34.695 33.603 -24.015 1.00 43.84 388 ILE A C 1
ATOM 2984 O O . ILE A 1 388 ? -34.458 34.515 -24.806 1.00 43.84 388 ILE A O 1
ATOM 2988 N N . GLN A 1 389 ? -35.484 32.573 -24.324 1.00 45.28 389 GLN A N 1
ATOM 2989 C CA . GLN A 1 389 ? -36.506 32.668 -25.358 1.00 45.28 389 GLN A CA 1
ATOM 2990 C C . GLN A 1 389 ? -37.546 33.667 -24.846 1.00 45.28 389 GLN A C 1
ATOM 2992 O O . GLN A 1 389 ? -38.456 33.313 -24.102 1.00 45.28 389 GLN A O 1
ATOM 2997 N N . ALA A 1 390 ? -37.353 34.943 -25.178 1.00 39.22 390 ALA A N 1
ATOM 2998 C CA . ALA A 1 390 ? -38.394 35.945 -25.054 1.00 39.22 390 ALA A CA 1
ATOM 2999 C C . ALA A 1 390 ? -39.270 35.842 -26.303 1.00 39.22 390 ALA A C 1
ATOM 3001 O O . ALA A 1 390 ? -38.827 36.102 -27.422 1.00 39.22 390 ALA A O 1
ATOM 3002 N N . SER A 1 391 ? -40.498 35.400 -26.069 1.00 45.12 391 SER A N 1
ATOM 3003 C CA . SER A 1 391 ? -41.618 35.360 -26.994 1.00 45.12 391 SER A CA 1
ATOM 3004 C C . SER A 1 391 ? -41.750 36.650 -27.805 1.00 45.12 391 SER A C 1
ATOM 3006 O O . SER A 1 391 ? -41.733 37.744 -27.245 1.00 45.12 391 SER A O 1
ATOM 3008 N N . ALA A 1 392 ? -41.978 36.509 -29.109 1.00 41.31 392 ALA A N 1
ATOM 3009 C CA . ALA A 1 392 ? -42.636 37.527 -29.916 1.00 41.31 392 ALA A CA 1
ATOM 3010 C C . ALA A 1 392 ? -43.973 36.949 -30.397 1.00 41.31 392 ALA A C 1
ATOM 3012 O O . ALA A 1 392 ? -44.095 36.458 -31.514 1.00 41.31 392 ALA A O 1
ATOM 3013 N N . GLU A 1 393 ? -44.960 36.978 -29.503 1.00 49.72 393 GLU A N 1
ATOM 3014 C CA . GLU A 1 393 ? -46.379 36.965 -29.853 1.00 49.72 393 GLU A CA 1
ATOM 3015 C C . GLU A 1 393 ? -47.003 38.262 -29.322 1.00 49.72 393 GLU A C 1
ATOM 3017 O O . GLU A 1 393 ? -46.716 38.669 -28.194 1.00 49.72 393 GLU A O 1
ATOM 3022 N N . SER A 1 394 ? -47.884 38.850 -30.142 1.00 43.69 394 SER A N 1
ATOM 3023 C CA . SER A 1 394 ? -48.636 40.114 -29.993 1.00 43.69 394 SER A CA 1
ATOM 3024 C C . SER A 1 394 ? -47.816 41.394 -30.270 1.00 43.69 394 SER A C 1
ATOM 3026 O O . SER A 1 394 ? -46.692 41.520 -29.810 1.00 43.69 394 SER A O 1
ATOM 3028 N N . SER A 1 395 ? -48.261 42.384 -31.051 1.00 41.50 395 SER A N 1
ATOM 3029 C CA . SER A 1 395 ? -49.616 42.774 -31.463 1.00 41.50 395 SER A CA 1
ATOM 3030 C C . SER A 1 395 ? -49.584 43.806 -32.611 1.00 41.50 395 SER A C 1
ATOM 3032 O O . SER A 1 395 ? -48.725 44.681 -32.619 1.00 41.50 395 SER A O 1
ATOM 3034 N N . GLU A 1 396 ? -50.596 43.718 -33.484 1.00 43.91 396 GLU A N 1
ATOM 3035 C CA . GLU A 1 396 ? -51.344 44.817 -34.140 1.00 43.91 396 GLU A CA 1
ATOM 3036 C C . GLU A 1 396 ? -50.628 45.818 -35.069 1.00 43.91 396 GLU A C 1
ATOM 3038 O O . GLU A 1 396 ? -49.961 46.749 -34.623 1.00 43.91 396 GLU A O 1
ATOM 3043 N N . SER A 1 397 ? -50.935 45.738 -36.373 1.00 42.25 397 SER A N 1
ATOM 3044 C CA . SER A 1 397 ? -51.763 46.718 -37.124 1.00 42.25 397 SER A CA 1
ATOM 3045 C C . SER A 1 397 ? -51.977 46.256 -38.563 1.00 42.25 397 SER A C 1
ATOM 3047 O O . SER A 1 397 ? -50.957 45.992 -39.239 1.00 42.25 397 SER A O 1
#

Radius of gyration: 32.7 Å; chains: 1; bounding box: 94×96×81 Å